Protein AF-A0A357JIM1-F1 (afdb_monomer)

Secondary structure (DSSP, 8-state):
--HHHHHHHHHHHHHHHHHHHHHHHHHHHHHHHHTTHHHHHHHHHT----TTS-----HHHHHHHHHTTS--TT--EEEE--SSSSEEEEEEPPP--TTS-TGGGS-EEEEEETTT--EEETTTT--HHHHHHHHHTTTTSTTHHHHHHHHHHHHHHHHHHHHHHHHGGGHHHHHT---TTS-HHHHHHHHHHHHHHHTHHHHHHHHHHHHHHHSHHHHHHHHHHHTSTT-HHHHHHHH-----------B--S---HHHHHHHHHTT-TTEEEEEEEEESTTBTT-EEEEEEEE-TTT-SS-EEEEEEETTTTEEEEEE-TTTS--HHHHHHHHHHHHHHTTTSHHHHHHHHHHHHHHHHHHHHHHHHHHHHHHSSTTS-HHHHHHHHHHHHHHHHHHHHHHHHHHHHHHHHHHS-GGGGGGHHHHHHHHHHHHHHHHHHHHHHHT-HHHHHHHHHHHHHHHHHHHHHHHHHHHS--HHHHHHTT-HHHHHHHHHHHHHHHHHHHHHHH----S----HHHHHHHHHHHHHHHHHHHHH------HHHHHHHHHHHHHHHHHHHHHHHHHHHHHHHHHTHHHHHT-S---TT---PPPHHHHHHHIIIIIHHHHHHHHHHH---HHHHHHHHHHHHHHHHHHHHHHHHHHHH-TT-HHHHHHHHHHHHHHHHHHHHHHHHHT---

Mean predicted aligned error: 12.01 Å

Radius of gyration: 29.25 Å; Cα contacts (8 Å, |Δi|>4): 885; chains: 1; bounding box: 68×72×84 Å

Sequence (686 aa):
MEKRAYNILFHTHTVSGIVISVALYIIFFAGSFSFFRNDIINWERNEYAPSSQGIQLDIDTMLDSLKNNYTLYGNDIRIKDFNPQQRVSILLSGSKDSLASDEARVPHFLYQNLKTYKTADYTGSYTLGEFLYRLHFLDQIPLIGRYLSGFTAFFFLFAILTGVLVHWKKIISNFYVFRPWAKLKSMWSDAHTALGMIGLPFQFMYAVTGAYFMIKIVLLVPTVVVIYNSDQKQLLQDIVPESTFLFENKTLNKAFSINHFLDKADTFWSDFDINTIQIYNYGDTNMHIAFKGEADSKRKFGSDGNVIYKVSTEKIISKKNPIKEVTYFDITKDIMDKLHFANYGGYTLKIISFILALVTCFVIISGVQIWLTAREKKNIPIKQKLYNRKVGHIYMAICLTMYPVTALSFIVTKLLPTSFNSIRKTILYSVFFSVWLLLIVFYRFKRDNYFTNKYNLLSGAVLGLLIPLVNGLSTGNWLWKSFQNQQYSIFFIDFFWTILSLISIVIVFKLKRPVPKITHKELLEEKRVYNKLINDTKAAKSNGITSSTLVKKINDMKVKISILWIIIVIGFIIHHIYGLFGVYYNESLMMEEATGAVPTVHHIYRIIFEGLAFFFGILTLEISKKWFKWTSFIWAILLGLFNIYHFVEAITHEGSNISEIFILALMVMTSVFLILNIKIWKNLKE

Foldseek 3Di:
DDPVLLVVLVVLLLVLLVVLLLVLLLLLQLLLCLLLLQLQLCQLVVHWADPPDQLLQQVVVLVVLVVVPADQFQWKWKWFDSPDGQKIWIWIAAHPDPPDDPVSRDIAIWIAGRPPSDIDGPLLSDGLSNVSVCSSQQCVQPPVSLVSQLVSLQSLLSSLVSVCVSCVVPLVVLLPDQDCPDDPLVNLVSLLSNLCSVLNVVSNLCSVLSNCVRVVVVVCVVVCVPVVVVPPVVVCCVLDVPPDWDFPVAFQPDDFGVSVVVVVVCPPDVFWDFRMWIWGSPRGQQIKIKGWTAGQVVVDALQIWIWMARGNVRDTPDTAGSPPRGDPSSRVVRVSVCSSSVPNPPPVSSVVSSVSSVSVSSSSLSSLVSVLVVQVDPPHDLVSNVVSLLVNQLSLQLNLLLLLLSLVLLLCSNPDDSVCSNCVVVVSCCSSVVSSVVSSVVSSVVSDSLCSNLVSLQSSLVSLQCNQVSSCVRPVDHLVNCVVVVVVSNNVSNVVSNVSSVVSVVVSVVDDDPDDDPDPVNSVVVVVVVVVVVVVVVVVDPDDDDVVVVVVVLLVLLLLLLVLLVLLLVLVVVLVVVVCCCVVVVPDDDDPPRPVDDDVVVVVVNCVLNVVSNVLSVCSNPDLDLVSLVVQLVSLVVQLVVLVVVLVVCCVPVVVPVVSNVSSVVSNVSSVVSNVSSVVSSPDDD

Solvent-accessible surface area (backbone atoms only — not comparable to full-atom values): 36030 Å² total; per-residue (Å²): 132,57,72,68,61,47,50,52,34,48,50,49,22,53,50,41,42,60,74,37,37,64,62,51,34,45,24,34,55,26,41,35,53,34,65,42,22,66,31,43,41,24,42,56,70,73,48,76,55,64,94,84,55,77,76,80,75,58,52,49,66,50,52,56,58,44,53,78,82,41,72,52,59,36,13,35,39,38,38,31,49,72,69,82,45,60,41,30,41,37,41,36,44,29,28,70,45,92,83,54,54,77,73,37,43,50,62,45,59,36,35,33,30,78,87,75,60,51,72,34,43,63,48,43,63,48,45,70,23,58,49,32,44,37,46,27,33,34,50,88,41,60,81,53,17,33,43,52,38,9,51,39,18,47,42,44,42,51,22,49,54,28,44,48,63,66,35,56,95,44,44,74,68,43,51,77,44,73,49,86,87,48,60,70,55,54,28,33,50,25,50,29,51,30,48,42,55,74,32,36,69,59,52,52,51,47,16,52,35,42,20,48,73,39,36,39,68,71,69,42,48,63,51,32,51,70,75,43,71,61,38,61,66,61,51,46,44,73,77,53,68,70,86,81,71,72,77,76,88,39,76,48,91,64,93,83,57,60,43,63,53,48,58,56,57,54,68,76,42,99,54,51,51,74,46,33,43,37,35,36,26,31,61,28,56,55,15,32,43,32,47,27,29,33,40,52,65,90,80,40,81,17,16,56,23,37,39,28,32,34,63,76,76,71,42,75,77,44,74,45,45,26,79,83,59,50,49,74,64,44,31,52,52,41,50,44,49,38,68,65,63,38,72,78,53,54,68,66,41,35,52,52,51,29,52,43,27,52,46,47,40,48,31,49,52,29,50,52,50,36,57,48,53,68,48,65,44,88,90,47,58,62,73,56,36,54,50,49,52,51,53,51,30,48,51,52,21,57,61,48,40,48,51,28,39,52,30,45,48,57,45,50,57,55,70,51,61,79,90,45,28,75,49,37,52,59,52,52,49,50,52,45,54,50,53,40,50,51,46,26,54,52,38,35,71,65,66,40,70,67,57,46,51,44,50,27,38,46,49,17,18,56,39,19,53,43,38,39,52,51,42,22,72,73,70,67,52,28,62,69,52,21,51,75,68,63,32,56,47,44,23,47,55,35,51,50,32,41,53,56,16,52,56,32,47,55,49,50,75,67,62,72,82,91,66,80,85,80,49,72,65,58,54,50,47,51,45,51,54,50,50,48,51,48,52,56,48,51,74,72,48,90,74,84,85,61,68,71,64,52,53,51,52,51,51,56,47,29,51,50,44,17,50,37,27,43,49,46,31,52,44,50,54,54,53,55,53,54,74,46,43,35,78,76,69,73,72,52,85,70,58,98,81,66,83,82,75,77,57,68,68,59,54,52,51,47,49,54,57,39,47,47,32,41,50,52,16,59,43,37,70,78,55,81,50,71,68,57,37,49,53,54,38,53,50,33,47,56,52,27,52,48,35,45,50,53,33,52,49,37,49,74,78,39,62,86,43,58,52,60,43,49,54,31,49,52,41,29,55,43,26,52,52,35,36,55,51,35,60,55,55,54,72,55,82,129

Structure (mmCIF, N/CA/C/O backbone):
data_AF-A0A357JIM1-F1
#
_entry.id   AF-A0A357JIM1-F1
#
loop_
_atom_site.group_PDB
_atom_site.id
_atom_site.type_symbol
_atom_site.label_atom_id
_atom_site.label_alt_id
_atom_site.label_comp_id
_atom_site.label_asym_id
_atom_site.label_entity_id
_atom_site.label_seq_id
_atom_site.pdbx_PDB_ins_code
_atom_site.Cartn_x
_atom_site.Cartn_y
_atom_site.Cartn_z
_atom_site.occupancy
_atom_site.B_iso_or_equiv
_atom_site.auth_seq_id
_atom_site.auth_comp_id
_atom_site.auth_asym_id
_atom_site.auth_atom_id
_atom_site.pdbx_PDB_model_num
ATOM 1 N N . MET A 1 1 ? 10.033 10.605 34.700 1.00 67.56 1 MET A N 1
ATOM 2 C CA . MET A 1 1 ? 9.244 11.531 33.877 1.00 67.56 1 MET A CA 1
ATOM 3 C C . MET A 1 1 ? 8.206 12.164 34.771 1.00 67.56 1 MET A C 1
ATOM 5 O O . MET A 1 1 ? 7.529 11.435 35.491 1.00 67.56 1 MET A O 1
ATOM 9 N N . GLU A 1 2 ? 8.132 13.489 34.765 1.00 76.19 2 GLU A N 1
ATOM 10 C CA . GLU A 1 2 ? 7.124 14.225 35.523 1.00 76.19 2 GLU A CA 1
ATOM 11 C C . GLU A 1 2 ? 5.707 13.857 35.071 1.00 76.19 2 GLU A C 1
ATOM 13 O O . GLU A 1 2 ? 5.463 13.539 33.903 1.00 76.19 2 GLU A O 1
ATOM 18 N N . LYS A 1 3 ? 4.744 13.936 35.994 1.00 70.12 3 LYS A N 1
ATOM 19 C CA . LYS A 1 3 ? 3.343 13.566 35.743 1.00 70.12 3 LYS A CA 1
ATOM 20 C C . LYS A 1 3 ? 2.720 14.368 34.593 1.00 70.12 3 LYS A C 1
ATOM 22 O O . LYS A 1 3 ? 1.932 13.820 33.826 1.00 70.12 3 LYS A O 1
ATOM 27 N N . ARG A 1 4 ? 3.088 15.647 34.454 1.00 61.69 4 ARG A N 1
ATOM 28 C CA . ARG A 1 4 ? 2.628 16.518 33.360 1.00 61.69 4 ARG A CA 1
ATOM 29 C C . ARG A 1 4 ? 3.128 16.017 32.004 1.00 61.69 4 ARG A C 1
ATOM 31 O O . ARG A 1 4 ? 2.308 15.797 31.118 1.00 61.69 4 ARG A O 1
ATOM 38 N N . ALA A 1 5 ? 4.431 15.771 31.874 1.00 64.50 5 ALA A N 1
ATOM 39 C CA . ALA A 1 5 ? 5.036 15.253 30.647 1.00 64.50 5 ALA A CA 1
ATOM 40 C C . ALA A 1 5 ? 4.461 13.881 30.254 1.00 64.50 5 ALA A C 1
ATOM 42 O O . ALA A 1 5 ? 4.096 13.679 29.098 1.00 64.50 5 ALA A O 1
ATOM 43 N N . TYR A 1 6 ? 4.272 12.977 31.226 1.00 74.94 6 TYR A N 1
ATOM 44 C CA . TYR A 1 6 ? 3.614 11.687 30.986 1.00 74.94 6 TYR A CA 1
ATOM 45 C C . TYR A 1 6 ? 2.209 11.857 30.400 1.00 74.94 6 TYR A C 1
ATOM 47 O O . TYR A 1 6 ? 1.874 11.215 29.408 1.00 74.94 6 TYR A O 1
ATOM 55 N N . ASN A 1 7 ? 1.393 12.734 30.990 1.00 69.81 7 ASN A N 1
ATOM 56 C CA . ASN A 1 7 ? 0.031 12.962 30.517 1.00 69.81 7 ASN A CA 1
ATOM 57 C C . ASN A 1 7 ? 0.011 13.560 29.109 1.00 69.81 7 ASN A C 1
ATOM 59 O O . ASN A 1 7 ? -0.798 13.123 28.298 1.00 69.81 7 ASN A O 1
ATOM 63 N N . ILE A 1 8 ? 0.894 14.518 28.808 1.00 70.12 8 ILE A N 1
ATOM 64 C CA . ILE A 1 8 ? 0.999 15.111 27.467 1.00 70.12 8 ILE A CA 1
ATOM 65 C C . ILE A 1 8 ? 1.311 14.017 26.446 1.00 70.12 8 ILE A C 1
ATOM 67 O O . ILE A 1 8 ? 0.533 13.829 25.519 1.00 70.12 8 ILE A O 1
ATOM 71 N N . LEU A 1 9 ? 2.372 13.234 26.657 1.00 70.94 9 LEU A N 1
ATOM 72 C CA . LEU A 1 9 ? 2.763 12.175 25.723 1.00 70.94 9 LEU A CA 1
ATOM 73 C C . LEU A 1 9 ? 1.686 11.096 25.577 1.00 70.94 9 LEU A C 1
ATOM 75 O O . LEU A 1 9 ? 1.391 10.671 24.464 1.00 70.94 9 LEU A O 1
ATOM 79 N N . PHE A 1 10 ? 1.051 10.690 26.678 1.00 77.94 10 PHE A N 1
ATOM 80 C CA . PHE A 1 10 ? -0.036 9.712 26.650 1.00 77.94 10 PHE A CA 1
ATOM 81 C C . PHE A 1 10 ? -1.261 10.230 25.884 1.00 77.94 10 PHE A C 1
ATOM 83 O O . PHE A 1 10 ? -1.886 9.488 25.119 1.00 77.94 10 PHE A O 1
ATOM 90 N N . HIS A 1 11 ? -1.615 11.505 26.068 1.00 74.31 11 HIS A N 1
ATOM 91 C CA . HIS A 1 11 ? -2.692 12.143 25.320 1.00 74.31 11 HIS A CA 1
ATOM 92 C C . HIS A 1 11 ? -2.343 12.271 23.841 1.00 74.31 11 HIS A C 1
ATOM 94 O O . HIS A 1 11 ? -3.177 11.904 23.016 1.00 74.31 11 HIS A O 1
ATOM 100 N N . THR A 1 12 ? -1.124 12.701 23.511 1.00 72.94 12 THR A N 1
ATOM 101 C CA . THR A 1 12 ? -0.642 12.787 22.130 1.00 72.94 12 THR A CA 1
ATOM 102 C C . THR A 1 12 ? -0.698 11.425 21.451 1.00 72.94 12 THR A C 1
ATOM 104 O O . THR A 1 12 ? -1.350 11.322 20.420 1.00 72.94 12 THR A O 1
ATOM 107 N N . HIS A 1 13 ? -0.146 10.373 22.066 1.00 86.00 13 HIS A N 1
ATOM 108 C CA . HIS A 1 13 ? -0.214 8.997 21.561 1.00 86.00 13 HIS A CA 1
ATOM 109 C C . HIS A 1 13 ? -1.660 8.537 21.320 1.00 86.00 13 HIS A C 1
ATOM 111 O O . HIS A 1 13 ? -1.996 7.990 20.271 1.00 86.00 13 HIS A O 1
ATOM 117 N N . THR A 1 14 ? -2.548 8.790 22.289 1.00 81.38 14 THR A N 1
ATOM 118 C CA . THR A 1 14 ? -3.960 8.400 22.180 1.00 81.38 14 THR A CA 1
ATOM 119 C C . THR A 1 14 ? -4.661 9.135 21.036 1.00 81.38 14 THR A C 1
ATOM 121 O O . THR A 1 14 ? -5.477 8.539 20.336 1.00 81.38 14 THR A O 1
ATOM 124 N N . VAL A 1 15 ? -4.408 10.435 20.872 1.00 77.38 15 VAL A N 1
ATOM 125 C CA . VAL A 1 15 ? -5.064 11.252 19.844 1.00 77.38 15 VAL A CA 1
ATOM 126 C C . VAL A 1 15 ? -4.509 10.919 18.465 1.00 77.38 15 VAL A C 1
ATOM 128 O O . VAL A 1 15 ? -5.307 10.624 17.578 1.00 77.38 15 VAL A O 1
ATOM 131 N N . SER A 1 16 ? -3.183 10.895 18.295 1.00 78.25 16 SER A N 1
ATOM 132 C CA . SER A 1 16 ? -2.553 10.572 17.012 1.00 78.25 16 SER A CA 1
ATOM 133 C C . SER A 1 16 ? -2.966 9.183 16.536 1.00 78.25 16 SER A C 1
ATOM 135 O O . SER A 1 16 ? -3.439 9.050 15.412 1.00 78.25 16 SER A O 1
ATOM 137 N N . GLY A 1 17 ? -2.920 8.177 17.417 1.00 87.06 17 GLY A N 1
ATOM 138 C CA . GLY A 1 17 ? -3.307 6.808 17.087 1.00 87.06 17 GLY A CA 1
ATOM 139 C C . GLY A 1 17 ? -4.778 6.668 16.688 1.00 87.06 17 GLY A C 1
ATOM 140 O O . GLY A 1 17 ? -5.084 6.016 15.694 1.00 87.06 17 GLY A O 1
ATOM 141 N N . ILE A 1 18 ? -5.709 7.295 17.417 1.00 84.94 18 ILE A N 1
ATOM 142 C CA . ILE A 1 18 ? -7.147 7.164 17.124 1.00 84.94 18 ILE A CA 1
ATOM 143 C C . ILE A 1 18 ? -7.543 7.910 15.853 1.00 84.94 18 ILE A C 1
ATOM 145 O O . ILE A 1 18 ? -8.348 7.379 15.089 1.00 84.94 18 ILE A O 1
ATOM 149 N N . VAL A 1 19 ? -6.985 9.098 15.606 1.00 84.62 19 VAL A N 1
ATOM 150 C CA . VAL A 1 19 ? -7.299 9.899 14.410 1.00 84.62 19 VAL A CA 1
ATOM 151 C C . VAL A 1 19 ? -6.933 9.143 13.135 1.00 84.62 19 VAL A C 1
ATOM 153 O O . VAL A 1 19 ? -7.745 9.080 12.216 1.00 84.62 19 VAL A O 1
ATOM 156 N N . ILE A 1 20 ? -5.759 8.509 13.102 1.00 92.38 20 ILE A N 1
ATOM 157 C CA . ILE A 1 20 ? -5.273 7.819 11.899 1.00 92.38 20 ILE A CA 1
ATOM 158 C C . ILE A 1 20 ? -5.703 6.354 11.809 1.00 92.38 20 ILE A C 1
ATOM 160 O O . ILE A 1 20 ? -5.502 5.722 10.781 1.00 92.38 20 ILE A O 1
ATOM 164 N N . SER A 1 21 ? -6.289 5.797 12.870 1.00 94.31 21 SER A N 1
ATOM 165 C CA . SER A 1 21 ? -6.504 4.353 13.026 1.00 94.31 21 SER A CA 1
ATOM 166 C C . SER A 1 21 ? -7.212 3.662 11.853 1.00 94.31 21 SER A C 1
ATOM 168 O O . SER A 1 21 ? -6.923 2.498 11.588 1.00 94.31 21 SER A O 1
ATOM 170 N N . VAL A 1 22 ? -8.158 4.321 11.170 1.00 95.56 22 VAL A N 1
ATOM 171 C CA . VAL A 1 22 ? -8.884 3.711 10.036 1.00 95.56 22 VAL A CA 1
ATOM 172 C C . VAL A 1 22 ? -7.982 3.644 8.811 1.00 95.56 22 VAL A C 1
ATOM 174 O O . VAL A 1 22 ? -7.785 2.565 8.260 1.00 95.56 22 VAL A O 1
ATOM 177 N N . ALA A 1 23 ? -7.410 4.784 8.419 1.00 95.94 23 ALA A N 1
ATOM 178 C CA . ALA A 1 23 ? -6.493 4.866 7.288 1.00 95.94 23 ALA A CA 1
ATOM 179 C C . ALA A 1 23 ? -5.288 3.948 7.511 1.00 95.94 23 ALA A C 1
ATOM 181 O O . ALA A 1 23 ? -4.972 3.129 6.658 1.00 95.94 23 ALA A O 1
ATOM 182 N N . LEU A 1 24 ? -4.693 3.994 8.704 1.00 97.44 24 LEU A N 1
ATOM 183 C CA . LEU A 1 24 ? -3.555 3.163 9.074 1.00 97.44 24 LEU A CA 1
ATOM 184 C C . LEU A 1 24 ? -3.878 1.664 8.987 1.00 97.44 24 LEU A C 1
ATOM 186 O O . LEU A 1 24 ? -3.045 0.892 8.523 1.00 97.44 24 LEU A O 1
ATOM 190 N N . TYR A 1 25 ? -5.086 1.245 9.385 1.00 98.38 25 TYR A N 1
ATOM 191 C CA . TYR A 1 25 ? -5.505 -0.148 9.231 1.00 98.38 25 TYR A CA 1
ATOM 192 C C . TYR A 1 25 ? -5.603 -0.549 7.757 1.00 98.38 25 TYR A C 1
ATOM 194 O O . TYR A 1 25 ? -5.080 -1.597 7.399 1.00 98.38 25 TYR A O 1
ATOM 202 N N . ILE A 1 26 ? -6.239 0.273 6.913 1.00 98.25 26 ILE A N 1
ATOM 203 C CA . ILE A 1 26 ? -6.373 0.010 5.468 1.00 98.25 26 ILE A CA 1
ATOM 204 C C . ILE A 1 26 ? -4.991 -0.102 4.821 1.00 98.25 26 ILE A C 1
ATOM 206 O O . ILE A 1 26 ? -4.740 -1.063 4.099 1.00 98.25 26 ILE A O 1
ATOM 210 N N . ILE A 1 27 ? -4.091 0.834 5.142 1.00 98.06 27 ILE A N 1
ATOM 211 C CA . ILE A 1 27 ? -2.705 0.865 4.666 1.00 98.06 27 ILE A CA 1
ATOM 212 C C . ILE A 1 27 ? -2.003 -0.443 5.051 1.00 98.06 27 ILE A C 1
ATOM 214 O O . ILE A 1 27 ? -1.566 -1.174 4.168 1.00 98.06 27 ILE A O 1
ATOM 218 N N . PHE A 1 28 ? -1.942 -0.816 6.333 1.00 98.19 28 PHE A N 1
ATOM 219 C CA . PHE A 1 28 ? -1.261 -2.055 6.740 1.00 98.19 28 PHE A CA 1
ATOM 220 C C . PHE A 1 28 ? -1.932 -3.323 6.204 1.00 98.19 28 PHE A C 1
ATOM 222 O O . PHE A 1 28 ? -1.237 -4.254 5.800 1.00 98.19 28 PHE A O 1
ATOM 229 N N . PHE A 1 29 ? -3.265 -3.361 6.160 1.00 98.44 29 PHE A N 1
ATOM 230 C CA . PHE A 1 29 ? -4.003 -4.515 5.662 1.00 98.44 29 PHE A CA 1
ATOM 231 C C . PHE A 1 29 ? -3.732 -4.728 4.171 1.00 98.44 29 PHE A C 1
ATOM 233 O O . PHE A 1 29 ? -3.273 -5.799 3.787 1.00 98.44 29 PHE A O 1
ATOM 240 N N . ALA A 1 30 ? -3.945 -3.712 3.334 1.00 98.00 30 ALA A N 1
ATOM 241 C CA . ALA A 1 30 ? -3.692 -3.806 1.899 1.00 98.00 30 ALA A CA 1
ATOM 242 C C . ALA A 1 30 ? -2.195 -4.008 1.601 1.00 98.00 30 ALA A C 1
ATOM 244 O O . ALA A 1 30 ? -1.839 -4.861 0.793 1.00 98.00 30 ALA A O 1
ATOM 245 N N . GLY A 1 31 ? -1.320 -3.315 2.339 1.00 96.56 31 GLY A N 1
ATOM 246 C CA . GLY A 1 31 ? 0.135 -3.453 2.243 1.00 96.56 31 GLY A CA 1
ATOM 247 C C . GLY A 1 31 ? 0.639 -4.861 2.541 1.00 96.56 31 GLY A C 1
ATOM 248 O O . GLY A 1 31 ? 1.558 -5.330 1.878 1.00 96.56 31 GLY A O 1
ATOM 249 N N . SER A 1 32 ? -0.002 -5.574 3.474 1.00 96.62 32 SER A N 1
ATOM 250 C CA . SER A 1 32 ? 0.355 -6.963 3.774 1.00 96.62 32 SER A CA 1
ATOM 251 C C . SER A 1 32 ? 0.213 -7.873 2.544 1.00 96.62 32 SER A C 1
ATOM 253 O O . SER A 1 32 ? 1.090 -8.693 2.282 1.00 96.62 32 SER A O 1
ATOM 255 N N . PHE A 1 33 ? -0.828 -7.680 1.727 1.00 96.38 33 PHE A N 1
ATOM 256 C CA . PHE A 1 33 ? -1.002 -8.423 0.474 1.00 96.38 33 PHE A CA 1
ATOM 257 C C . PHE A 1 33 ? -0.060 -7.935 -0.635 1.00 96.38 33 PHE A C 1
ATOM 259 O O . PHE A 1 33 ? 0.339 -8.729 -1.486 1.00 96.38 33 PHE A O 1
ATOM 266 N N . SER A 1 34 ? 0.345 -6.662 -0.615 1.00 94.56 34 SER A N 1
ATOM 267 C CA . SER A 1 34 ? 1.251 -6.076 -1.612 1.00 94.56 34 SER A CA 1
ATOM 268 C C . SER A 1 34 ? 2.643 -6.718 -1.640 1.00 94.56 34 SER A C 1
ATOM 270 O O . SER A 1 34 ? 3.262 -6.736 -2.703 1.00 94.56 34 SER A O 1
ATOM 272 N N . PHE A 1 35 ? 3.119 -7.328 -0.543 1.00 93.62 35 PHE A N 1
ATOM 273 C CA . PHE A 1 35 ? 4.360 -8.129 -0.558 1.00 93.62 35 PHE A CA 1
ATOM 274 C C . PHE A 1 35 ? 4.315 -9.282 -1.571 1.00 93.62 35 PHE A C 1
ATOM 276 O O . PHE A 1 35 ? 5.343 -9.680 -2.132 1.00 93.62 35 PHE A O 1
ATOM 283 N N . PHE A 1 36 ? 3.108 -9.783 -1.831 1.00 94.06 36 PHE A N 1
ATOM 284 C CA . PHE A 1 36 ? 2.810 -10.878 -2.747 1.00 94.06 36 PHE A CA 1
ATOM 285 C C . PHE A 1 36 ? 2.115 -10.379 -4.020 1.00 94.06 36 PHE A C 1
ATOM 287 O O . PHE A 1 36 ? 1.467 -11.160 -4.710 1.00 94.06 36 PHE A O 1
ATOM 294 N N . ARG A 1 37 ? 2.236 -9.084 -4.363 1.00 92.75 37 ARG A N 1
ATOM 295 C CA . ARG A 1 37 ? 1.587 -8.481 -5.546 1.00 92.75 37 ARG A CA 1
ATOM 296 C C . ARG A 1 37 ? 1.813 -9.310 -6.811 1.00 92.75 37 ARG A C 1
ATOM 298 O O . ARG A 1 37 ? 0.858 -9.606 -7.520 1.00 92.75 37 ARG A O 1
ATOM 305 N N . ASN A 1 38 ? 3.061 -9.686 -7.082 1.00 89.19 38 ASN A N 1
ATOM 306 C CA . ASN A 1 38 ? 3.409 -10.455 -8.277 1.00 89.19 38 ASN A CA 1
ATOM 307 C C . ASN A 1 38 ? 2.819 -11.872 -8.237 1.00 89.19 38 ASN A C 1
ATOM 309 O O . ASN A 1 38 ? 2.349 -12.359 -9.259 1.00 89.19 38 ASN A O 1
ATOM 313 N N . ASP A 1 39 ? 2.758 -12.497 -7.062 1.00 92.44 39 ASP A N 1
ATOM 314 C CA . ASP A 1 39 ? 2.164 -13.825 -6.887 1.00 92.44 39 ASP A CA 1
ATOM 315 C C . ASP A 1 39 ? 0.650 -13.800 -7.094 1.00 92.44 39 ASP A C 1
ATOM 317 O O . ASP A 1 39 ? 0.106 -14.681 -7.753 1.00 92.44 39 ASP A O 1
ATOM 321 N N . ILE A 1 40 ? -0.020 -12.743 -6.623 1.00 95.12 40 ILE A N 1
ATOM 322 C CA . ILE A 1 40 ? -1.447 -12.500 -6.872 1.00 95.12 40 ILE A CA 1
ATOM 323 C C . ILE A 1 40 ? -1.701 -12.281 -8.368 1.00 95.12 40 ILE A C 1
ATOM 325 O O . ILE A 1 40 ? -2.652 -12.843 -8.902 1.00 95.12 40 ILE A O 1
ATOM 329 N N . ILE A 1 41 ? -0.855 -11.503 -9.055 1.00 92.44 41 ILE A N 1
ATOM 330 C CA . ILE A 1 41 ? -0.959 -11.273 -10.508 1.00 92.44 41 ILE A CA 1
ATOM 331 C C . ILE A 1 41 ? -0.808 -12.587 -11.281 1.00 92.44 41 ILE A C 1
ATOM 333 O O . ILE A 1 41 ? -1.625 -12.889 -12.151 1.00 92.44 41 ILE A O 1
ATOM 337 N N . ASN A 1 42 ? 0.212 -13.374 -10.942 1.00 91.12 42 ASN A N 1
ATOM 338 C CA . ASN A 1 42 ? 0.491 -14.668 -11.559 1.00 91.12 42 ASN A CA 1
ATOM 339 C C . ASN A 1 42 ? -0.657 -15.663 -11.308 1.00 91.12 42 ASN A C 1
ATOM 341 O O . ASN A 1 42 ? -1.143 -16.306 -12.239 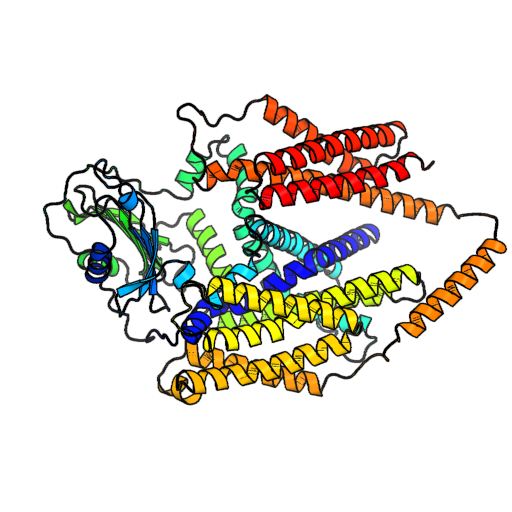1.00 91.12 42 ASN A O 1
ATOM 345 N N . TRP A 1 43 ? -1.163 -15.724 -10.072 1.00 94.38 43 TRP A N 1
ATOM 346 C CA . TRP A 1 43 ? -2.324 -16.534 -9.702 1.00 94.38 43 TRP A CA 1
ATOM 347 C C . TRP A 1 43 ? -3.599 -16.111 -10.441 1.00 94.38 43 TRP A C 1
ATOM 349 O O . TRP A 1 43 ? -4.321 -16.968 -10.953 1.00 94.38 43 TRP A O 1
ATOM 359 N N . GLU A 1 44 ? -3.871 -14.809 -10.551 1.00 93.69 44 GLU A N 1
ATOM 360 C CA . GLU A 1 44 ? -5.038 -14.277 -11.265 1.00 93.69 44 GLU A CA 1
ATOM 361 C C . GLU A 1 44 ? -4.984 -14.639 -12.751 1.00 93.69 44 GLU A C 1
ATOM 363 O O . GLU A 1 44 ? -5.944 -15.189 -13.291 1.00 93.69 44 GLU A O 1
ATOM 368 N N . ARG A 1 45 ? -3.844 -14.384 -13.402 1.00 90.00 45 ARG A N 1
ATOM 369 C CA . ARG A 1 45 ? -3.672 -14.592 -14.847 1.00 90.00 45 ARG A CA 1
ATOM 370 C C . ARG A 1 45 ? -3.417 -16.041 -15.238 1.00 90.00 45 ARG A C 1
ATOM 372 O O . ARG A 1 45 ? -3.421 -16.347 -16.426 1.00 90.00 45 ARG A O 1
ATOM 379 N N . ASN A 1 46 ? -3.195 -16.921 -14.262 1.00 89.69 46 ASN A N 1
ATOM 380 C CA . ASN A 1 46 ? -2.699 -18.273 -14.503 1.00 89.69 46 ASN A CA 1
ATOM 381 C C . ASN A 1 46 ? -1.358 -18.281 -15.272 1.00 89.69 46 ASN A C 1
ATOM 383 O O . ASN A 1 46 ? -1.074 -19.189 -16.052 1.00 89.69 46 ASN A O 1
ATOM 387 N N . GLU A 1 47 ? -0.551 -17.238 -15.073 1.00 86.06 47 GLU A N 1
ATOM 388 C CA . GLU A 1 47 ? 0.762 -17.044 -15.691 1.00 86.06 47 GLU A CA 1
ATOM 389 C C . GLU A 1 47 ? 1.841 -17.406 -14.654 1.00 86.06 47 GLU A C 1
ATOM 391 O O . GLU A 1 47 ? 1.707 -17.096 -13.474 1.00 86.06 47 GLU A O 1
ATOM 396 N N . TYR A 1 48 ? 2.922 -18.067 -15.071 1.00 75.00 48 TYR A N 1
ATOM 397 C CA . TYR A 1 48 ? 4.060 -18.377 -14.198 1.00 75.00 48 TYR A CA 1
ATOM 398 C C . TYR A 1 48 ? 5.375 -18.246 -14.966 1.00 75.00 48 TYR A C 1
ATOM 400 O O . TYR A 1 48 ? 5.479 -18.671 -16.119 1.00 75.00 48 TYR A O 1
ATOM 408 N N . ALA A 1 49 ? 6.382 -17.641 -14.342 1.00 61.97 49 ALA A N 1
ATOM 409 C CA . ALA A 1 49 ? 7.742 -17.641 -14.864 1.00 61.97 49 ALA A CA 1
ATOM 410 C C . ALA A 1 49 ? 8.467 -18.893 -14.332 1.00 61.97 49 ALA A C 1
ATOM 412 O O . ALA A 1 49 ? 8.450 -19.109 -13.117 1.00 61.97 49 ALA A O 1
ATOM 413 N N . PRO A 1 50 ? 9.070 -19.741 -15.187 1.00 56.94 50 PRO A N 1
ATOM 414 C CA . PRO A 1 50 ? 9.959 -20.796 -14.717 1.00 56.94 50 PRO A CA 1
ATOM 415 C C . PRO A 1 50 ? 11.118 -20.161 -13.947 1.00 56.94 50 PRO A C 1
ATOM 417 O O . PRO A 1 50 ? 11.823 -19.308 -14.474 1.00 56.94 50 PRO A O 1
ATOM 420 N N . SER A 1 51 ? 11.329 -20.577 -12.702 1.00 50.09 51 SER A N 1
ATOM 421 C CA . SER A 1 51 ? 12.377 -20.040 -11.826 1.00 50.09 51 SER A CA 1
ATOM 422 C C . SER A 1 51 ? 13.808 -20.457 -12.215 1.00 50.09 51 SER A C 1
ATOM 424 O O . SER A 1 51 ? 14.746 -20.087 -11.518 1.00 50.09 51 SER A O 1
ATOM 426 N N . SER A 1 52 ? 13.994 -21.229 -13.293 1.00 41.22 52 SER A N 1
ATOM 427 C CA . SER A 1 52 ? 15.277 -21.856 -13.660 1.00 41.22 52 SER A CA 1
ATOM 428 C C . SER A 1 52 ? 15.698 -21.702 -15.125 1.00 41.22 52 SER A C 1
ATOM 430 O O . SER A 1 52 ? 16.810 -22.081 -15.476 1.00 41.22 52 SER A O 1
ATOM 432 N N . GLN A 1 53 ? 14.855 -21.130 -15.983 1.00 41.53 53 GLN A N 1
ATOM 433 C CA . GLN A 1 53 ? 15.212 -20.792 -17.358 1.00 41.53 53 GLN A CA 1
ATOM 434 C C . GLN A 1 53 ? 14.775 -19.357 -17.568 1.00 41.53 53 GLN A C 1
ATOM 436 O O . GLN A 1 53 ? 13.580 -19.090 -17.709 1.00 41.53 53 GLN A O 1
ATOM 441 N N . GLY A 1 54 ? 15.748 -18.443 -17.503 1.00 48.41 54 GLY A N 1
ATOM 442 C CA . GLY A 1 54 ? 15.537 -17.053 -17.871 1.00 48.41 54 GLY A CA 1
ATOM 443 C C . GLY A 1 54 ? 14.765 -17.035 -19.178 1.00 48.41 54 GLY A C 1
ATOM 444 O O . GLY A 1 54 ? 15.137 -17.724 -20.130 1.00 48.41 54 GLY A O 1
ATOM 445 N N . ILE A 1 55 ? 13.638 -16.328 -19.201 1.00 50.81 55 ILE A N 1
ATOM 446 C CA . ILE A 1 55 ? 13.024 -15.976 -20.474 1.00 50.81 55 ILE A CA 1
ATOM 447 C C . ILE A 1 55 ? 14.160 -15.316 -21.247 1.00 50.81 55 ILE A C 1
ATOM 449 O O . ILE A 1 55 ? 14.671 -14.297 -20.788 1.00 50.81 55 ILE A O 1
ATOM 453 N N . GLN A 1 56 ? 14.627 -15.939 -22.330 1.00 61.47 56 GLN A N 1
ATOM 454 C CA . GLN A 1 56 ? 15.608 -15.303 -23.193 1.00 61.47 56 GLN A CA 1
ATOM 455 C C . GLN A 1 56 ? 14.915 -14.047 -23.711 1.00 61.47 56 GLN A C 1
ATOM 457 O O . GLN A 1 56 ? 13.936 -14.127 -24.454 1.00 61.47 56 GLN A O 1
ATOM 462 N N . LEU A 1 57 ? 15.315 -12.902 -23.162 1.00 74.50 57 LEU A N 1
ATOM 463 C CA . LEU A 1 57 ? 14.679 -11.625 -23.424 1.00 74.50 57 LEU A CA 1
ATOM 464 C C . LEU A 1 57 ? 15.079 -11.205 -24.829 1.00 74.50 57 LEU A C 1
ATOM 466 O O . LEU A 1 57 ? 16.113 -10.581 -25.019 1.00 74.50 57 LEU A O 1
ATOM 470 N N . ASP A 1 58 ? 14.261 -11.576 -25.807 1.00 86.94 58 ASP A N 1
ATOM 471 C CA . ASP A 1 58 ? 14.417 -11.103 -27.173 1.00 86.94 58 ASP A CA 1
ATOM 472 C C . ASP A 1 58 ? 13.764 -9.722 -27.312 1.00 86.94 58 ASP A C 1
ATOM 474 O O . ASP A 1 58 ? 12.571 -9.584 -27.609 1.00 86.94 58 ASP A O 1
ATOM 478 N N . ILE A 1 59 ? 14.559 -8.690 -27.029 1.00 89.38 59 ILE A N 1
ATOM 479 C CA . ILE A 1 59 ? 14.144 -7.288 -27.075 1.00 89.38 59 ILE A CA 1
ATOM 480 C C . ILE A 1 59 ? 13.892 -6.839 -28.514 1.00 89.38 59 ILE A C 1
ATOM 482 O O . ILE A 1 59 ? 12.983 -6.042 -28.743 1.00 89.38 59 ILE A O 1
ATOM 486 N N . ASP A 1 60 ? 14.648 -7.357 -29.481 1.00 92.38 60 ASP A N 1
ATOM 487 C CA . ASP A 1 60 ? 14.470 -7.004 -30.890 1.00 92.38 60 ASP A CA 1
ATOM 488 C C . ASP A 1 60 ? 13.105 -7.475 -31.400 1.00 92.38 60 ASP A C 1
ATOM 490 O O . ASP A 1 60 ? 12.310 -6.646 -31.845 1.00 92.38 60 ASP A O 1
ATOM 494 N N . THR A 1 61 ? 12.762 -8.755 -31.208 1.00 92.00 61 THR A N 1
ATOM 495 C CA . THR A 1 61 ? 11.434 -9.285 -31.573 1.00 92.00 61 THR A CA 1
ATOM 496 C C . THR A 1 61 ? 10.314 -8.553 -30.832 1.00 92.00 61 THR A C 1
ATOM 498 O O . THR A 1 61 ? 9.251 -8.260 -31.392 1.00 92.00 61 THR A O 1
ATOM 501 N N . MET A 1 62 ? 10.551 -8.209 -29.564 1.00 91.06 62 MET A N 1
ATOM 502 C CA . MET A 1 62 ? 9.601 -7.442 -28.771 1.00 91.06 62 MET A CA 1
ATOM 503 C C . MET A 1 62 ? 9.331 -6.063 -29.391 1.00 91.06 62 MET A C 1
ATOM 505 O O . MET A 1 62 ? 8.170 -5.704 -29.591 1.00 91.06 62 MET A O 1
ATOM 509 N N . LEU A 1 63 ? 10.369 -5.307 -29.748 1.00 93.38 63 LEU A N 1
ATOM 510 C CA . LEU A 1 63 ? 10.210 -4.001 -30.389 1.00 93.38 63 LEU A CA 1
ATOM 511 C C . LEU A 1 63 ? 9.648 -4.110 -31.806 1.00 93.38 63 LEU A C 1
ATOM 513 O O . LEU A 1 63 ? 8.819 -3.287 -32.187 1.00 93.38 63 LEU A O 1
ATOM 517 N N . ASP A 1 64 ? 10.026 -5.134 -32.566 1.00 93.25 64 ASP A N 1
ATOM 518 C CA . ASP A 1 64 ? 9.481 -5.376 -33.902 1.00 93.25 64 ASP A CA 1
ATOM 519 C C . ASP A 1 64 ? 7.972 -5.613 -33.860 1.00 93.25 64 ASP A C 1
ATOM 521 O O . ASP A 1 64 ? 7.228 -5.047 -34.661 1.00 93.25 64 ASP A O 1
ATOM 525 N N . SER A 1 65 ? 7.484 -6.351 -32.863 1.00 93.12 65 SER A N 1
ATOM 526 C CA . SER A 1 65 ? 6.042 -6.526 -32.679 1.00 93.12 65 SER A CA 1
ATOM 527 C C . SER A 1 65 ? 5.308 -5.220 -32.330 1.00 93.12 65 SER A C 1
ATOM 529 O O . SER A 1 65 ? 4.137 -5.072 -32.689 1.00 93.12 65 SER A O 1
ATOM 531 N N . LEU A 1 66 ? 5.979 -4.256 -31.680 1.00 93.00 66 LEU A N 1
ATOM 532 C CA . LEU A 1 66 ? 5.411 -2.936 -31.384 1.00 93.00 66 LEU A CA 1
ATOM 533 C C . LEU A 1 66 ? 5.304 -2.059 -32.631 1.00 93.00 66 LEU A C 1
ATOM 535 O O . LEU A 1 66 ? 4.330 -1.313 -32.739 1.00 93.00 66 LEU A O 1
ATOM 539 N N . LYS A 1 67 ? 6.235 -2.183 -33.589 1.00 91.75 67 LYS A N 1
ATOM 540 C CA . LYS A 1 67 ? 6.216 -1.418 -34.853 1.00 91.75 67 LYS A CA 1
ATOM 541 C C . LYS A 1 67 ? 4.927 -1.614 -35.652 1.00 91.75 67 LYS A C 1
ATOM 543 O O . LYS A 1 67 ? 4.540 -0.729 -36.403 1.00 91.75 67 LYS A O 1
ATOM 548 N N . ASN A 1 68 ? 4.243 -2.744 -35.467 1.00 89.00 68 ASN A N 1
ATOM 549 C CA . ASN A 1 68 ? 2.973 -3.028 -36.139 1.00 89.00 68 ASN A CA 1
ATOM 550 C C . ASN A 1 68 ? 1.842 -2.073 -35.732 1.00 89.00 68 ASN A C 1
ATOM 552 O O . ASN A 1 68 ? 0.919 -1.867 -36.512 1.00 89.00 68 ASN A O 1
ATOM 556 N N . ASN A 1 69 ? 1.890 -1.528 -34.512 1.00 89.69 69 ASN A N 1
ATOM 557 C CA . ASN A 1 69 ? 0.820 -0.695 -33.955 1.00 89.69 69 ASN A CA 1
ATOM 558 C C . ASN A 1 69 ? 1.293 0.707 -33.544 1.00 89.69 69 ASN A C 1
ATOM 560 O O . ASN A 1 69 ? 0.456 1.564 -33.274 1.00 89.69 69 ASN A O 1
ATOM 564 N N . TYR A 1 70 ? 2.607 0.937 -33.459 1.00 91.75 70 TYR A N 1
ATOM 565 C CA . TYR A 1 70 ? 3.190 2.182 -32.966 1.00 91.75 70 TYR A CA 1
ATOM 566 C C . TYR A 1 70 ? 4.380 2.618 -33.819 1.00 91.75 70 TYR A C 1
ATOM 568 O O . TYR A 1 70 ? 5.257 1.818 -34.149 1.00 91.75 70 TYR A O 1
ATOM 576 N N . THR A 1 71 ? 4.464 3.919 -34.090 1.00 91.25 71 THR A N 1
ATOM 577 C CA . THR A 1 71 ? 5.675 4.538 -34.633 1.00 91.25 71 THR A CA 1
ATOM 578 C C . THR A 1 71 ? 6.724 4.612 -33.533 1.00 91.25 71 THR A C 1
ATOM 580 O O . THR A 1 71 ? 6.477 5.200 -32.483 1.00 91.25 71 THR A O 1
ATOM 583 N N . LEU A 1 72 ? 7.888 4.001 -33.767 1.00 93.44 72 LEU A N 1
ATOM 584 C CA . LEU A 1 72 ? 8.992 4.011 -32.804 1.00 93.44 72 LEU A CA 1
ATOM 585 C C . LEU A 1 72 ? 10.077 5.042 -33.135 1.00 93.44 72 LEU A C 1
ATOM 587 O O . LEU A 1 72 ? 10.886 5.355 -32.267 1.00 93.44 72 LEU A O 1
ATOM 591 N N . TYR A 1 73 ? 10.151 5.535 -34.376 1.00 94.56 73 TYR A N 1
ATOM 592 C CA . TYR A 1 73 ? 11.213 6.457 -34.781 1.00 94.56 73 TYR A CA 1
ATOM 593 C C . TYR A 1 73 ? 11.144 7.768 -33.990 1.00 94.56 73 TYR A C 1
ATOM 595 O O . TYR A 1 73 ? 10.106 8.426 -33.943 1.00 94.56 73 TYR A O 1
ATOM 603 N N . GLY A 1 74 ? 12.262 8.144 -33.370 1.00 91.88 74 GLY A N 1
ATOM 604 C CA . GLY A 1 74 ? 12.363 9.355 -32.556 1.00 91.88 74 GLY A CA 1
ATOM 605 C C . GLY A 1 74 ? 11.739 9.245 -31.163 1.00 91.88 74 GLY A C 1
ATOM 606 O O . GLY A 1 74 ? 11.774 10.223 -30.416 1.00 91.88 74 GLY A O 1
ATOM 607 N N . ASN A 1 75 ? 11.202 8.084 -30.777 1.00 93.50 75 ASN A N 1
ATOM 608 C CA . ASN A 1 75 ? 10.679 7.859 -29.434 1.00 93.50 75 ASN A CA 1
ATOM 609 C C . ASN A 1 75 ? 11.809 7.466 -28.470 1.00 93.50 75 ASN A C 1
ATOM 611 O O . ASN A 1 75 ? 12.765 6.771 -28.831 1.00 93.50 75 ASN A O 1
ATOM 615 N N . ASP A 1 76 ? 11.650 7.847 -27.207 1.00 93.88 76 ASP A N 1
ATOM 616 C CA . ASP A 1 76 ? 12.351 7.234 -26.090 1.00 93.88 76 ASP A CA 1
ATOM 617 C C . ASP A 1 76 ? 11.500 6.070 -25.564 1.00 93.88 76 ASP A C 1
ATOM 619 O O . ASP A 1 76 ? 10.296 6.211 -25.338 1.00 93.88 76 ASP A O 1
ATOM 623 N N . ILE A 1 77 ? 12.123 4.911 -25.358 1.00 94.62 77 ILE A N 1
ATOM 624 C CA . ILE A 1 77 ? 11.451 3.672 -24.952 1.00 94.62 77 ILE A CA 1
ATOM 625 C C . ILE A 1 77 ? 12.049 3.200 -23.632 1.00 94.62 77 ILE A C 1
ATOM 627 O O . ILE A 1 77 ? 13.245 2.941 -23.542 1.00 94.62 77 ILE A O 1
ATOM 631 N N . ARG A 1 78 ? 11.228 3.053 -22.595 1.00 93.50 78 ARG A N 1
ATOM 632 C CA . ARG A 1 78 ? 11.641 2.516 -21.293 1.00 93.50 78 ARG A CA 1
ATOM 633 C C . ARG A 1 78 ? 10.930 1.198 -21.036 1.00 93.50 78 ARG A C 1
ATOM 635 O O . ARG A 1 78 ? 9.710 1.187 -20.918 1.00 93.50 78 ARG A O 1
ATOM 642 N N . ILE A 1 79 ? 11.691 0.123 -20.885 1.00 91.62 79 ILE A N 1
ATOM 643 C CA . ILE A 1 79 ? 11.199 -1.226 -20.596 1.00 91.62 79 ILE A CA 1
ATOM 644 C C . ILE A 1 79 ? 11.611 -1.600 -19.167 1.00 91.62 79 ILE A C 1
ATOM 646 O O . ILE A 1 79 ? 12.779 -1.435 -18.801 1.00 91.62 79 ILE A O 1
ATOM 650 N N . LYS A 1 80 ? 10.660 -2.073 -18.358 1.00 87.94 80 LYS A N 1
ATOM 651 C CA . LYS A 1 80 ? 10.841 -2.449 -16.944 1.00 87.94 80 LYS A CA 1
ATOM 652 C C . LYS A 1 80 ? 10.077 -3.729 -16.586 1.00 87.94 80 LYS A C 1
ATOM 654 O O . LYS A 1 80 ? 9.305 -4.252 -17.384 1.00 87.94 80 LYS A O 1
ATOM 659 N N . ASP A 1 81 ? 10.253 -4.182 -15.344 1.00 76.19 81 ASP A N 1
ATOM 660 C CA . ASP A 1 81 ? 9.517 -5.291 -14.714 1.00 76.19 81 ASP A CA 1
ATOM 661 C C . ASP A 1 81 ? 9.824 -6.685 -15.295 1.00 76.19 81 ASP A C 1
ATOM 663 O O . ASP A 1 81 ? 8.952 -7.547 -15.363 1.00 76.19 81 ASP A O 1
ATOM 667 N N . PHE A 1 82 ? 11.082 -6.939 -15.668 1.00 68.44 82 PHE A N 1
ATOM 668 C CA . PHE A 1 82 ? 11.520 -8.206 -16.275 1.00 68.44 82 PHE A CA 1
ATOM 669 C C . PHE A 1 82 ? 11.326 -9.461 -15.398 1.00 68.44 82 PHE A C 1
ATOM 671 O O . PHE A 1 82 ? 11.362 -10.566 -15.926 1.00 68.44 82 PHE A O 1
ATOM 678 N N . ASN A 1 83 ? 11.090 -9.327 -14.084 1.00 65.81 83 ASN A N 1
ATOM 679 C CA . ASN A 1 83 ? 10.923 -10.453 -13.156 1.00 65.81 83 ASN A CA 1
ATOM 680 C C . ASN A 1 83 ? 9.949 -10.131 -12.002 1.00 65.81 83 ASN A C 1
ATOM 682 O O . ASN A 1 83 ? 9.963 -9.007 -11.495 1.00 65.81 83 ASN A O 1
ATOM 686 N N . PRO A 1 84 ? 9.135 -11.090 -11.498 1.00 60.31 84 PRO A N 1
ATOM 687 C CA . PRO A 1 84 ? 8.892 -12.471 -11.932 1.00 60.31 84 PRO A CA 1
ATOM 688 C C . PRO A 1 84 ? 7.538 -12.608 -12.672 1.00 60.31 84 PRO A C 1
ATOM 690 O O . PRO A 1 84 ? 6.718 -13.471 -12.342 1.00 60.31 84 PRO A O 1
ATOM 693 N N . GLN A 1 85 ? 7.248 -11.710 -13.617 1.00 66.62 85 GLN A N 1
ATOM 694 C CA . GLN A 1 85 ? 6.020 -11.743 -14.422 1.00 66.62 85 GLN A CA 1
ATOM 695 C C . GLN A 1 85 ? 6.346 -12.139 -15.867 1.00 66.62 85 GLN A C 1
ATOM 697 O O . GLN A 1 85 ? 7.423 -11.846 -16.367 1.00 66.62 85 GLN A O 1
ATOM 702 N N . GLN A 1 86 ? 5.392 -12.745 -16.582 1.00 78.62 86 GLN A N 1
ATOM 703 C CA . GLN A 1 86 ? 5.515 -12.962 -18.035 1.00 78.62 86 GLN A CA 1
ATOM 704 C C . GLN A 1 86 ? 5.264 -11.680 -18.852 1.00 78.62 86 GLN A C 1
ATOM 706 O O . GLN A 1 86 ? 5.064 -11.753 -20.066 1.00 78.62 86 GLN A O 1
ATOM 711 N N . ARG A 1 87 ? 5.196 -10.512 -18.208 1.00 85.38 87 ARG A N 1
ATOM 712 C CA . ARG A 1 87 ? 4.922 -9.237 -18.866 1.00 85.38 87 ARG A CA 1
ATOM 713 C C . ARG A 1 87 ? 5.878 -8.166 -18.379 1.00 85.38 87 ARG A C 1
ATOM 715 O O . ARG A 1 87 ? 6.123 -8.085 -17.182 1.00 85.38 87 ARG A O 1
ATOM 722 N N . VAL A 1 88 ? 6.309 -7.321 -19.305 1.00 88.56 88 VAL A N 1
ATOM 723 C CA . VAL A 1 88 ? 7.086 -6.108 -19.030 1.00 88.56 88 VAL A CA 1
ATOM 724 C C . VAL A 1 88 ? 6.207 -4.877 -19.173 1.00 88.56 88 VAL A C 1
ATOM 726 O O . VAL A 1 88 ? 5.225 -4.895 -19.921 1.00 88.56 88 VAL A O 1
ATOM 729 N N . SER A 1 89 ? 6.551 -3.815 -18.453 1.00 91.19 89 SER A N 1
ATOM 730 C CA . SER A 1 89 ? 5.977 -2.489 -18.682 1.00 91.19 89 SER A CA 1
ATOM 731 C C . SER A 1 89 ? 6.833 -1.709 -19.674 1.00 91.19 89 SER A C 1
ATOM 733 O O . SER A 1 89 ? 8.061 -1.755 -19.625 1.00 91.19 89 SER A O 1
ATOM 735 N N . ILE A 1 90 ? 6.173 -1.014 -20.596 1.00 92.31 90 ILE A N 1
ATOM 736 C CA . ILE A 1 90 ? 6.784 -0.232 -21.669 1.00 92.31 90 ILE A CA 1
ATOM 737 C C . ILE A 1 90 ? 6.206 1.175 -21.601 1.00 92.31 90 ILE A C 1
ATOM 739 O O . ILE A 1 90 ? 5.000 1.370 -21.745 1.00 92.31 90 ILE A O 1
ATOM 743 N N . LEU A 1 91 ? 7.071 2.157 -21.374 1.00 92.94 91 LEU A N 1
ATOM 744 C CA . LEU A 1 91 ? 6.747 3.569 -21.516 1.00 92.94 91 LEU A CA 1
ATOM 745 C C . LEU A 1 91 ? 7.382 4.067 -22.813 1.00 92.94 91 LEU A C 1
ATOM 747 O O . LEU A 1 91 ? 8.607 4.111 -22.929 1.00 92.94 91 LEU A O 1
ATOM 751 N N . LEU A 1 92 ? 6.531 4.424 -23.765 1.00 92.19 92 LEU A N 1
ATOM 752 C CA . LEU A 1 92 ? 6.881 5.004 -25.051 1.00 92.19 92 LEU A CA 1
ATOM 753 C C . LEU A 1 92 ? 6.622 6.512 -24.969 1.00 92.19 92 LEU A C 1
ATOM 755 O O . LEU A 1 92 ? 5.495 6.921 -24.683 1.00 92.19 92 LEU A O 1
ATOM 759 N N . SER A 1 93 ? 7.642 7.346 -25.180 1.00 92.50 93 SER A N 1
ATOM 760 C CA . SER A 1 93 ? 7.420 8.790 -25.333 1.00 92.50 93 SER A CA 1
ATOM 761 C C . SER A 1 93 ? 6.668 9.075 -26.632 1.00 92.50 93 SER A C 1
ATOM 763 O O . SER A 1 93 ? 6.624 8.220 -27.512 1.00 92.50 93 SER A O 1
ATOM 765 N N . GLY A 1 94 ? 6.150 10.290 -26.800 1.00 91.06 94 GLY A N 1
ATOM 766 C CA . GLY A 1 94 ? 5.810 10.772 -28.138 1.00 91.06 94 GLY A CA 1
ATOM 767 C C . GLY A 1 94 ? 7.042 10.789 -29.045 1.00 91.06 94 GLY A C 1
ATOM 768 O O . GLY A 1 94 ? 8.164 10.984 -28.556 1.00 91.06 94 GLY A O 1
ATOM 769 N N . SER A 1 95 ? 6.844 10.576 -30.345 1.00 90.94 95 SER A N 1
ATOM 770 C CA . SER A 1 95 ? 7.898 10.763 -31.340 1.00 90.94 95 SER A CA 1
ATOM 771 C C . SER A 1 95 ? 8.354 12.222 -31.353 1.00 90.94 95 SER A C 1
ATOM 773 O O . SER A 1 95 ? 7.539 13.146 -31.354 1.00 90.94 95 SER A O 1
ATOM 775 N N . LYS A 1 96 ? 9.674 12.422 -31.365 1.00 92.81 96 LYS A N 1
ATOM 776 C CA . LYS A 1 96 ? 10.310 13.742 -31.482 1.00 92.81 96 LYS A CA 1
ATOM 777 C C . LYS A 1 96 ? 10.419 14.222 -32.933 1.00 92.81 96 LYS A C 1
ATOM 779 O O . LYS A 1 96 ? 10.921 15.319 -33.166 1.00 92.81 96 LYS A O 1
ATOM 784 N N . ASP A 1 97 ? 9.981 13.416 -33.898 1.00 91.38 97 ASP A N 1
ATOM 785 C CA . ASP A 1 97 ? 10.003 13.782 -35.309 1.00 91.38 97 ASP A CA 1
ATOM 786 C C . ASP A 1 97 ? 8.970 14.883 -35.614 1.00 91.38 97 ASP A C 1
ATOM 788 O O . ASP A 1 97 ? 7.773 14.789 -35.312 1.00 91.38 97 ASP A O 1
ATOM 792 N N . SER A 1 98 ? 9.444 15.963 -36.235 1.00 87.12 98 SER A N 1
ATOM 793 C CA . SER A 1 98 ? 8.610 17.085 -36.668 1.00 87.12 98 SER A CA 1
ATOM 794 C C . SER A 1 98 ? 7.638 16.699 -37.786 1.00 87.12 98 SER A C 1
ATOM 796 O O . SER A 1 98 ? 6.650 17.404 -37.993 1.00 87.12 98 SER A O 1
ATOM 798 N N . LEU A 1 99 ? 7.863 15.567 -38.456 1.00 90.31 99 LEU A N 1
ATOM 799 C CA . LEU A 1 99 ? 6.976 15.011 -39.478 1.00 90.31 99 LEU A CA 1
ATOM 800 C C . LEU A 1 99 ? 6.061 13.890 -38.955 1.00 90.31 99 LEU A C 1
ATOM 802 O O . LEU A 1 99 ? 5.227 13.392 -39.711 1.00 90.31 99 LEU A O 1
ATOM 806 N N . ALA A 1 100 ? 6.180 13.501 -37.680 1.00 89.19 100 ALA A N 1
ATOM 807 C CA . ALA A 1 100 ? 5.304 12.500 -37.077 1.00 89.19 100 ALA A CA 1
ATOM 808 C C . ALA A 1 100 ? 3.836 12.959 -37.074 1.00 89.19 100 ALA A C 1
ATOM 810 O O . ALA A 1 100 ? 3.549 14.141 -36.865 1.00 89.19 100 ALA A O 1
ATOM 811 N N . SER A 1 101 ? 2.909 12.012 -37.256 1.00 90.50 101 SER A N 1
ATOM 812 C CA . SER A 1 101 ? 1.480 12.283 -37.074 1.00 90.50 101 SER A CA 1
ATOM 813 C C . SER A 1 101 ? 1.177 12.661 -35.624 1.00 90.50 101 SER A C 1
ATOM 815 O O . SER A 1 101 ? 1.951 12.351 -34.711 1.00 90.50 101 SER A O 1
ATOM 817 N N . ASP A 1 102 ? 0.032 13.298 -35.393 1.00 89.56 102 ASP A N 1
ATOM 818 C CA . ASP A 1 102 ? -0.374 13.683 -34.042 1.00 89.56 102 ASP A CA 1
ATOM 819 C C . ASP A 1 102 ? -0.536 12.456 -33.134 1.00 89.56 102 ASP A C 1
ATOM 821 O O . ASP A 1 102 ? -0.119 12.495 -31.978 1.00 89.56 102 ASP A O 1
ATOM 825 N N . GLU A 1 103 ? -1.015 11.325 -33.664 1.00 87.56 103 GLU A N 1
ATOM 826 C CA . GLU A 1 103 ? -1.090 10.059 -32.926 1.00 87.56 103 GLU A CA 1
ATOM 827 C C . GLU A 1 103 ? 0.294 9.545 -32.512 1.00 87.56 103 GLU A C 1
ATOM 829 O O . GLU A 1 103 ? 0.466 9.081 -31.388 1.00 87.56 103 GLU A O 1
ATOM 834 N N . ALA A 1 104 ? 1.304 9.660 -33.380 1.00 88.25 104 ALA A N 1
ATOM 835 C CA . ALA A 1 104 ? 2.667 9.217 -33.083 1.00 88.25 104 ALA A CA 1
ATOM 836 C C . ALA A 1 104 ? 3.373 10.092 -32.029 1.00 88.25 104 ALA A C 1
ATOM 838 O O . ALA A 1 104 ? 4.366 9.665 -31.432 1.00 88.25 104 ALA A O 1
ATOM 839 N N . ARG A 1 105 ? 2.867 11.302 -31.768 1.00 88.81 105 ARG A N 1
ATOM 840 C CA . ARG A 1 105 ? 3.352 12.200 -30.706 1.00 88.81 105 ARG A CA 1
ATOM 841 C C . ARG A 1 105 ? 2.709 11.932 -29.349 1.00 88.81 105 ARG A C 1
ATOM 843 O O . ARG A 1 105 ? 3.159 12.492 -28.349 1.00 88.81 105 ARG A O 1
ATOM 850 N N . VAL A 1 106 ? 1.699 11.067 -29.280 1.00 89.19 106 VAL A N 1
ATOM 851 C CA . VAL A 1 106 ? 1.065 10.697 -28.014 1.00 89.19 106 VAL A CA 1
ATOM 852 C C . VAL A 1 106 ? 1.955 9.696 -27.264 1.00 89.19 106 VAL A C 1
ATOM 854 O O . VAL A 1 106 ? 2.328 8.661 -27.817 1.00 89.19 106 VAL A O 1
ATOM 857 N N . PRO A 1 107 ? 2.313 9.956 -25.993 1.00 90.19 107 PRO A N 1
ATOM 858 C CA . PRO A 1 107 ? 3.020 8.976 -25.182 1.00 90.19 107 PRO A CA 1
ATOM 859 C C . PRO A 1 107 ? 2.099 7.811 -24.794 1.00 90.19 107 PRO A C 1
ATOM 861 O O . PRO A 1 107 ? 0.922 7.998 -24.482 1.00 90.19 107 PRO A O 1
ATOM 864 N N . HIS A 1 108 ? 2.652 6.601 -24.729 1.00 89.69 108 HIS A N 1
ATOM 865 C CA . HIS A 1 108 ? 1.912 5.391 -24.375 1.00 89.69 108 HIS A CA 1
ATOM 866 C C . HIS A 1 108 ? 2.553 4.653 -23.198 1.00 89.69 108 HIS A C 1
ATOM 868 O O . HIS A 1 108 ? 3.761 4.427 -23.165 1.00 89.69 108 HIS A O 1
ATOM 874 N N . PHE A 1 109 ? 1.724 4.214 -22.247 1.00 91.62 109 PHE A N 1
ATOM 875 C CA . PHE A 1 109 ? 2.116 3.261 -21.209 1.00 91.62 109 PHE A CA 1
ATOM 876 C C . PHE A 1 109 ? 1.414 1.924 -21.443 1.00 91.62 109 PHE A C 1
ATOM 878 O O . PHE A 1 109 ? 0.184 1.832 -21.388 1.00 91.62 109 PHE A O 1
ATOM 885 N N . LEU A 1 110 ? 2.206 0.889 -21.702 1.00 91.88 110 LEU A N 1
ATOM 886 C CA . LEU A 1 110 ? 1.748 -0.415 -22.161 1.00 91.88 110 LEU A CA 1
ATOM 887 C C . LEU A 1 110 ? 2.343 -1.524 -21.295 1.00 91.88 110 LEU A C 1
ATOM 889 O O . LEU A 1 110 ? 3.426 -1.395 -20.730 1.00 91.88 110 LEU A O 1
ATOM 893 N N . TYR A 1 111 ? 1.651 -2.651 -21.248 1.00 91.12 111 TYR A N 1
ATOM 894 C CA . TYR A 1 111 ? 2.219 -3.924 -20.836 1.00 91.12 111 TYR A CA 1
ATOM 895 C C . TYR A 1 111 ? 2.303 -4.840 -22.041 1.00 91.12 111 TYR A C 1
ATOM 897 O O . TYR A 1 111 ? 1.349 -4.926 -22.815 1.00 91.12 111 TYR A O 1
ATOM 905 N N . GLN A 1 112 ? 3.398 -5.580 -22.155 1.00 90.56 112 GLN A N 1
ATOM 906 C CA . GLN A 1 112 ? 3.577 -6.555 -23.221 1.00 90.56 112 GLN A CA 1
ATOM 907 C C . GLN A 1 112 ? 3.916 -7.924 -22.653 1.00 90.56 112 GLN A C 1
ATOM 909 O O . GLN A 1 112 ? 4.752 -8.045 -21.761 1.00 90.56 112 GLN A O 1
ATOM 914 N N . ASN A 1 113 ? 3.244 -8.962 -23.153 1.00 88.81 113 ASN A N 1
ATOM 915 C CA . ASN A 1 113 ? 3.527 -10.339 -22.767 1.00 88.81 113 ASN A CA 1
ATOM 916 C C . ASN A 1 113 ? 4.755 -10.873 -23.520 1.00 88.81 113 ASN A C 1
ATOM 918 O O . ASN A 1 113 ? 4.789 -10.843 -24.744 1.00 88.81 113 ASN A O 1
ATOM 922 N N . LEU A 1 114 ? 5.724 -11.417 -22.786 1.00 84.06 114 LEU A N 1
ATOM 923 C CA . LEU A 1 114 ? 7.020 -11.859 -23.308 1.00 84.06 114 LEU A CA 1
ATOM 924 C C . LEU A 1 114 ? 6.957 -13.126 -24.178 1.00 84.06 114 LEU A C 1
ATOM 926 O O . LEU A 1 114 ? 7.927 -13.443 -24.850 1.00 84.06 114 LEU A O 1
ATOM 930 N N . LYS A 1 115 ? 5.842 -13.870 -24.164 1.00 83.94 115 LYS A N 1
ATOM 931 C CA . LYS A 1 115 ? 5.660 -15.084 -24.983 1.00 83.94 115 LYS A CA 1
ATOM 932 C C . LYS A 1 115 ? 4.805 -14.849 -26.221 1.00 83.94 115 LYS A C 1
ATOM 934 O O . LYS A 1 115 ? 5.032 -15.453 -27.258 1.00 83.94 115 LYS A O 1
ATOM 939 N N . THR A 1 116 ? 3.762 -14.037 -26.081 1.00 87.06 116 THR A N 1
ATOM 940 C CA . THR A 1 116 ? 2.762 -13.810 -27.139 1.00 87.06 116 THR A CA 1
ATOM 941 C C . THR A 1 116 ? 2.931 -12.471 -27.842 1.00 87.06 116 THR A C 1
ATOM 943 O O . THR A 1 116 ? 2.230 -12.222 -28.818 1.00 87.06 116 THR A O 1
ATOM 946 N N . TYR A 1 117 ? 3.781 -11.589 -27.308 1.00 88.81 117 TYR A N 1
ATOM 947 C CA . TYR A 1 117 ? 4.016 -10.214 -27.760 1.00 88.81 117 TYR A CA 1
ATOM 948 C C . TYR A 1 117 ? 2.773 -9.314 -27.802 1.00 88.81 117 TYR A C 1
ATOM 950 O O . TYR A 1 117 ? 2.843 -8.167 -28.240 1.00 88.81 117 TYR A O 1
ATOM 958 N N . LYS A 1 118 ? 1.636 -9.791 -27.280 1.00 90.00 118 LYS A N 1
ATOM 959 C CA . LYS A 1 118 ? 0.405 -9.008 -27.178 1.00 90.00 118 LYS A CA 1
ATOM 960 C C . LYS A 1 118 ? 0.594 -7.856 -26.202 1.00 90.00 118 LYS A C 1
ATOM 962 O O . LYS A 1 118 ? 1.041 -8.063 -25.069 1.00 90.00 118 LYS A O 1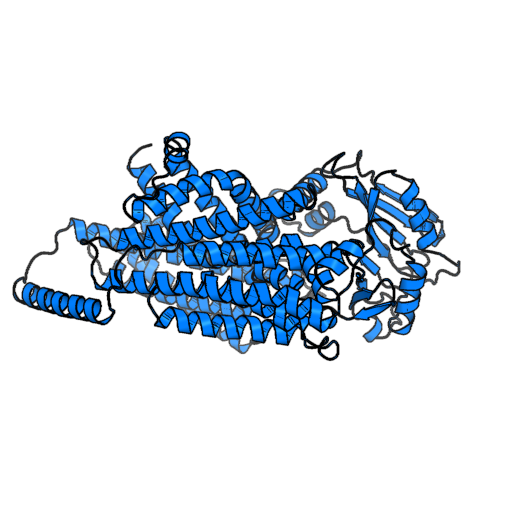
ATOM 967 N N . THR A 1 119 ? 0.195 -6.669 -26.642 1.00 91.62 119 THR A N 1
ATOM 968 C CA . THR A 1 119 ? 0.156 -5.461 -25.827 1.00 91.62 119 THR A CA 1
ATOM 969 C C . THR A 1 119 ? -1.216 -5.277 -25.191 1.00 91.62 119 THR A C 1
ATOM 971 O O . THR A 1 119 ? -2.243 -5.735 -25.694 1.00 91.62 119 THR A O 1
ATOM 974 N N . ALA A 1 120 ? -1.232 -4.605 -24.051 1.00 90.12 120 ALA A N 1
ATOM 975 C CA . ALA A 1 120 ? -2.434 -4.080 -23.434 1.00 90.12 120 ALA A CA 1
ATOM 976 C C . ALA A 1 120 ? -2.079 -2.780 -22.718 1.00 90.12 120 ALA A C 1
ATOM 978 O O . ALA A 1 120 ? -0.987 -2.645 -22.166 1.00 90.12 120 ALA A O 1
ATOM 979 N N . ASP A 1 121 ? -3.007 -1.835 -22.704 1.00 90.31 121 ASP A N 1
ATOM 980 C CA . ASP A 1 121 ? -2.866 -0.616 -21.925 1.00 90.31 121 ASP A CA 1
ATOM 981 C C . ASP A 1 121 ? -2.919 -0.914 -20.415 1.00 90.31 121 ASP A C 1
ATOM 983 O O . ASP A 1 121 ? -3.120 -2.049 -19.953 1.00 90.31 121 ASP A O 1
ATOM 987 N N . TYR A 1 122 ? -2.750 0.139 -19.622 1.00 88.25 122 TYR A N 1
ATOM 988 C CA . TYR A 1 122 ? -2.837 0.052 -18.172 1.00 88.25 122 TYR A CA 1
ATOM 989 C C . TYR A 1 122 ? -4.167 -0.552 -17.690 1.00 88.25 122 TYR A C 1
ATOM 991 O O . TYR A 1 122 ? -4.175 -1.382 -16.777 1.00 88.25 122 TYR A O 1
ATOM 999 N N . THR A 1 123 ? -5.293 -0.166 -18.299 1.00 88.12 123 THR A N 1
ATOM 1000 C CA . THR A 1 123 ? -6.619 -0.623 -17.865 1.00 88.12 123 THR A CA 1
ATOM 1001 C C . THR A 1 123 ? -6.841 -2.090 -18.219 1.00 88.12 123 THR A C 1
ATOM 1003 O O . THR A 1 123 ? -7.258 -2.865 -17.357 1.00 88.12 123 THR A O 1
ATOM 1006 N N . GLY A 1 124 ? -6.487 -2.496 -19.441 1.00 87.12 124 GLY A N 1
ATOM 1007 C CA . GLY A 1 124 ? -6.592 -3.872 -19.922 1.00 87.12 124 GLY A CA 1
ATOM 1008 C C . GLY A 1 124 ? -5.681 -4.857 -19.188 1.00 87.12 124 GLY A C 1
ATOM 1009 O O . GLY A 1 124 ? -5.982 -6.051 -19.128 1.00 87.12 124 GLY A O 1
ATOM 1010 N N . SER A 1 125 ? -4.592 -4.367 -18.590 1.00 89.38 125 SER A N 1
ATOM 1011 C CA . SER A 1 125 ? -3.672 -5.163 -17.767 1.00 89.38 125 SER A CA 1
ATOM 1012 C C . SER A 1 125 ? -3.897 -5.042 -16.260 1.00 89.38 125 SER A C 1
ATOM 1014 O O . SER A 1 125 ? -3.161 -5.679 -15.502 1.00 89.38 125 SER A O 1
ATOM 1016 N N . TYR A 1 126 ? -4.892 -4.274 -15.811 1.00 92.06 126 TYR A N 1
ATOM 1017 C CA . TYR A 1 126 ? -5.175 -4.071 -14.390 1.00 92.06 126 TYR A CA 1
ATOM 1018 C C . TYR A 1 126 ? -5.540 -5.391 -13.691 1.00 92.06 126 TYR A C 1
ATOM 1020 O O . TYR A 1 126 ? -6.192 -6.244 -14.285 1.00 92.06 126 TYR A O 1
ATOM 1028 N N . THR A 1 127 ? -5.128 -5.566 -12.433 1.00 93.81 127 THR A N 1
ATOM 1029 C CA . THR A 1 127 ? -5.307 -6.819 -11.667 1.00 93.81 127 THR A CA 1
ATOM 1030 C C . THR A 1 127 ? -5.679 -6.543 -10.212 1.00 93.81 127 THR A C 1
ATOM 1032 O O . THR A 1 127 ? -5.543 -5.417 -9.724 1.00 93.81 127 THR A O 1
ATOM 1035 N N . LEU A 1 128 ? -6.086 -7.579 -9.476 1.00 96.69 128 LEU A N 1
ATOM 1036 C CA . LEU A 1 128 ? -6.312 -7.508 -8.032 1.00 96.69 128 LEU A CA 1
ATOM 1037 C C . LEU A 1 128 ? -5.028 -7.184 -7.253 1.00 96.69 128 LEU A C 1
ATOM 1039 O O . LEU A 1 128 ? -5.076 -6.437 -6.276 1.00 96.69 128 LEU A O 1
ATOM 1043 N N . GLY A 1 129 ? -3.877 -7.704 -7.691 1.00 94.56 129 GLY A N 1
ATOM 1044 C CA . GLY A 1 129 ? -2.583 -7.377 -7.084 1.00 94.56 129 GLY A CA 1
ATOM 1045 C C . GLY A 1 129 ? -2.277 -5.879 -7.180 1.00 94.56 129 GLY A C 1
ATOM 1046 O O . GLY A 1 129 ? -1.886 -5.259 -6.192 1.00 94.56 129 GLY A O 1
ATOM 1047 N N . GLU A 1 130 ? -2.536 -5.277 -8.344 1.00 93.75 130 GLU A N 1
ATOM 1048 C CA . GLU A 1 130 ? -2.409 -3.829 -8.541 1.00 93.75 130 GLU A CA 1
ATOM 1049 C C . GLU A 1 130 ? -3.448 -3.035 -7.735 1.00 93.75 130 GLU A C 1
ATOM 1051 O O . GLU A 1 130 ? -3.140 -1.976 -7.189 1.00 93.75 130 GLU A O 1
ATOM 1056 N N . PHE A 1 131 ? -4.671 -3.552 -7.610 1.00 96.88 131 PHE A N 1
ATOM 1057 C CA . PHE A 1 131 ? -5.712 -2.946 -6.782 1.00 96.88 131 PHE A CA 1
ATOM 1058 C C . PHE A 1 131 ? -5.312 -2.848 -5.308 1.00 96.88 131 PHE A C 1
ATOM 1060 O O . PHE A 1 131 ? -5.406 -1.768 -4.721 1.00 96.88 131 PHE A O 1
ATOM 1067 N N . LEU A 1 132 ? -4.846 -3.950 -4.713 1.00 97.38 132 LEU A N 1
ATOM 1068 C CA . LEU A 1 132 ? -4.419 -3.986 -3.311 1.00 97.38 132 LEU A CA 1
ATOM 1069 C C . LEU A 1 132 ? -3.176 -3.120 -3.085 1.00 97.38 132 LEU A C 1
ATOM 1071 O O . LEU A 1 132 ? -3.126 -2.371 -2.109 1.00 97.38 132 LEU A O 1
ATOM 1075 N N . TYR A 1 133 ? -2.236 -3.134 -4.033 1.00 95.44 133 TYR A N 1
ATOM 1076 C CA . TYR A 1 133 ? -1.090 -2.230 -4.024 1.00 95.44 133 TYR A CA 1
ATOM 1077 C C . TYR A 1 133 ? -1.512 -0.761 -3.997 1.00 95.44 133 TYR A C 1
ATOM 1079 O O . TYR A 1 133 ? -1.033 -0.008 -3.161 1.00 95.44 133 TYR A O 1
ATOM 1087 N N . ARG A 1 134 ? -2.475 -0.356 -4.826 1.00 94.38 134 ARG A N 1
ATOM 1088 C CA . ARG A 1 134 ? -2.976 1.027 -4.830 1.00 94.38 134 ARG A CA 1
ATOM 1089 C C . ARG A 1 134 ? -3.800 1.392 -3.608 1.00 94.38 134 ARG A C 1
ATOM 1091 O O . ARG A 1 134 ? -3.715 2.518 -3.124 1.00 94.38 134 ARG A O 1
ATOM 1098 N N . LEU A 1 135 ? -4.556 0.434 -3.072 1.00 96.69 135 LEU A N 1
ATOM 1099 C CA . LEU A 1 135 ? -5.320 0.620 -1.840 1.00 96.69 135 LEU A CA 1
ATOM 1100 C C . LEU A 1 135 ? -4.408 0.884 -0.637 1.00 96.69 135 LEU A C 1
ATOM 1102 O O . LEU A 1 135 ? -4.780 1.651 0.249 1.00 96.69 135 LEU A O 1
ATOM 1106 N N . HIS A 1 136 ? -3.200 0.312 -0.631 1.00 96.75 136 HIS A N 1
ATOM 1107 C CA . HIS A 1 136 ? -2.197 0.538 0.411 1.00 96.75 136 HIS A CA 1
ATOM 1108 C C . HIS A 1 136 ? -1.801 2.012 0.566 1.00 96.75 136 HIS A C 1
ATOM 1110 O O . HIS A 1 136 ? -1.506 2.424 1.679 1.00 96.75 136 HIS A O 1
ATOM 1116 N N . PHE A 1 137 ? -1.847 2.818 -0.495 1.00 93.56 137 PHE A N 1
ATOM 1117 C CA . PHE A 1 137 ? -1.575 4.260 -0.436 1.00 93.56 137 PHE A CA 1
ATOM 1118 C C . PHE A 1 137 ? -2.784 5.111 -0.849 1.00 93.56 137 PHE A C 1
ATOM 1120 O O . PHE A 1 137 ? -2.644 6.273 -1.225 1.00 93.56 137 PHE A O 1
ATOM 1127 N N . LEU A 1 138 ? -3.986 4.533 -0.727 1.00 93.31 138 LEU A N 1
ATOM 1128 C CA . LEU A 1 138 ? -5.283 5.192 -0.905 1.00 93.31 138 LEU A CA 1
ATOM 1129 C C . LEU A 1 138 ? -5.476 5.859 -2.280 1.00 93.31 138 LEU A C 1
ATOM 1131 O O . LEU A 1 138 ? -6.263 6.795 -2.394 1.00 93.31 138 LEU A O 1
ATOM 1135 N N . ASP A 1 139 ? -4.807 5.371 -3.328 1.00 88.62 139 ASP A N 1
ATOM 1136 C CA . ASP A 1 139 ? -4.789 5.980 -4.674 1.00 88.62 139 ASP A CA 1
ATOM 1137 C C . ASP A 1 139 ? -6.172 6.081 -5.333 1.00 88.62 139 ASP A C 1
ATOM 1139 O O . ASP A 1 139 ? -6.370 6.826 -6.287 1.00 88.62 139 ASP A O 1
ATOM 1143 N N . GLN A 1 140 ? -7.147 5.323 -4.826 1.00 87.81 140 GLN A N 1
ATOM 1144 C CA . GLN A 1 140 ? -8.542 5.392 -5.253 1.00 87.81 140 GLN A CA 1
ATOM 1145 C C . GLN A 1 140 ? -9.201 6.733 -4.910 1.00 87.81 140 GLN A C 1
ATOM 1147 O O . GLN A 1 140 ? -10.270 7.025 -5.439 1.00 87.81 140 GLN A O 1
ATOM 1152 N N . ILE A 1 141 ? -8.581 7.535 -4.040 1.00 83.19 141 ILE A N 1
ATOM 1153 C CA . ILE A 1 141 ? -8.908 8.943 -3.819 1.00 83.19 141 ILE A CA 1
ATOM 1154 C C . ILE A 1 141 ? -7.886 9.760 -4.627 1.00 83.19 141 ILE A C 1
ATOM 1156 O O . ILE A 1 141 ? -6.754 9.922 -4.156 1.00 83.19 141 ILE A O 1
ATOM 1160 N N . PRO A 1 142 ? -8.243 10.251 -5.832 1.00 74.00 142 PRO A N 1
ATOM 1161 C CA . PRO A 1 142 ? -7.287 10.861 -6.754 1.00 74.00 142 PRO A CA 1
ATOM 1162 C C . PRO A 1 142 ? -6.460 11.967 -6.092 1.00 74.00 142 PRO A C 1
ATOM 1164 O O . PRO A 1 142 ? -7.002 12.808 -5.373 1.00 74.00 142 PRO A O 1
ATOM 1167 N N . LEU A 1 143 ? -5.146 11.947 -6.334 1.00 66.94 143 LEU A N 1
ATOM 1168 C CA . LEU A 1 143 ? -4.109 12.856 -5.816 1.00 66.94 143 LEU A CA 1
ATOM 1169 C C . LEU A 1 143 ? -3.944 12.885 -4.282 1.00 66.94 143 LEU A C 1
ATOM 1171 O O . LEU A 1 143 ? -2.842 12.678 -3.780 1.00 66.94 143 LEU A O 1
ATOM 1175 N N . ILE A 1 144 ? -5.018 13.074 -3.516 1.00 73.50 144 ILE A N 1
ATOM 1176 C CA . ILE A 1 144 ? -5.005 13.257 -2.055 1.00 73.50 144 ILE A CA 1
ATOM 1177 C C . ILE A 1 144 ? -4.701 11.959 -1.321 1.00 73.50 144 ILE A C 1
ATOM 1179 O O . ILE A 1 144 ? -4.081 11.995 -0.260 1.00 73.50 144 ILE A O 1
ATOM 1183 N N . GLY A 1 145 ? -5.116 10.815 -1.867 1.00 83.69 145 GLY A N 1
ATOM 1184 C CA . GLY A 1 145 ? -4.906 9.510 -1.250 1.00 83.69 145 GLY A CA 1
ATOM 1185 C C . GLY A 1 145 ? -3.450 9.262 -0.865 1.00 83.69 145 GLY A C 1
ATOM 1186 O O . GLY A 1 145 ? -3.159 8.922 0.286 1.00 83.69 145 GLY A O 1
ATOM 1187 N N . ARG A 1 146 ? -2.531 9.560 -1.791 1.00 84.62 146 ARG A N 1
ATOM 1188 C CA . ARG A 1 146 ? -1.083 9.432 -1.584 1.00 84.62 146 ARG A CA 1
ATOM 1189 C C . ARG A 1 146 ? -0.617 10.280 -0.407 1.00 84.62 146 ARG A C 1
ATOM 1191 O O . ARG A 1 146 ? -0.065 9.737 0.546 1.00 84.62 146 ARG A O 1
ATOM 1198 N N . TYR A 1 147 ? -0.932 11.574 -0.387 1.00 80.69 147 TYR A N 1
ATOM 1199 C CA . TYR A 1 147 ? -0.564 12.450 0.731 1.00 80.69 147 TYR A CA 1
ATOM 1200 C C . TYR A 1 147 ? -1.224 12.029 2.041 1.00 80.69 147 TYR A C 1
ATOM 1202 O O . TYR A 1 147 ? -0.567 12.027 3.078 1.00 80.69 147 TYR A O 1
ATOM 1210 N N . LEU A 1 148 ? -2.494 11.621 2.014 1.00 85.44 148 LEU A N 1
ATOM 1211 C CA . LEU A 1 148 ? -3.193 11.120 3.193 1.00 85.44 148 LEU A CA 1
ATOM 1212 C C . LEU A 1 148 ? -2.482 9.892 3.768 1.00 85.44 148 LEU A C 1
ATOM 1214 O O . LEU A 1 148 ? -2.337 9.790 4.988 1.00 85.44 148 LEU A O 1
ATOM 1218 N N . SER A 1 149 ? -1.993 8.991 2.915 1.00 92.56 149 SER A N 1
ATOM 1219 C CA . SER A 1 149 ? -1.196 7.843 3.346 1.00 92.56 149 SER A CA 1
ATOM 1220 C C . SER A 1 149 ? 0.164 8.265 3.922 1.00 92.56 149 SER A C 1
ATOM 1222 O O . SER A 1 149 ? 0.544 7.780 4.988 1.00 92.56 149 SER A O 1
ATOM 1224 N N . GLY A 1 150 ? 0.839 9.253 3.325 1.00 89.50 150 GLY A N 1
ATOM 1225 C CA . GLY A 1 150 ? 2.107 9.786 3.832 1.00 89.50 150 GLY A CA 1
ATOM 1226 C C . GLY A 1 150 ? 1.984 10.542 5.155 1.00 89.50 150 GLY A C 1
ATOM 1227 O O . GLY A 1 150 ? 2.752 10.290 6.081 1.00 89.50 150 GLY A O 1
ATOM 1228 N N . PHE A 1 151 ? 0.970 11.394 5.313 1.00 85.38 151 PHE A N 1
ATOM 1229 C CA . PHE A 1 151 ? 0.652 12.026 6.596 1.00 85.38 151 PHE A CA 1
ATOM 1230 C C . PHE A 1 151 ? 0.204 10.997 7.635 1.00 85.38 151 PHE A C 1
ATOM 1232 O O . PHE A 1 151 ? 0.551 11.124 8.808 1.00 85.38 151 PHE A O 1
ATOM 1239 N N . THR A 1 152 ? -0.518 9.950 7.226 1.00 94.19 152 THR A N 1
ATOM 1240 C CA . THR A 1 152 ? -0.846 8.829 8.117 1.00 94.19 152 THR A CA 1
ATOM 1241 C C . THR A 1 152 ? 0.424 8.139 8.613 1.00 94.19 152 THR A C 1
ATOM 1243 O O . THR A 1 152 ? 0.545 7.919 9.817 1.00 94.19 152 THR A O 1
ATOM 1246 N N . ALA A 1 153 ? 1.397 7.869 7.737 1.00 94.62 153 ALA A N 1
ATOM 1247 C CA . ALA A 1 153 ? 2.697 7.312 8.116 1.00 94.62 153 ALA A CA 1
ATOM 1248 C C . ALA A 1 153 ? 3.496 8.260 9.034 1.00 94.62 153 ALA A C 1
ATOM 1250 O O . ALA A 1 153 ? 4.060 7.828 10.039 1.00 94.62 153 ALA A O 1
ATOM 1251 N N . PHE A 1 154 ? 3.461 9.568 8.771 1.00 88.19 154 PHE A N 1
ATOM 1252 C CA . PHE A 1 154 ? 4.102 10.584 9.609 1.00 88.19 154 PHE A CA 1
ATOM 1253 C C . PHE A 1 154 ? 3.481 10.678 11.015 1.00 88.19 154 PHE A C 1
ATOM 1255 O O . PHE A 1 154 ? 4.185 10.647 12.024 1.00 88.19 154 PHE A O 1
ATOM 1262 N N . PHE A 1 155 ? 2.151 10.715 11.130 1.00 88.38 155 PHE A N 1
ATOM 1263 C CA . PHE A 1 155 ? 1.469 10.663 12.429 1.00 88.38 155 PHE A CA 1
ATOM 1264 C C . PHE A 1 155 ? 1.637 9.317 13.130 1.00 88.38 155 PHE A C 1
ATOM 1266 O O . PHE A 1 155 ? 1.679 9.270 14.363 1.00 88.38 155 PHE A O 1
ATOM 1273 N N . PHE A 1 156 ? 1.775 8.234 12.367 1.00 95.25 156 PHE A N 1
ATOM 1274 C CA . PHE A 1 156 ? 2.115 6.928 12.906 1.00 95.25 156 PHE A CA 1
ATOM 1275 C C . PHE A 1 156 ? 3.516 6.927 13.526 1.00 95.25 156 PHE A C 1
ATOM 1277 O O . PHE A 1 156 ? 3.667 6.431 14.642 1.00 95.25 156 PHE A O 1
ATOM 1284 N N . LEU A 1 157 ? 4.499 7.590 12.907 1.00 90.69 157 LEU A N 1
ATOM 1285 C CA . LEU A 1 157 ? 5.821 7.802 13.502 1.00 90.69 157 LEU A CA 1
ATOM 1286 C C . LEU A 1 157 ? 5.718 8.520 14.859 1.00 90.69 157 LEU A C 1
ATOM 1288 O O . LEU A 1 157 ? 6.281 8.048 15.847 1.00 90.69 157 LEU A O 1
ATOM 1292 N N . PHE A 1 158 ? 4.925 9.594 14.967 1.00 87.12 158 PHE A N 1
ATOM 1293 C CA . PHE A 1 158 ? 4.679 10.242 16.264 1.00 87.12 158 PHE A CA 1
ATOM 1294 C C . PHE A 1 158 ? 3.986 9.324 17.270 1.00 87.12 158 PHE A C 1
ATOM 1296 O O . PHE A 1 158 ? 4.340 9.336 18.451 1.00 87.12 158 PHE A O 1
ATOM 1303 N N . ALA A 1 159 ? 2.996 8.538 16.840 1.00 91.69 159 ALA A N 1
ATOM 1304 C CA . ALA A 1 159 ? 2.318 7.579 17.706 1.00 91.69 159 ALA A CA 1
ATOM 1305 C C . ALA A 1 159 ? 3.308 6.544 18.264 1.00 91.69 159 ALA A C 1
ATOM 1307 O O . ALA A 1 159 ? 3.280 6.275 19.466 1.00 91.69 159 ALA A O 1
ATOM 1308 N N . ILE A 1 160 ? 4.227 6.036 17.439 1.00 93.38 160 ILE A N 1
ATOM 1309 C CA . ILE A 1 160 ? 5.291 5.118 17.863 1.00 93.38 160 ILE A CA 1
ATOM 1310 C C . ILE A 1 160 ? 6.216 5.797 18.874 1.00 93.38 160 ILE A C 1
ATOM 1312 O O . ILE A 1 160 ? 6.369 5.298 19.987 1.00 93.38 160 ILE A O 1
ATOM 1316 N N . LEU A 1 161 ? 6.788 6.955 18.528 1.00 89.81 161 LEU A N 1
ATOM 1317 C CA . LEU A 1 161 ? 7.746 7.660 19.386 1.00 89.81 161 LEU A CA 1
ATOM 1318 C C . LEU A 1 161 ? 7.135 8.008 20.748 1.00 89.81 161 LEU A C 1
ATOM 1320 O O . LEU A 1 161 ? 7.707 7.710 21.796 1.00 89.81 161 LEU A O 1
ATOM 1324 N N . THR A 1 162 ? 5.932 8.582 20.751 1.00 87.38 162 THR A N 1
ATOM 1325 C CA . THR A 1 162 ? 5.223 8.914 21.995 1.00 87.38 162 THR A CA 1
ATOM 1326 C C . THR A 1 162 ? 4.842 7.665 22.793 1.00 87.38 162 THR A C 1
ATOM 1328 O O . THR A 1 162 ? 4.961 7.681 24.017 1.00 87.38 162 THR A O 1
ATOM 1331 N N . GLY A 1 163 ? 4.459 6.567 22.134 1.00 89.12 163 GLY A N 1
ATOM 1332 C CA . GLY A 1 163 ? 4.170 5.286 22.782 1.00 89.12 163 GLY A CA 1
ATOM 1333 C C . GLY A 1 163 ? 5.397 4.691 23.477 1.00 89.12 163 GLY A C 1
ATOM 1334 O O . GLY A 1 163 ? 5.335 4.344 24.659 1.00 89.12 163 GLY A O 1
ATOM 1335 N N . VAL A 1 164 ? 6.538 4.655 22.784 1.00 89.50 164 VAL A N 1
ATOM 1336 C CA . VAL A 1 164 ? 7.821 4.194 23.337 1.00 89.50 164 VAL A CA 1
ATOM 1337 C C . VAL A 1 164 ? 8.226 5.042 24.542 1.00 89.50 164 VAL A C 1
ATOM 1339 O O . VAL A 1 164 ? 8.542 4.491 25.594 1.00 89.50 164 VAL A O 1
ATOM 1342 N N . LEU A 1 165 ? 8.142 6.372 24.447 1.00 86.88 165 LEU A N 1
ATOM 1343 C CA . LEU A 1 165 ? 8.495 7.272 25.551 1.00 86.88 165 LEU A CA 1
ATOM 1344 C C . LEU A 1 165 ? 7.581 7.102 26.776 1.00 86.88 165 LEU A C 1
ATOM 1346 O O . LEU A 1 165 ? 8.058 7.093 27.913 1.00 86.88 165 LEU A O 1
ATOM 1350 N N . VAL A 1 166 ? 6.272 6.924 26.567 1.00 83.88 166 VAL A N 1
ATOM 1351 C CA . VAL A 1 166 ? 5.299 6.657 27.644 1.00 83.88 166 VAL A CA 1
ATOM 1352 C C . VAL A 1 166 ? 5.629 5.359 28.380 1.00 83.88 166 VAL A C 1
ATOM 1354 O O . VAL A 1 166 ? 5.484 5.287 29.605 1.00 83.88 166 VAL A O 1
ATOM 1357 N N . HIS A 1 167 ? 6.080 4.342 27.648 1.00 83.06 167 HIS A N 1
ATOM 1358 C CA . HIS A 1 167 ? 6.370 3.020 28.190 1.00 83.06 167 HIS A CA 1
ATOM 1359 C C . HIS A 1 167 ? 7.844 2.790 28.534 1.00 83.06 167 HIS A C 1
ATOM 1361 O O . HIS A 1 167 ? 8.133 1.768 29.142 1.00 83.06 167 HIS A O 1
ATOM 1367 N N . TRP A 1 168 ? 8.747 3.739 28.269 1.00 84.19 168 TRP A N 1
ATOM 1368 C CA . TRP A 1 168 ? 10.207 3.581 28.341 1.00 84.19 168 TRP A CA 1
ATOM 1369 C C . TRP A 1 168 ? 10.706 2.824 29.578 1.00 84.19 168 TRP A C 1
ATOM 1371 O O . TRP A 1 168 ? 11.391 1.814 29.472 1.00 84.19 168 TRP A O 1
ATOM 1381 N N . LYS A 1 169 ? 10.287 3.253 30.777 1.00 81.44 169 LYS A N 1
ATOM 1382 C CA . LYS A 1 169 ? 10.722 2.639 32.049 1.00 81.44 169 LYS A CA 1
ATOM 1383 C C . LYS A 1 169 ? 10.131 1.255 32.325 1.00 81.44 169 LYS A C 1
ATOM 1385 O O . LYS A 1 169 ? 10.616 0.552 33.202 1.00 81.44 169 LYS A O 1
ATOM 1390 N N . LYS A 1 170 ? 9.033 0.905 31.660 1.00 76.81 170 LYS A N 1
ATOM 1391 C CA . LYS A 1 170 ? 8.271 -0.332 31.876 1.00 76.81 170 LYS A CA 1
ATOM 1392 C C . LYS A 1 170 ? 8.187 -1.181 30.614 1.00 76.81 170 LYS A C 1
ATOM 1394 O O . LYS A 1 170 ? 7.358 -2.076 30.556 1.00 76.81 170 LYS A O 1
ATOM 1399 N N . ILE A 1 171 ? 8.992 -0.880 29.597 1.00 76.25 171 ILE A N 1
ATOM 1400 C CA . ILE A 1 171 ? 8.897 -1.528 28.294 1.00 76.25 171 ILE A CA 1
ATOM 1401 C C . ILE A 1 171 ? 9.240 -3.017 28.480 1.00 76.25 171 ILE A C 1
ATOM 1403 O O . ILE A 1 171 ? 8.379 -3.877 28.321 1.00 76.25 171 ILE A O 1
ATOM 1407 N N . ILE A 1 172 ? 10.406 -3.315 29.052 1.00 75.19 172 ILE A N 1
ATOM 1408 C CA . ILE A 1 172 ? 10.847 -4.689 29.318 1.00 75.19 172 ILE A CA 1
ATOM 1409 C C . ILE A 1 172 ? 9.899 -5.407 30.288 1.00 75.19 172 ILE A C 1
ATOM 1411 O O . ILE A 1 172 ? 9.473 -6.524 30.024 1.00 75.19 172 ILE A O 1
ATOM 1415 N N . SER A 1 173 ? 9.518 -4.773 31.401 1.00 74.25 173 SER A N 1
ATOM 1416 C CA . SER A 1 173 ? 8.671 -5.442 32.396 1.00 74.25 173 SER A CA 1
ATOM 1417 C C . SER A 1 173 ? 7.249 -5.700 31.899 1.00 74.25 173 SER A C 1
ATOM 1419 O O . SER A 1 173 ? 6.696 -6.753 32.193 1.00 74.25 173 SER A O 1
ATOM 1421 N N . ASN A 1 174 ? 6.658 -4.796 31.114 1.00 72.19 174 ASN A N 1
ATOM 1422 C CA . ASN A 1 174 ? 5.328 -5.007 30.543 1.00 72.19 174 ASN A CA 1
ATOM 1423 C C . ASN A 1 174 ? 5.334 -6.013 29.384 1.00 72.19 174 ASN A C 1
ATOM 1425 O O . ASN A 1 174 ? 4.290 -6.596 29.112 1.00 72.19 174 ASN A O 1
ATOM 1429 N N . PHE A 1 175 ? 6.471 -6.226 28.713 1.00 72.12 175 PHE A N 1
ATOM 1430 C CA . PHE A 1 175 ? 6.599 -7.223 27.648 1.00 72.12 175 PHE A CA 1
ATOM 1431 C C . PHE A 1 175 ? 6.300 -8.642 28.143 1.00 72.12 175 PHE A C 1
ATOM 1433 O O . PHE A 1 175 ? 5.544 -9.374 27.513 1.00 72.12 175 PHE A O 1
ATOM 1440 N N . TYR A 1 176 ? 6.835 -9.003 29.313 1.00 74.94 176 TYR A N 1
ATOM 1441 C CA . TYR A 1 176 ? 6.647 -10.327 29.914 1.00 74.94 176 TYR A CA 1
ATOM 1442 C C . TYR A 1 176 ? 5.291 -10.504 30.613 1.00 74.94 176 TYR A C 1
ATOM 1444 O O . TYR A 1 176 ? 4.975 -11.586 31.104 1.00 74.94 176 TYR A O 1
ATOM 1452 N N . VAL A 1 177 ? 4.468 -9.455 30.672 1.00 70.25 177 VAL A N 1
ATOM 1453 C CA . VAL A 1 177 ? 3.178 -9.482 31.363 1.00 70.25 177 VAL A CA 1
ATOM 1454 C C . VAL A 1 177 ? 2.068 -9.635 30.332 1.00 70.25 177 VAL A C 1
ATOM 1456 O O . VAL A 1 177 ? 1.478 -8.659 29.878 1.00 70.25 177 VAL A O 1
ATOM 1459 N N . PHE A 1 178 ? 1.738 -10.884 29.998 1.00 72.94 178 PHE A N 1
ATOM 1460 C CA . PHE A 1 178 ? 0.508 -11.209 29.281 1.00 72.94 178 PHE A CA 1
ATOM 1461 C C . PHE A 1 178 ? -0.461 -11.962 30.194 1.00 72.94 178 PHE A C 1
ATOM 1463 O O . PHE A 1 178 ? -0.222 -13.107 30.571 1.00 72.94 178 PHE A O 1
ATOM 1470 N N . ARG A 1 179 ? -1.575 -11.314 30.563 1.00 77.19 179 ARG A N 1
ATOM 1471 C CA . ARG A 1 179 ? -2.611 -11.903 31.429 1.00 77.19 179 ARG A CA 1
ATOM 1472 C C . ARG A 1 179 ? -3.916 -12.101 30.649 1.00 77.19 179 ARG A C 1
ATOM 1474 O O . ARG A 1 179 ? -4.799 -11.239 30.715 1.00 77.19 179 ARG A O 1
ATOM 1481 N N . PRO A 1 180 ? -4.087 -13.233 29.941 1.00 66.62 180 PRO A N 1
ATOM 1482 C CA . PRO A 1 180 ? -5.252 -13.467 29.080 1.00 66.62 180 PRO A CA 1
ATOM 1483 C C . PRO A 1 180 ? -6.583 -13.526 29.847 1.00 66.62 180 PRO A C 1
ATOM 1485 O O . PRO A 1 180 ? -7.635 -13.261 29.276 1.00 66.62 180 PRO A O 1
ATOM 1488 N N . TRP A 1 181 ? -6.540 -13.823 31.149 1.00 73.69 181 TRP A N 1
ATOM 1489 C CA . TRP A 1 181 ? -7.720 -13.959 32.014 1.00 73.69 181 TRP A CA 1
ATOM 1490 C C . TRP A 1 181 ? -8.032 -12.705 32.848 1.00 73.69 181 TRP A C 1
ATOM 1492 O O . TRP A 1 181 ? -8.920 -12.724 33.699 1.00 73.69 181 TRP A O 1
ATOM 1502 N N . ALA A 1 182 ? -7.299 -11.605 32.646 1.00 74.12 182 ALA A N 1
ATOM 1503 C CA . ALA A 1 182 ? -7.544 -10.352 33.355 1.00 74.12 182 ALA A CA 1
ATOM 1504 C C . ALA A 1 182 ? -8.811 -9.629 32.849 1.00 74.12 182 ALA A C 1
ATOM 1506 O O . ALA A 1 182 ? -9.420 -9.992 31.843 1.00 74.12 182 ALA A O 1
ATOM 1507 N N . LYS A 1 183 ? -9.201 -8.535 33.524 1.00 74.38 183 LYS A N 1
ATOM 1508 C CA . LYS A 1 183 ? -10.277 -7.645 33.043 1.00 74.38 183 LYS A CA 1
ATOM 1509 C C . LYS A 1 183 ? -9.998 -7.216 31.598 1.00 74.38 183 LYS A C 1
ATOM 1511 O O . LYS A 1 183 ? -8.862 -6.892 31.267 1.00 74.38 183 LYS A O 1
ATOM 1516 N N . LEU A 1 184 ? -11.046 -7.100 30.776 1.00 68.94 184 LEU A N 1
ATOM 1517 C CA . LEU A 1 184 ? -10.944 -6.872 29.325 1.00 68.94 184 LEU A CA 1
ATOM 1518 C C . LEU A 1 184 ? -9.993 -5.723 28.937 1.00 68.94 184 LEU A C 1
ATOM 1520 O O . LEU A 1 184 ? -9.189 -5.863 28.023 1.00 68.94 184 LEU A O 1
ATOM 1524 N N . LYS A 1 185 ? -10.026 -4.601 29.673 1.00 74.19 185 LYS A N 1
ATOM 1525 C CA . LYS A 1 185 ? -9.092 -3.482 29.459 1.00 74.19 185 LYS A CA 1
ATOM 1526 C C . LYS A 1 185 ? -7.627 -3.900 29.642 1.00 74.19 185 LYS A C 1
ATOM 1528 O O . LYS A 1 185 ? -6.787 -3.489 28.853 1.00 74.19 185 LYS A O 1
ATOM 1533 N N . SER A 1 186 ? -7.330 -4.649 30.702 1.00 77.88 186 SER A N 1
ATOM 1534 C CA . SER A 1 186 ? -5.980 -5.123 31.013 1.00 77.88 186 SER A CA 1
ATOM 1535 C C . SER A 1 186 ? -5.509 -6.128 29.972 1.00 77.88 186 SER A C 1
ATOM 1537 O O . SER A 1 186 ? -4.405 -5.976 29.482 1.00 77.88 186 SER A O 1
ATOM 1539 N N . MET A 1 187 ? -6.369 -7.056 29.542 1.00 80.50 187 MET A N 1
ATOM 1540 C CA . MET A 1 187 ? -6.049 -7.989 28.456 1.00 80.50 187 MET A CA 1
ATOM 1541 C C . MET A 1 187 ? -5.686 -7.251 27.156 1.00 80.50 187 MET A C 1
ATOM 1543 O O . MET A 1 187 ? -4.650 -7.535 26.561 1.00 80.50 187 MET A O 1
ATOM 1547 N N . TRP A 1 188 ? -6.493 -6.266 26.734 1.00 83.25 188 TRP A N 1
ATOM 1548 C CA . TRP A 1 188 ? -6.178 -5.463 25.546 1.00 83.25 188 TRP A CA 1
ATOM 1549 C C . TRP A 1 188 ? -4.907 -4.635 25.718 1.00 83.25 188 TRP A C 1
ATOM 1551 O O . TRP A 1 188 ? -4.130 -4.532 24.779 1.00 83.25 188 TRP A O 1
ATOM 1561 N N . SER A 1 189 ? -4.692 -4.052 26.899 1.00 84.25 189 SER A N 1
ATOM 1562 C CA . SER A 1 189 ? -3.494 -3.262 27.198 1.00 84.25 189 SER A CA 1
ATOM 1563 C C . SER A 1 189 ? -2.225 -4.112 27.177 1.00 84.25 189 SER A C 1
ATOM 1565 O O . SER A 1 189 ? -1.227 -3.681 26.604 1.00 84.25 189 SER A O 1
ATOM 1567 N N . ASP A 1 190 ? -2.270 -5.295 27.787 1.00 84.94 190 ASP A N 1
ATOM 1568 C CA . ASP A 1 190 ? -1.164 -6.250 27.826 1.00 84.94 190 ASP A CA 1
ATOM 1569 C C . ASP A 1 190 ? -0.847 -6.709 26.387 1.00 84.94 190 ASP A C 1
ATOM 1571 O O . ASP A 1 190 ? 0.291 -6.597 25.940 1.00 84.94 190 ASP A O 1
ATOM 1575 N N . ALA A 1 191 ? -1.870 -7.091 25.607 1.00 85.94 191 ALA A N 1
ATOM 1576 C CA . ALA A 1 191 ? -1.704 -7.488 24.206 1.00 85.94 191 ALA A CA 1
ATOM 1577 C C . ALA A 1 191 ? -1.165 -6.353 23.316 1.00 85.94 191 ALA A C 1
ATOM 1579 O O . ALA A 1 191 ? -0.241 -6.575 22.540 1.00 85.94 191 ALA A O 1
ATOM 1580 N N . HIS A 1 192 ? -1.707 -5.137 23.438 1.00 91.31 192 HIS A N 1
ATOM 1581 C CA . HIS A 1 192 ? -1.267 -3.964 22.676 1.00 91.31 192 HIS A CA 1
ATOM 1582 C C . HIS A 1 192 ? 0.196 -3.617 22.968 1.00 91.31 192 HIS A C 1
ATOM 1584 O O . HIS A 1 192 ? 0.951 -3.320 22.048 1.00 91.31 192 HIS A O 1
ATOM 1590 N N . THR A 1 193 ? 0.608 -3.697 24.238 1.00 88.31 193 THR A N 1
ATOM 1591 C CA . THR A 1 193 ? 1.988 -3.388 24.641 1.00 88.31 193 THR A CA 1
ATOM 1592 C C . THR A 1 193 ? 2.956 -4.473 24.174 1.00 88.31 193 THR A C 1
ATOM 1594 O O . THR A 1 193 ? 3.991 -4.145 23.602 1.00 88.31 193 THR A O 1
ATOM 1597 N N . ALA A 1 194 ? 2.622 -5.753 24.371 1.00 87.62 194 ALA A N 1
ATOM 1598 C CA . ALA A 1 194 ? 3.482 -6.865 23.969 1.00 87.62 194 ALA A CA 1
ATOM 1599 C C . ALA A 1 194 ? 3.648 -6.925 22.443 1.00 87.62 194 ALA A C 1
ATOM 1601 O O . ALA A 1 194 ? 4.765 -6.885 21.936 1.00 87.62 194 ALA A O 1
ATOM 1602 N N . LEU A 1 195 ? 2.541 -6.937 21.695 1.00 90.88 195 LEU A N 1
ATOM 1603 C CA . LEU A 1 195 ? 2.572 -7.014 20.233 1.00 90.88 195 LEU A CA 1
ATOM 1604 C C . LEU A 1 195 ? 3.093 -5.731 19.581 1.00 90.88 195 LEU A C 1
ATOM 1606 O O . LEU A 1 195 ? 3.777 -5.805 18.563 1.00 90.88 195 LEU A O 1
ATOM 1610 N N . GLY A 1 196 ? 2.824 -4.568 20.181 1.00 91.31 196 GLY A N 1
ATOM 1611 C CA . GLY A 1 196 ? 3.426 -3.304 19.760 1.00 91.31 196 GLY A CA 1
ATOM 1612 C C . GLY A 1 196 ? 4.946 -3.318 19.902 1.00 91.31 196 GLY A C 1
ATOM 1613 O O . GLY A 1 196 ? 5.638 -2.779 19.053 1.00 91.31 196 GLY A O 1
ATOM 1614 N N . MET A 1 197 ? 5.479 -3.992 20.923 1.00 88.31 197 MET A N 1
ATOM 1615 C CA . MET A 1 197 ? 6.922 -4.126 21.121 1.00 88.31 197 MET A CA 1
ATOM 1616 C C . MET A 1 197 ? 7.574 -5.116 20.165 1.00 88.31 197 MET A C 1
ATOM 1618 O O . MET A 1 197 ? 8.601 -4.789 19.581 1.00 88.31 197 MET A O 1
ATOM 1622 N N . ILE A 1 198 ? 6.967 -6.296 19.977 1.00 90.00 198 ILE A N 1
ATOM 1623 C CA . ILE A 1 198 ? 7.435 -7.287 18.991 1.00 90.00 198 ILE A CA 1
ATOM 1624 C C . ILE A 1 198 ? 7.468 -6.650 17.598 1.00 90.00 198 ILE A C 1
ATOM 1626 O O . ILE A 1 198 ? 8.436 -6.806 16.860 1.00 90.00 198 ILE A O 1
ATOM 1630 N N . GLY A 1 199 ? 6.418 -5.900 17.253 1.00 92.62 199 GLY A N 1
ATOM 1631 C CA . GLY A 1 199 ? 6.308 -5.208 15.976 1.00 92.62 199 GLY A CA 1
ATOM 1632 C C . GLY A 1 199 ? 7.100 -3.905 15.876 1.00 92.62 199 GLY A C 1
ATOM 1633 O O . GLY A 1 199 ? 7.157 -3.354 14.783 1.00 92.62 199 GLY A O 1
ATOM 1634 N N . LEU A 1 200 ? 7.705 -3.393 16.954 1.00 93.44 200 LEU A N 1
ATOM 1635 C CA . LEU A 1 200 ? 8.231 -2.024 17.001 1.00 93.44 200 LEU A CA 1
ATOM 1636 C C . LEU A 1 200 ? 9.270 -1.716 15.905 1.00 93.44 200 LEU A C 1
ATOM 1638 O O . LEU A 1 200 ? 9.101 -0.694 15.236 1.00 93.44 200 LEU A O 1
ATOM 1642 N N . PRO A 1 201 ? 10.304 -2.554 15.660 1.00 94.69 201 PRO A N 1
ATOM 1643 C CA . PRO A 1 201 ? 11.289 -2.265 14.614 1.00 94.69 201 PRO A CA 1
ATOM 1644 C C . PRO A 1 201 ? 10.646 -2.183 13.225 1.00 94.69 201 PRO A C 1
ATOM 1646 O O . PRO A 1 201 ? 10.915 -1.262 12.459 1.00 94.69 201 PRO A O 1
ATOM 1649 N N . PHE A 1 202 ? 9.728 -3.109 12.940 1.00 95.62 202 PHE A N 1
ATOM 1650 C CA . PHE A 1 202 ? 8.962 -3.145 11.699 1.00 95.62 202 PHE A CA 1
ATOM 1651 C C . PHE A 1 202 ? 8.063 -1.911 11.563 1.00 95.62 202 PHE A C 1
ATOM 1653 O O . PHE A 1 202 ? 8.105 -1.213 10.555 1.00 95.62 202 PHE A O 1
ATOM 1660 N N . GLN A 1 203 ? 7.294 -1.585 12.599 1.00 96.88 203 GLN A N 1
ATOM 1661 C CA . GLN A 1 203 ? 6.395 -0.433 12.614 1.00 96.88 203 GLN A CA 1
ATOM 1662 C C . GLN A 1 203 ? 7.150 0.878 12.396 1.00 96.88 203 GLN A C 1
ATOM 1664 O O . GLN A 1 203 ? 6.710 1.707 11.603 1.00 96.88 203 GLN A O 1
ATOM 1669 N N . PHE A 1 204 ? 8.297 1.051 13.058 1.00 96.50 204 PHE A N 1
ATOM 1670 C CA . PHE A 1 204 ? 9.144 2.228 12.895 1.00 96.50 204 PHE A CA 1
ATOM 1671 C C . PHE A 1 204 ? 9.684 2.338 11.466 1.00 96.50 204 PHE A C 1
ATOM 1673 O O . PHE A 1 204 ? 9.543 3.385 10.837 1.00 96.50 204 PHE A O 1
ATOM 1680 N N . MET A 1 205 ? 10.226 1.243 10.927 1.00 96.38 205 MET A N 1
ATOM 1681 C CA . MET A 1 205 ? 10.736 1.184 9.558 1.00 96.38 205 MET A CA 1
ATOM 1682 C C . MET A 1 205 ? 9.661 1.558 8.527 1.00 96.38 205 MET A C 1
ATOM 1684 O O . MET A 1 205 ? 9.913 2.394 7.661 1.00 96.38 205 MET A O 1
ATOM 1688 N N . TYR A 1 206 ? 8.447 1.005 8.634 1.00 96.12 206 TYR A N 1
ATOM 1689 C CA . TYR A 1 206 ? 7.345 1.317 7.712 1.00 96.12 206 TYR A CA 1
ATOM 1690 C C . TYR A 1 206 ? 6.757 2.717 7.914 1.00 96.12 206 TYR A C 1
ATOM 1692 O O . TYR A 1 206 ? 6.313 3.329 6.946 1.00 96.12 206 TYR A O 1
ATOM 1700 N N . ALA A 1 207 ? 6.787 3.264 9.133 1.00 95.12 207 ALA A N 1
ATOM 1701 C CA . ALA A 1 207 ? 6.403 4.654 9.373 1.00 95.12 207 ALA A CA 1
ATOM 1702 C C . ALA A 1 207 ? 7.363 5.631 8.674 1.00 95.12 207 ALA A C 1
ATOM 1704 O O . ALA A 1 207 ? 6.914 6.566 8.013 1.00 95.12 207 ALA A O 1
ATOM 1705 N N . VAL A 1 208 ? 8.676 5.389 8.782 1.00 93.44 208 VAL A N 1
ATOM 1706 C CA . VAL A 1 208 ? 9.715 6.218 8.149 1.00 93.44 208 VAL A CA 1
ATOM 1707 C C . VAL A 1 208 ? 9.681 6.075 6.630 1.00 93.44 208 VAL A C 1
ATOM 1709 O O . VAL A 1 208 ? 9.562 7.074 5.927 1.00 93.44 208 VAL A O 1
ATOM 1712 N N . THR A 1 209 ? 9.740 4.845 6.117 1.00 93.94 209 THR A N 1
ATOM 1713 C CA . THR A 1 209 ? 9.753 4.593 4.666 1.00 93.94 209 THR A CA 1
ATOM 1714 C C . THR A 1 209 ? 8.437 5.004 3.999 1.00 93.94 209 THR A C 1
ATOM 1716 O O . THR A 1 209 ? 8.455 5.630 2.945 1.00 93.94 209 THR A O 1
ATOM 1719 N N . GLY A 1 210 ? 7.285 4.749 4.629 1.00 92.94 210 GLY A N 1
ATOM 1720 C CA . GLY A 1 210 ? 5.984 5.178 4.108 1.00 92.94 210 GLY A CA 1
ATOM 1721 C C . GLY A 1 210 ? 5.855 6.702 4.022 1.00 92.94 210 GLY A C 1
ATOM 1722 O O . GLY A 1 210 ? 5.373 7.225 3.017 1.00 92.94 210 GLY A O 1
ATOM 1723 N N . ALA A 1 211 ? 6.347 7.429 5.033 1.00 89.94 211 ALA A N 1
ATOM 1724 C CA . ALA A 1 211 ? 6.431 8.886 4.970 1.00 89.94 211 ALA A CA 1
ATOM 1725 C C . ALA A 1 211 ? 7.406 9.332 3.867 1.00 89.94 211 ALA A C 1
ATOM 1727 O O . ALA A 1 211 ? 7.062 10.201 3.068 1.00 89.94 211 ALA A O 1
ATOM 1728 N N . TYR A 1 212 ? 8.578 8.695 3.761 1.00 87.06 212 TYR A N 1
ATOM 1729 C CA . TYR A 1 212 ? 9.551 8.980 2.706 1.00 87.06 212 TYR A CA 1
ATOM 1730 C C . TYR A 1 212 ? 8.930 8.888 1.309 1.00 87.06 212 TYR A C 1
ATOM 1732 O O . TYR A 1 212 ? 9.057 9.840 0.552 1.00 87.06 212 TYR A O 1
ATOM 1740 N N . PHE A 1 213 ? 8.215 7.810 0.970 1.00 85.00 213 PHE A N 1
ATOM 1741 C CA . PHE A 1 213 ? 7.658 7.643 -0.379 1.00 85.00 213 PHE A CA 1
ATOM 1742 C C . PHE A 1 213 ? 6.511 8.599 -0.699 1.00 85.00 213 PHE A C 1
ATOM 1744 O O . PHE A 1 213 ? 6.411 9.083 -1.824 1.00 85.00 213 PHE A O 1
ATOM 1751 N N . MET A 1 214 ? 5.640 8.870 0.272 1.00 85.38 214 MET A N 1
ATOM 1752 C CA . MET A 1 214 ? 4.364 9.540 0.005 1.00 85.38 214 MET A CA 1
ATOM 1753 C C . MET A 1 214 ? 4.384 11.049 0.257 1.00 85.38 214 MET A C 1
ATOM 1755 O O . MET A 1 214 ? 3.549 11.765 -0.289 1.00 85.38 214 MET A O 1
ATOM 1759 N N . ILE A 1 215 ? 5.334 11.553 1.052 1.00 76.62 215 ILE A N 1
ATOM 1760 C CA . ILE A 1 215 ? 5.546 12.994 1.271 1.00 76.62 215 ILE A CA 1
ATOM 1761 C C . ILE A 1 215 ? 6.990 13.425 0.961 1.00 76.62 215 ILE A C 1
ATOM 1763 O O . ILE A 1 215 ? 7.438 14.455 1.464 1.00 76.62 215 ILE A O 1
ATOM 1767 N N . LYS A 1 216 ? 7.709 12.693 0.088 1.00 70.56 216 LYS A N 1
ATOM 1768 C CA . LYS A 1 216 ? 9.084 13.022 -0.350 1.00 70.56 216 LYS A CA 1
ATOM 1769 C C . LYS A 1 216 ? 9.225 14.476 -0.786 1.00 70.56 216 LYS A C 1
ATOM 1771 O O . LYS A 1 216 ? 10.166 15.144 -0.383 1.00 70.56 216 LYS A O 1
ATOM 1776 N N . ILE A 1 217 ? 8.266 14.963 -1.577 1.00 60.88 217 ILE A N 1
ATOM 1777 C CA . ILE A 1 217 ? 8.252 16.341 -2.083 1.00 60.88 217 ILE A CA 1
ATOM 1778 C C . ILE A 1 217 ? 8.261 17.324 -0.910 1.00 60.88 217 ILE A C 1
ATOM 1780 O O . ILE A 1 217 ? 9.126 18.187 -0.851 1.00 60.88 217 ILE A O 1
ATOM 1784 N N . VAL A 1 218 ? 7.376 17.134 0.074 1.00 63.38 218 VAL A N 1
ATOM 1785 C CA . VAL A 1 218 ? 7.292 17.986 1.273 1.00 63.38 218 VAL A CA 1
ATOM 1786 C C . VAL A 1 218 ? 8.596 17.956 2.072 1.00 63.38 218 VAL A C 1
ATOM 1788 O O . VAL A 1 218 ? 9.042 18.993 2.555 1.00 63.38 218 VAL A O 1
ATOM 1791 N N . LEU A 1 219 ? 9.226 16.784 2.185 1.00 61.88 219 LEU A N 1
ATOM 1792 C CA . LEU A 1 219 ? 10.507 16.625 2.877 1.00 61.88 219 LEU A CA 1
ATOM 1793 C C . LEU A 1 219 ? 11.673 17.294 2.130 1.00 61.88 219 LEU A C 1
ATOM 1795 O O . LEU A 1 219 ? 12.625 17.721 2.776 1.00 61.88 219 LEU A O 1
ATOM 1799 N N . LEU A 1 220 ? 11.596 17.408 0.800 1.00 62.97 220 LEU A N 1
ATOM 1800 C CA . LEU A 1 220 ? 12.624 18.031 -0.038 1.00 62.97 220 LEU A CA 1
ATOM 1801 C C . LEU A 1 220 ? 12.488 19.558 -0.139 1.00 62.97 220 LEU A C 1
ATOM 1803 O O . LEU A 1 220 ? 13.487 20.221 -0.402 1.00 62.97 220 LEU A O 1
ATOM 1807 N N . VAL A 1 221 ? 11.304 20.139 0.101 1.00 60.78 221 VAL A N 1
ATOM 1808 C CA . VAL A 1 221 ? 11.085 21.600 -0.001 1.00 60.78 221 VAL A CA 1
ATOM 1809 C C . VAL A 1 221 ? 12.105 22.420 0.809 1.00 60.78 221 VAL A C 1
ATOM 1811 O O . VAL A 1 221 ? 12.699 23.332 0.232 1.00 60.78 221 VAL A O 1
ATOM 1814 N N . PRO A 1 222 ? 12.383 22.131 2.098 1.00 57.78 222 PRO A N 1
ATOM 1815 C CA . PRO A 1 222 ? 13.371 22.899 2.858 1.00 57.78 222 PRO A CA 1
ATOM 1816 C C . PRO A 1 222 ? 14.778 22.798 2.259 1.00 57.78 222 PRO A C 1
ATOM 1818 O O . PRO A 1 222 ? 15.510 23.783 2.232 1.00 57.78 222 PRO A O 1
ATOM 1821 N N . THR A 1 223 ? 15.142 21.625 1.736 1.00 59.84 223 THR A N 1
ATOM 1822 C CA . THR A 1 223 ? 16.427 21.384 1.071 1.00 59.84 223 THR A CA 1
ATOM 1823 C C . THR A 1 223 ? 16.557 22.220 -0.200 1.00 59.84 223 THR A C 1
ATOM 1825 O O . THR A 1 223 ? 17.591 22.845 -0.406 1.00 59.84 223 THR A O 1
ATOM 1828 N N . VAL A 1 224 ? 15.504 22.301 -1.017 1.00 60.44 224 VAL A N 1
ATOM 1829 C CA . VAL A 1 224 ? 15.492 23.131 -2.233 1.00 60.44 224 VAL A CA 1
ATOM 1830 C C . VAL A 1 224 ? 15.669 24.609 -1.903 1.00 60.44 224 VAL A C 1
ATOM 1832 O O . VAL A 1 224 ? 16.458 25.303 -2.537 1.00 60.44 224 VAL A O 1
ATOM 1835 N N . VAL A 1 225 ? 14.949 25.095 -0.893 1.00 59.75 225 VAL A N 1
ATOM 1836 C CA . VAL A 1 225 ? 14.984 26.514 -0.521 1.00 59.75 225 VAL A CA 1
ATOM 1837 C C . VAL A 1 225 ? 16.342 26.904 0.069 1.00 59.75 225 VAL A C 1
ATOM 1839 O O . VAL A 1 225 ? 16.854 27.968 -0.260 1.00 59.75 225 VAL A O 1
ATOM 1842 N N . VAL A 1 226 ? 16.928 26.057 0.922 1.00 68.12 226 VAL A N 1
ATOM 1843 C CA . VAL A 1 226 ? 18.143 26.393 1.688 1.00 68.12 226 VAL A CA 1
ATOM 1844 C C . VAL A 1 226 ? 19.435 26.026 0.957 1.00 68.12 226 VAL A C 1
ATOM 1846 O O . VAL A 1 226 ? 20.391 26.789 1.014 1.00 68.12 226 VAL A O 1
ATOM 1849 N N . ILE A 1 227 ? 19.490 24.858 0.311 1.00 70.19 227 ILE A N 1
ATOM 1850 C CA . ILE A 1 227 ? 20.720 24.346 -0.320 1.00 70.19 227 ILE A CA 1
ATOM 1851 C C . ILE A 1 227 ? 20.791 24.761 -1.787 1.00 70.19 227 ILE A C 1
ATOM 1853 O O . ILE A 1 227 ? 21.846 25.172 -2.257 1.00 70.19 227 ILE A O 1
ATOM 1857 N N . TYR A 1 228 ? 19.664 24.686 -2.494 1.00 65.12 228 TYR A N 1
ATOM 1858 C CA . TYR A 1 228 ? 19.595 24.965 -3.928 1.00 65.12 228 TYR A CA 1
ATOM 1859 C C . TYR A 1 228 ? 19.132 26.391 -4.245 1.00 65.12 228 TYR A C 1
ATOM 1861 O O . TYR A 1 228 ? 18.857 26.694 -5.396 1.00 65.12 228 TYR A O 1
ATOM 1869 N N . ASN A 1 229 ? 19.022 27.288 -3.255 1.00 68.81 229 ASN A N 1
ATOM 1870 C CA . ASN A 1 229 ? 18.569 28.675 -3.445 1.00 68.81 229 ASN A CA 1
ATOM 1871 C C . ASN A 1 229 ? 17.254 28.797 -4.239 1.00 68.81 229 ASN A C 1
ATOM 1873 O O . ASN A 1 229 ? 17.063 29.730 -5.014 1.00 68.81 229 ASN A O 1
ATOM 1877 N N . SER A 1 230 ? 16.322 27.864 -4.029 1.00 67.12 230 SER A N 1
ATOM 1878 C CA . SER A 1 230 ? 15.067 27.745 -4.789 1.00 67.12 230 SER A CA 1
ATOM 1879 C C . SER A 1 230 ? 15.210 27.296 -6.256 1.00 67.12 230 SER A C 1
ATOM 1881 O O . SER A 1 230 ? 14.204 27.261 -6.965 1.00 67.12 230 SER A O 1
ATOM 1883 N N . ASP A 1 231 ? 16.399 26.875 -6.704 1.00 65.88 231 ASP A N 1
ATOM 1884 C CA . ASP A 1 231 ? 16.620 26.252 -8.013 1.00 65.88 231 ASP A CA 1
ATOM 1885 C C . ASP A 1 231 ? 16.193 24.775 -8.002 1.00 65.88 231 ASP A C 1
ATOM 1887 O O . ASP A 1 231 ? 16.932 23.844 -7.670 1.00 65.88 231 ASP A O 1
ATOM 1891 N N . GLN A 1 232 ? 14.935 24.559 -8.376 1.00 58.34 232 GLN A N 1
ATOM 1892 C CA . GLN A 1 232 ? 14.345 23.228 -8.480 1.00 58.34 232 GLN A CA 1
ATOM 1893 C C . GLN A 1 232 ? 14.939 22.400 -9.627 1.00 58.34 232 GLN A C 1
ATOM 1895 O O . GLN A 1 232 ? 14.978 21.172 -9.518 1.00 58.34 232 GLN A O 1
ATOM 1900 N N . LYS A 1 233 ? 15.395 23.039 -10.715 1.00 62.53 233 LYS A N 1
ATOM 1901 C CA . LYS A 1 233 ? 15.947 22.335 -11.882 1.00 62.53 233 LYS A CA 1
ATOM 1902 C C . LYS A 1 233 ? 17.292 21.715 -11.542 1.00 62.53 233 LYS A C 1
ATOM 1904 O O . LYS A 1 233 ? 17.523 20.565 -11.904 1.00 62.53 233 LYS A O 1
ATOM 1909 N N . GLN A 1 234 ? 18.128 22.434 -10.800 1.00 63.91 234 GLN A N 1
ATOM 1910 C CA . GLN A 1 234 ? 19.413 21.919 -10.340 1.00 63.91 234 GLN A CA 1
ATOM 1911 C C . GLN A 1 234 ? 19.242 20.726 -9.384 1.00 63.91 234 GLN A C 1
ATOM 1913 O O . GLN A 1 234 ? 19.895 19.702 -9.565 1.00 63.91 234 GLN A O 1
ATOM 1918 N N . LEU A 1 235 ? 18.288 20.788 -8.442 1.00 62.06 235 LEU A N 1
ATOM 1919 C CA . LEU A 1 235 ? 17.940 19.631 -7.603 1.00 62.06 235 LEU A CA 1
ATOM 1920 C C . LEU A 1 235 ? 17.508 18.427 -8.458 1.00 62.06 235 LEU A C 1
ATOM 1922 O O . LEU A 1 235 ? 17.945 17.304 -8.219 1.00 62.06 235 LEU A O 1
ATOM 1926 N N . LEU A 1 236 ? 16.612 18.639 -9.426 1.00 57.12 236 LEU A N 1
ATOM 1927 C CA . LEU A 1 236 ? 16.119 17.571 -10.298 1.00 57.12 236 LEU A CA 1
ATOM 1928 C C . LEU A 1 236 ? 17.256 16.934 -11.110 1.00 57.12 236 LEU A C 1
ATOM 1930 O O . LEU A 1 236 ? 17.298 15.709 -11.195 1.00 57.12 236 LEU A O 1
ATOM 1934 N N . GLN A 1 237 ? 18.191 17.735 -11.629 1.00 62.75 237 GLN A N 1
ATOM 1935 C CA . GLN A 1 237 ? 19.381 17.260 -12.345 1.00 62.75 237 GLN A CA 1
ATOM 1936 C C . GLN A 1 237 ? 20.334 16.454 -11.449 1.00 62.75 237 GLN A C 1
ATOM 1938 O O . GLN A 1 237 ? 20.874 15.445 -11.898 1.00 62.75 237 GLN A O 1
ATOM 1943 N N . ASP A 1 238 ? 20.496 16.843 -10.183 1.00 61.00 238 ASP A N 1
ATOM 1944 C CA . ASP A 1 238 ? 21.348 16.127 -9.224 1.00 61.00 238 ASP A CA 1
ATOM 1945 C C . ASP A 1 238 ? 20.712 14.817 -8.718 1.00 61.00 238 ASP A C 1
ATOM 1947 O O . ASP A 1 238 ? 21.410 13.837 -8.454 1.00 61.00 238 ASP A O 1
ATOM 1951 N N . ILE A 1 239 ? 19.381 14.784 -8.568 1.00 54.69 239 ILE A N 1
ATOM 1952 C CA . ILE A 1 239 ? 18.616 13.617 -8.086 1.00 54.69 239 ILE A CA 1
ATOM 1953 C C . ILE A 1 239 ? 18.392 12.597 -9.208 1.00 54.69 239 ILE A C 1
ATOM 1955 O O . ILE A 1 239 ? 18.473 11.387 -8.987 1.00 54.69 239 ILE A O 1
ATOM 1959 N N . VAL A 1 240 ? 18.055 13.071 -10.405 1.00 56.28 240 VAL A N 1
ATOM 1960 C CA . VAL A 1 240 ? 17.860 12.251 -11.599 1.00 56.28 240 VAL A CA 1
ATOM 1961 C C . VAL A 1 240 ? 18.595 12.941 -12.744 1.00 56.28 240 VAL A C 1
ATOM 1963 O O . VAL A 1 240 ? 17.975 13.697 -13.490 1.00 56.28 240 VAL A O 1
ATOM 1966 N N . PRO A 1 241 ? 19.899 12.678 -12.930 1.00 54.59 241 PRO A N 1
ATOM 1967 C CA . PRO A 1 241 ? 20.582 13.091 -14.144 1.00 54.59 241 PRO A CA 1
ATOM 1968 C C . PRO A 1 241 ? 19.988 12.284 -15.303 1.00 54.59 241 PRO A C 1
ATOM 1970 O O . PRO A 1 241 ? 20.459 11.198 -15.651 1.00 54.59 241 PRO A O 1
ATOM 1973 N N . GLU A 1 242 ? 18.873 12.753 -15.864 1.00 55.75 242 GLU A N 1
ATOM 1974 C CA . GLU A 1 242 ? 18.354 12.216 -17.109 1.00 55.75 242 GLU A CA 1
ATOM 1975 C C . GLU A 1 242 ? 19.370 12.566 -18.184 1.00 55.75 242 GLU A C 1
ATOM 1977 O O . GLU A 1 242 ? 19.607 13.729 -18.499 1.00 55.75 242 GLU A O 1
ATOM 1982 N N . SER A 1 243 ? 20.020 11.541 -18.729 1.00 64.50 243 SER A N 1
ATOM 1983 C CA . SER A 1 243 ? 20.829 11.706 -19.925 1.00 64.50 243 SER A CA 1
ATOM 1984 C C . SER A 1 243 ? 19.889 12.090 -21.067 1.00 64.50 243 SER A C 1
ATOM 1986 O O . SER A 1 243 ? 19.253 11.230 -21.671 1.00 64.50 243 SER A O 1
ATOM 1988 N N . THR A 1 244 ? 19.735 13.389 -21.313 1.00 69.62 244 THR A N 1
ATOM 1989 C CA . THR A 1 244 ? 18.985 13.904 -22.456 1.00 69.62 244 THR A CA 1
ATOM 1990 C C . THR A 1 244 ? 19.909 13.915 -23.662 1.00 69.62 244 THR A C 1
ATOM 1992 O O . THR A 1 244 ? 20.901 14.644 -23.686 1.00 69.62 244 THR A O 1
ATOM 1995 N N . PHE A 1 245 ? 19.594 13.102 -24.664 1.00 85.38 245 PHE A N 1
ATOM 1996 C CA . PHE A 1 245 ? 20.327 13.076 -25.924 1.00 85.38 245 PHE A CA 1
ATOM 1997 C C . PHE A 1 245 ? 19.549 13.855 -26.981 1.00 85.38 245 PHE A C 1
ATOM 1999 O O . PHE A 1 245 ? 18.354 13.619 -27.174 1.00 85.38 245 PHE A O 1
ATOM 2006 N N . LEU A 1 246 ? 20.226 14.776 -27.671 1.00 88.69 246 LEU A N 1
ATOM 2007 C CA . LEU A 1 246 ? 19.637 15.535 -28.775 1.00 88.69 246 LEU A CA 1
ATOM 2008 C C . LEU A 1 246 ? 19.165 14.580 -29.877 1.00 88.69 246 LEU A C 1
ATOM 2010 O O . LEU A 1 246 ? 19.898 13.664 -30.251 1.00 88.69 246 LEU A O 1
ATOM 2014 N N . PHE A 1 247 ? 17.950 14.797 -30.371 1.00 91.56 247 PHE A N 1
ATOM 2015 C CA . PHE A 1 247 ? 17.403 14.087 -31.522 1.00 91.56 247 PHE A CA 1
ATOM 2016 C C . PHE A 1 247 ? 17.878 14.793 -32.798 1.00 91.56 247 PHE A C 1
ATOM 2018 O O . PHE A 1 247 ? 17.548 15.959 -33.004 1.00 91.56 247 PHE A O 1
ATOM 2025 N N . GLU A 1 248 ? 18.700 14.127 -33.615 1.00 91.56 248 GLU A N 1
ATOM 2026 C CA . GLU A 1 248 ? 19.303 14.742 -34.811 1.00 91.56 248 GLU A CA 1
ATOM 2027 C C . GLU A 1 248 ? 18.385 14.701 -36.041 1.00 91.56 248 GLU A C 1
ATOM 2029 O O . GLU A 1 248 ? 18.689 15.343 -37.049 1.00 91.56 248 GLU A O 1
ATOM 2034 N N . ASN A 1 249 ? 17.276 13.960 -35.952 1.00 91.44 249 ASN A N 1
ATOM 2035 C CA . ASN A 1 249 ? 16.341 13.672 -37.037 1.00 91.44 249 ASN A CA 1
ATOM 2036 C C . ASN A 1 249 ? 17.036 13.113 -38.291 1.00 91.44 249 ASN A C 1
ATOM 2038 O O . ASN A 1 249 ? 16.781 13.529 -39.423 1.00 91.44 249 ASN A O 1
ATOM 2042 N N . LYS A 1 250 ? 17.983 12.195 -38.078 1.00 93.12 250 LYS A N 1
ATOM 2043 C CA . LYS A 1 250 ? 18.712 11.493 -39.137 1.00 93.12 250 LYS A CA 1
ATOM 2044 C C . LYS A 1 250 ? 18.599 10.000 -38.902 1.00 93.12 250 LYS A C 1
ATOM 2046 O O . LYS A 1 250 ? 19.027 9.491 -37.870 1.00 93.12 250 LYS A O 1
ATOM 2051 N N . THR A 1 251 ? 18.037 9.277 -39.861 1.00 91.56 251 THR A N 1
ATOM 2052 C CA . THR A 1 251 ? 17.851 7.830 -39.734 1.00 91.56 251 THR A CA 1
ATOM 2053 C C . THR A 1 251 ? 19.191 7.100 -39.670 1.00 91.56 251 THR A C 1
ATOM 2055 O O . THR A 1 251 ? 20.111 7.346 -40.455 1.00 91.56 251 THR A O 1
ATOM 2058 N N . LEU A 1 252 ? 19.306 6.165 -38.730 1.00 93.00 252 LEU A N 1
ATOM 2059 C CA . LEU A 1 252 ? 20.462 5.290 -38.627 1.00 93.00 252 LEU A CA 1
ATOM 2060 C C . LEU A 1 252 ? 20.409 4.229 -39.734 1.00 93.00 252 LEU A C 1
ATOM 2062 O O . LEU A 1 252 ? 19.697 3.238 -39.629 1.00 93.00 252 LEU A O 1
ATOM 2066 N N . ASN A 1 253 ? 21.224 4.405 -40.774 1.00 87.50 253 ASN A N 1
ATOM 2067 C CA . ASN A 1 253 ? 21.279 3.490 -41.926 1.00 87.50 253 ASN A CA 1
ATOM 2068 C C . ASN A 1 253 ? 22.101 2.205 -41.674 1.00 87.50 253 ASN A C 1
ATOM 2070 O O . ASN A 1 253 ? 22.379 1.451 -42.605 1.00 87.50 253 ASN A O 1
ATOM 2074 N N . LYS A 1 254 ? 22.524 1.952 -40.429 1.00 88.50 254 LYS A N 1
ATOM 2075 C CA . LYS A 1 254 ? 23.265 0.750 -40.022 1.00 88.50 254 LYS A CA 1
ATOM 2076 C C . LYS A 1 254 ? 22.310 -0.185 -39.285 1.00 88.50 254 LYS A C 1
ATOM 2078 O O . LYS A 1 254 ? 21.674 0.244 -38.328 1.00 88.50 254 LYS A O 1
ATOM 2083 N N . ALA A 1 255 ? 22.251 -1.456 -39.685 1.00 88.81 255 ALA A N 1
ATOM 2084 C CA . ALA A 1 255 ? 21.512 -2.466 -38.932 1.00 88.81 255 ALA A CA 1
ATOM 2085 C C . ALA A 1 255 ? 22.069 -2.587 -37.502 1.00 88.81 255 ALA A C 1
ATOM 2087 O O . ALA A 1 255 ? 23.286 -2.576 -37.298 1.00 88.81 255 ALA A O 1
ATOM 2088 N N . PHE A 1 256 ? 21.182 -2.693 -36.518 1.00 93.12 256 PHE A N 1
ATOM 2089 C CA . PHE A 1 256 ? 21.534 -2.838 -35.109 1.00 93.12 256 PHE A CA 1
ATOM 2090 C C . PHE A 1 256 ? 20.631 -3.880 -34.447 1.00 93.12 256 PHE A C 1
ATOM 2092 O O . PHE A 1 256 ? 19.507 -4.102 -34.886 1.00 93.12 256 PHE A O 1
ATOM 2099 N N . SER A 1 257 ? 21.136 -4.494 -33.382 1.00 94.06 257 SER A N 1
ATOM 2100 C CA . SER A 1 257 ? 20.399 -5.420 -32.522 1.00 94.06 257 SER A CA 1
ATOM 2101 C C . SER A 1 257 ? 20.565 -4.951 -31.085 1.00 94.06 257 SER A C 1
ATOM 2103 O O . SER A 1 257 ? 21.690 -4.724 -30.639 1.00 94.06 257 SER A O 1
ATOM 2105 N N . ILE A 1 258 ? 19.461 -4.772 -30.366 1.00 93.06 258 ILE A N 1
ATOM 2106 C CA . ILE A 1 258 ? 19.471 -4.425 -28.944 1.00 93.06 258 ILE A CA 1
ATOM 2107 C C . ILE A 1 258 ? 19.925 -5.621 -28.118 1.00 93.06 258 ILE A C 1
ATOM 2109 O O . ILE A 1 258 ? 20.665 -5.423 -27.154 1.00 93.06 258 ILE A O 1
ATOM 2113 N N . ASN A 1 259 ? 19.568 -6.839 -28.533 1.00 92.38 259 ASN A N 1
ATOM 2114 C CA . ASN A 1 259 ? 20.029 -8.069 -27.890 1.00 92.38 259 ASN A CA 1
ATOM 2115 C C . ASN A 1 259 ? 21.564 -8.152 -27.874 1.00 92.38 259 ASN A C 1
ATOM 2117 O O . ASN A 1 259 ? 22.149 -8.421 -26.833 1.00 92.38 259 ASN A O 1
ATOM 2121 N N . HIS A 1 260 ? 22.237 -7.777 -28.967 1.00 92.94 260 HIS A N 1
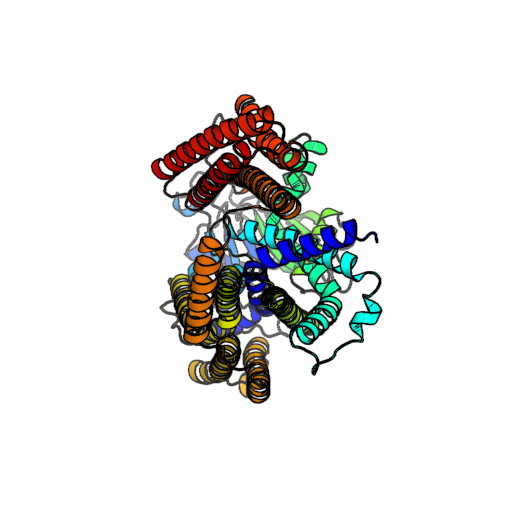ATOM 2122 C CA . HIS A 1 260 ? 23.707 -7.710 -29.009 1.00 92.94 260 HIS A CA 1
ATOM 2123 C C . HIS A 1 260 ? 24.308 -6.764 -27.958 1.00 92.94 260 HIS A C 1
ATOM 2125 O O . HIS A 1 260 ? 25.347 -7.056 -27.364 1.00 92.94 260 HIS A O 1
ATOM 2131 N N . PHE A 1 261 ? 23.676 -5.613 -27.707 1.00 92.62 261 PHE A N 1
ATOM 2132 C CA . PHE A 1 261 ? 24.136 -4.711 -26.648 1.00 92.62 261 PHE A CA 1
ATOM 2133 C C . PHE A 1 261 ? 23.778 -5.222 -25.252 1.00 92.62 261 PHE A C 1
ATOM 2135 O O . PHE A 1 261 ? 24.549 -4.979 -24.324 1.00 92.62 261 PHE A O 1
ATOM 2142 N N . LEU A 1 262 ? 22.648 -5.920 -25.107 1.00 90.06 262 LEU A N 1
ATOM 2143 C CA . LEU A 1 262 ? 22.239 -6.562 -23.860 1.00 90.06 262 LEU A CA 1
ATOM 2144 C C . LEU A 1 262 ? 23.254 -7.635 -23.456 1.00 90.06 262 LEU A C 1
ATOM 2146 O O . LEU A 1 262 ? 23.776 -7.569 -22.348 1.00 90.06 262 LEU A O 1
ATOM 2150 N N . ASP A 1 263 ? 23.620 -8.526 -24.380 1.00 89.12 263 ASP A N 1
ATOM 2151 C CA . ASP A 1 263 ? 24.622 -9.572 -24.159 1.00 89.12 263 ASP A CA 1
ATOM 2152 C C . ASP A 1 263 ? 25.970 -8.964 -23.747 1.00 89.12 263 ASP A C 1
ATOM 2154 O O . ASP A 1 263 ? 26.592 -9.395 -22.778 1.00 89.12 263 ASP A O 1
ATOM 2158 N N . LYS A 1 264 ? 26.412 -7.893 -24.427 1.00 89.62 264 LYS A N 1
ATOM 2159 C CA . LYS A 1 264 ? 27.629 -7.157 -24.041 1.00 89.62 264 LYS A CA 1
ATOM 2160 C C . LYS A 1 264 ? 27.510 -6.540 -22.646 1.00 89.62 264 LYS A C 1
ATOM 2162 O O . LYS A 1 264 ? 28.475 -6.600 -21.883 1.00 89.62 264 LYS A O 1
ATOM 2167 N N . ALA A 1 265 ? 26.371 -5.932 -22.318 1.00 86.62 265 ALA A N 1
ATOM 2168 C CA . ALA A 1 265 ? 26.149 -5.300 -21.023 1.00 86.62 265 ALA A CA 1
ATOM 2169 C C . ALA A 1 265 ? 26.192 -6.320 -19.875 1.00 86.62 265 ALA A C 1
ATOM 2171 O O . ALA A 1 265 ? 26.797 -6.031 -18.839 1.00 86.62 265 ALA A O 1
ATOM 2172 N N . ASP A 1 266 ? 25.632 -7.511 -20.095 1.00 82.88 266 ASP A N 1
ATOM 2173 C CA . ASP A 1 266 ? 25.583 -8.613 -19.128 1.00 82.88 266 ASP A CA 1
ATOM 2174 C C . ASP A 1 266 ? 26.990 -9.130 -18.762 1.00 82.88 266 ASP A C 1
ATOM 2176 O O . ASP A 1 266 ? 27.253 -9.536 -17.632 1.00 82.88 266 ASP A O 1
ATOM 2180 N N . THR A 1 267 ? 27.970 -9.002 -19.668 1.00 85.69 267 THR A N 1
ATOM 2181 C CA . THR A 1 267 ? 29.359 -9.422 -19.390 1.00 85.69 267 THR A CA 1
ATOM 2182 C C . THR A 1 267 ? 30.146 -8.506 -18.447 1.00 85.69 267 THR A C 1
ATOM 2184 O O . THR A 1 267 ? 31.197 -8.911 -17.943 1.00 85.69 267 THR A O 1
ATOM 2187 N N . PHE A 1 268 ? 29.714 -7.262 -18.198 1.00 81.88 268 PHE A N 1
ATOM 2188 C CA . PHE A 1 268 ? 30.554 -6.318 -17.445 1.00 81.88 268 PHE A CA 1
ATOM 2189 C C . PHE A 1 268 ? 30.682 -6.643 -15.966 1.00 81.88 268 PHE A C 1
ATOM 2191 O O . PHE A 1 268 ? 31.703 -6.303 -15.357 1.00 81.88 268 PHE A O 1
ATOM 2198 N N . TRP A 1 269 ? 29.640 -7.226 -15.383 1.00 82.25 269 TRP A N 1
ATOM 2199 C CA . TRP A 1 269 ? 29.539 -7.452 -13.953 1.00 82.25 269 TRP A CA 1
ATOM 2200 C C . TRP A 1 269 ? 28.821 -8.781 -13.725 1.00 82.25 269 TRP A C 1
ATOM 2202 O O . TRP A 1 269 ? 27.640 -8.898 -14.010 1.00 82.25 269 TRP A O 1
ATOM 2212 N N . SER A 1 270 ? 29.529 -9.758 -13.156 1.00 70.69 270 SER A N 1
ATOM 2213 C CA . SER A 1 270 ? 29.077 -11.150 -12.980 1.00 70.69 270 SER A CA 1
ATOM 2214 C C . SER A 1 270 ? 27.805 -11.351 -12.143 1.00 70.69 270 SER A C 1
ATOM 2216 O O . SER A 1 270 ? 27.334 -12.474 -12.031 1.00 70.69 270 SER A O 1
ATOM 2218 N N . ASP A 1 271 ? 27.293 -10.294 -11.507 1.00 75.12 271 ASP A N 1
ATOM 2219 C CA . ASP A 1 271 ? 26.165 -10.329 -10.568 1.00 75.12 271 ASP A CA 1
ATOM 2220 C C . ASP A 1 271 ? 25.305 -9.057 -10.702 1.00 75.12 271 ASP A C 1
ATOM 2222 O O . ASP A 1 271 ? 24.886 -8.485 -9.693 1.00 75.12 271 ASP A O 1
ATOM 2226 N N . PHE A 1 272 ? 25.152 -8.540 -11.926 1.00 80.50 272 PHE A N 1
ATOM 2227 C CA . PHE A 1 272 ? 24.375 -7.336 -12.227 1.00 80.50 272 PHE A CA 1
ATOM 2228 C C . PHE A 1 272 ? 23.063 -7.691 -12.915 1.00 80.50 272 PHE A C 1
ATOM 2230 O O . PHE A 1 272 ? 23.037 -8.011 -14.098 1.00 80.50 272 PHE A O 1
ATOM 2237 N N . ASP A 1 273 ? 21.967 -7.566 -12.175 1.00 82.69 273 ASP A N 1
ATOM 2238 C CA . ASP A 1 273 ? 20.637 -7.841 -12.702 1.00 82.69 273 ASP A CA 1
ATOM 2239 C C . ASP A 1 273 ? 20.107 -6.604 -13.429 1.00 82.69 273 ASP A C 1
ATOM 2241 O O . ASP A 1 273 ? 19.692 -5.611 -12.815 1.00 82.69 273 ASP A O 1
ATOM 2245 N N . ILE A 1 274 ? 20.098 -6.666 -14.762 1.00 85.06 274 ILE A N 1
ATOM 2246 C CA . ILE A 1 274 ? 19.476 -5.643 -15.604 1.00 85.06 274 ILE A CA 1
ATOM 2247 C C . ILE A 1 274 ? 17.962 -5.686 -15.382 1.00 85.06 274 ILE A C 1
ATOM 2249 O O . ILE A 1 274 ? 17.283 -6.658 -15.705 1.00 85.06 274 ILE A O 1
ATOM 2253 N N . ASN A 1 275 ? 17.418 -4.595 -14.843 1.00 84.50 275 ASN A N 1
ATOM 2254 C CA . ASN A 1 275 ? 15.997 -4.482 -14.506 1.00 84.50 275 ASN A CA 1
ATOM 2255 C C . ASN A 1 275 ? 15.272 -3.386 -15.301 1.00 84.50 275 ASN A C 1
ATOM 2257 O O . ASN A 1 275 ? 14.041 -3.300 -15.267 1.00 84.50 275 ASN A O 1
ATOM 2261 N N . THR A 1 276 ? 16.023 -2.545 -16.015 1.00 89.25 276 THR A N 1
ATOM 2262 C CA . THR A 1 276 ? 15.490 -1.461 -16.837 1.00 89.25 276 THR A CA 1
ATOM 2263 C C . THR A 1 276 ? 16.331 -1.307 -18.100 1.00 89.25 276 THR A C 1
ATOM 2265 O O . THR A 1 276 ? 17.543 -1.106 -18.025 1.00 89.25 276 THR A O 1
ATOM 2268 N N . ILE A 1 277 ? 15.672 -1.298 -19.257 1.00 92.38 277 ILE A N 1
ATOM 2269 C CA . ILE A 1 277 ? 16.279 -0.921 -20.537 1.00 92.38 277 ILE A CA 1
ATOM 2270 C C . ILE A 1 277 ? 15.668 0.412 -20.951 1.00 92.38 277 ILE A C 1
ATOM 2272 O O . ILE A 1 277 ? 14.449 0.546 -21.030 1.00 92.38 277 ILE A O 1
ATOM 2276 N N . GLN A 1 278 ? 16.507 1.413 -21.184 1.00 93.44 278 GLN A N 1
ATOM 2277 C CA . GLN A 1 278 ? 16.087 2.726 -21.652 1.00 93.44 278 GLN A CA 1
ATOM 2278 C C . GLN A 1 278 ? 16.747 3.004 -22.995 1.00 93.44 278 GLN A C 1
ATOM 2280 O O . GLN A 1 278 ? 17.966 3.086 -23.091 1.00 93.44 278 GLN A O 1
ATOM 2285 N N . ILE A 1 279 ? 15.936 3.186 -24.019 1.00 95.38 279 ILE A N 1
ATOM 2286 C CA . ILE A 1 279 ? 16.357 3.537 -25.363 1.00 95.38 279 ILE A CA 1
ATOM 2287 C C . ILE A 1 279 ? 16.000 5.001 -25.579 1.00 95.38 279 ILE A C 1
ATOM 2289 O O . ILE A 1 279 ? 14.892 5.423 -25.251 1.00 95.38 279 ILE A O 1
ATOM 2293 N N . TYR A 1 280 ? 16.943 5.769 -26.101 1.00 95.06 280 TYR A N 1
ATOM 2294 C CA . TYR A 1 280 ? 16.766 7.174 -26.432 1.00 95.06 280 TYR A CA 1
ATOM 2295 C C . TYR A 1 280 ? 16.848 7.351 -27.939 1.00 95.06 280 TYR A C 1
ATOM 2297 O O . TYR A 1 280 ? 17.751 6.783 -28.559 1.00 95.06 280 TYR A O 1
ATOM 2305 N N . ASN A 1 281 ? 15.955 8.170 -28.498 1.00 94.69 281 ASN A N 1
ATOM 2306 C CA . ASN A 1 281 ? 15.927 8.526 -29.918 1.00 94.69 281 ASN A CA 1
ATOM 2307 C C . ASN A 1 281 ? 15.969 7.282 -30.825 1.00 94.69 281 ASN A C 1
ATOM 2309 O O . ASN A 1 281 ? 16.878 7.129 -31.642 1.00 94.69 281 ASN A O 1
ATOM 2313 N N . TYR A 1 282 ? 15.032 6.347 -30.639 1.00 95.56 282 TYR A N 1
ATOM 2314 C CA . TYR A 1 282 ? 15.038 5.072 -31.358 1.00 95.56 282 TYR A CA 1
ATOM 2315 C C . TYR A 1 282 ? 15.114 5.285 -32.882 1.00 95.56 282 TYR A C 1
ATOM 2317 O O . TYR A 1 282 ? 14.322 6.027 -33.461 1.00 95.56 282 TYR A O 1
ATOM 2325 N N . GLY A 1 283 ? 16.086 4.632 -33.527 1.00 94.38 283 GLY A N 1
ATOM 2326 C CA . GLY A 1 283 ? 16.312 4.699 -34.975 1.00 94.38 283 GLY A CA 1
ATOM 2327 C C . GLY A 1 283 ? 17.091 5.921 -35.488 1.00 94.38 283 GLY A C 1
ATOM 2328 O O . GLY A 1 283 ? 17.328 6.001 -36.691 1.00 94.38 283 GLY A O 1
ATOM 2329 N N . ASP A 1 284 ? 17.511 6.851 -34.625 1.00 96.12 284 ASP A N 1
ATOM 2330 C CA . ASP A 1 284 ? 18.300 8.041 -34.992 1.00 96.12 284 ASP A CA 1
ATOM 2331 C C . ASP A 1 284 ? 19.824 7.780 -35.003 1.00 96.12 284 ASP A C 1
ATOM 2333 O O . ASP A 1 284 ? 20.329 6.886 -34.316 1.00 96.12 284 ASP A O 1
ATOM 2337 N N . THR A 1 285 ? 20.611 8.588 -35.722 1.00 95.12 285 THR A N 1
ATOM 2338 C CA . THR A 1 285 ? 22.090 8.542 -35.680 1.00 95.12 285 THR A CA 1
ATOM 2339 C C . THR A 1 285 ? 22.651 8.785 -34.278 1.00 95.12 285 THR A C 1
ATOM 2341 O O . THR A 1 285 ? 23.733 8.275 -33.942 1.00 95.12 285 THR A O 1
ATOM 2344 N N . 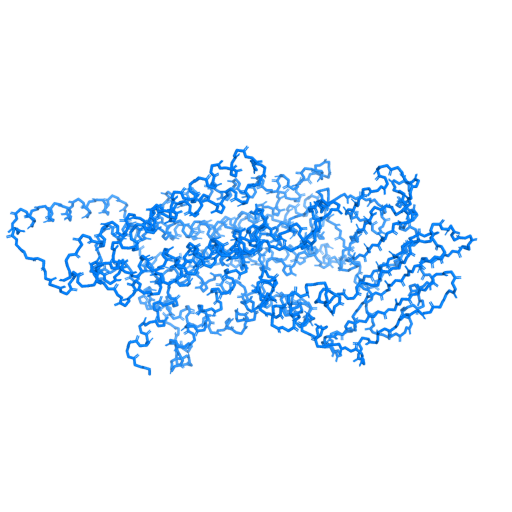ASN A 1 286 ? 21.912 9.520 -33.444 1.00 94.62 286 ASN A N 1
ATOM 2345 C CA . ASN A 1 286 ? 22.207 9.775 -32.042 1.00 94.62 286 ASN A CA 1
ATOM 2346 C C . ASN A 1 286 ? 21.374 8.902 -31.082 1.00 94.62 286 ASN A C 1
ATOM 2348 O O . ASN A 1 286 ? 21.128 9.287 -29.934 1.00 94.62 286 ASN A O 1
ATOM 2352 N N . MET A 1 287 ? 20.967 7.709 -31.527 1.00 96.06 287 MET A N 1
ATOM 2353 C CA . MET A 1 287 ? 20.329 6.696 -30.688 1.00 96.06 287 MET A CA 1
ATOM 2354 C C . MET A 1 287 ? 21.282 6.194 -29.595 1.00 96.06 287 MET A C 1
ATOM 2356 O O . MET A 1 287 ? 22.434 5.823 -29.863 1.00 96.06 287 MET A O 1
ATOM 2360 N N . HIS A 1 288 ? 20.771 6.131 -28.364 1.00 96.06 288 HIS A N 1
ATOM 2361 C CA . HIS A 1 288 ? 21.488 5.581 -27.215 1.00 96.06 288 HIS A CA 1
ATOM 2362 C C . HIS A 1 288 ? 20.680 4.490 -26.523 1.00 96.06 288 HIS A C 1
ATOM 2364 O O . HIS A 1 288 ? 19.455 4.558 -26.465 1.00 96.06 288 HIS A O 1
ATOM 2370 N N . ILE A 1 289 ? 21.368 3.500 -25.959 1.00 95.12 289 ILE A N 1
ATOM 2371 C CA . ILE A 1 289 ? 20.746 2.440 -25.160 1.00 95.12 289 ILE A CA 1
ATOM 2372 C C . ILE A 1 289 ? 21.433 2.402 -23.803 1.00 95.12 289 ILE A C 1
ATOM 2374 O O . ILE A 1 289 ? 22.646 2.217 -23.719 1.00 95.12 289 ILE A O 1
ATOM 2378 N N . ALA A 1 290 ? 20.650 2.590 -22.748 1.00 93.44 290 ALA A N 1
ATOM 2379 C CA . ALA A 1 290 ? 21.072 2.512 -21.365 1.00 93.44 290 ALA A CA 1
ATOM 2380 C C . ALA A 1 290 ? 20.494 1.255 -20.706 1.00 93.44 290 ALA A C 1
ATOM 2382 O O . ALA A 1 290 ? 19.278 1.131 -20.538 1.00 93.44 290 ALA A O 1
ATOM 2383 N N . PHE A 1 291 ? 21.376 0.358 -20.278 1.00 91.94 291 PHE A N 1
ATOM 2384 C CA . PHE A 1 291 ? 21.034 -0.789 -19.442 1.00 91.94 291 PHE A CA 1
ATOM 2385 C C . PHE A 1 291 ? 21.269 -0.398 -17.989 1.00 91.94 291 PHE A C 1
ATOM 2387 O O . PHE A 1 291 ? 22.388 -0.036 -17.618 1.00 91.94 291 PHE A O 1
ATOM 2394 N N . LYS A 1 292 ? 20.208 -0.408 -17.182 1.00 89.56 292 LYS A N 1
ATOM 2395 C CA . LYS A 1 292 ? 20.253 -0.073 -15.756 1.00 89.56 292 LYS A CA 1
ATOM 2396 C C . LYS A 1 292 ? 19.850 -1.293 -14.941 1.00 89.56 292 LYS A C 1
ATOM 2398 O O . LYS A 1 292 ? 18.967 -2.059 -15.332 1.00 89.56 292 LYS A O 1
ATOM 2403 N N . GLY A 1 293 ? 20.491 -1.441 -13.799 1.00 86.50 293 GLY A N 1
ATOM 2404 C CA . GLY A 1 293 ? 20.327 -2.603 -12.948 1.00 86.50 293 GLY A CA 1
ATOM 2405 C C . GLY A 1 293 ? 20.969 -2.383 -11.595 1.00 86.50 293 GLY A C 1
ATOM 2406 O O . GLY A 1 293 ? 21.469 -1.295 -11.289 1.00 86.50 293 GLY A O 1
ATOM 2407 N N . GLU A 1 294 ? 20.976 -3.442 -10.806 1.00 84.12 294 GLU A N 1
ATOM 2408 C CA . GLU A 1 294 ? 21.563 -3.454 -9.475 1.00 84.12 294 GLU A CA 1
ATOM 2409 C C . GLU A 1 294 ? 22.468 -4.673 -9.319 1.00 84.12 294 GLU A C 1
ATOM 2411 O O . GLU A 1 294 ? 22.217 -5.722 -9.910 1.00 84.12 294 GLU A O 1
ATOM 2416 N N . ALA A 1 295 ? 23.523 -4.551 -8.512 1.00 83.12 295 ALA A N 1
ATOM 2417 C CA . ALA A 1 295 ? 24.241 -5.739 -8.059 1.00 83.12 295 ALA A CA 1
ATOM 2418 C C . ALA A 1 295 ? 23.402 -6.561 -7.056 1.00 83.12 295 ALA A C 1
ATOM 2420 O O . ALA A 1 295 ? 22.523 -6.010 -6.386 1.00 83.12 295 ALA A O 1
ATOM 2421 N N . ASP A 1 296 ? 23.716 -7.854 -6.890 1.00 77.00 296 ASP A N 1
ATOM 2422 C CA . ASP A 1 296 ? 23.081 -8.698 -5.863 1.00 77.00 296 ASP A CA 1
ATOM 2423 C C . ASP A 1 296 ? 23.136 -8.012 -4.480 1.00 77.00 296 ASP A C 1
ATOM 2425 O O . ASP A 1 296 ? 24.200 -7.645 -3.962 1.00 77.00 296 ASP A O 1
ATOM 2429 N N . SER A 1 297 ? 21.963 -7.892 -3.853 1.00 72.94 297 SER A N 1
ATOM 2430 C CA . SER A 1 297 ? 21.777 -7.295 -2.527 1.00 72.94 297 SER A CA 1
ATOM 2431 C C . SER A 1 297 ? 22.579 -7.992 -1.421 1.00 72.94 297 SER A C 1
ATOM 2433 O O . SER A 1 297 ? 22.834 -7.385 -0.383 1.00 72.94 297 SER A O 1
ATOM 2435 N N . LYS A 1 298 ? 23.017 -9.244 -1.623 1.00 74.75 298 LYS A N 1
ATOM 2436 C CA . LYS A 1 298 ? 23.935 -9.951 -0.713 1.00 74.75 298 LYS A CA 1
ATOM 2437 C C . LYS A 1 298 ? 25.329 -9.333 -0.673 1.00 74.75 298 LYS A C 1
ATOM 2439 O O . LYS A 1 298 ? 26.034 -9.514 0.317 1.00 74.75 298 LYS A O 1
ATOM 2444 N N . ARG A 1 299 ? 25.749 -8.636 -1.734 1.00 74.50 299 ARG A N 1
ATOM 2445 C CA . ARG A 1 299 ? 27.052 -7.964 -1.784 1.00 74.50 299 ARG A CA 1
ATOM 2446 C C . ARG A 1 299 ? 26.997 -6.564 -1.200 1.00 74.50 299 ARG A C 1
ATOM 2448 O O . ARG A 1 299 ? 27.878 -6.212 -0.418 1.00 74.50 299 ARG A O 1
ATOM 2455 N N . LYS A 1 300 ? 26.024 -5.747 -1.612 1.00 75.69 300 LYS A N 1
ATOM 2456 C CA . LYS A 1 300 ? 25.976 -4.329 -1.236 1.00 75.69 300 LYS A CA 1
ATOM 2457 C C . LYS A 1 300 ? 24.570 -3.740 -1.392 1.00 75.69 300 LYS A C 1
ATOM 2459 O O . LYS A 1 300 ? 23.880 -4.033 -2.359 1.00 75.69 300 LYS A O 1
ATOM 2464 N N . PHE A 1 301 ? 24.186 -2.866 -0.460 1.00 75.44 301 PHE A N 1
ATOM 2465 C CA . PHE A 1 301 ? 23.072 -1.928 -0.644 1.00 75.44 301 PHE A CA 1
ATOM 2466 C C . PHE A 1 301 ? 23.559 -0.632 -1.303 1.00 75.44 301 PHE A C 1
ATOM 2468 O O . PHE A 1 301 ? 24.695 -0.203 -1.095 1.00 75.44 301 PHE A O 1
ATOM 2475 N N . GLY A 1 302 ? 22.685 0.010 -2.065 1.00 73.62 302 GLY A N 1
ATOM 2476 C CA . GLY A 1 302 ? 22.972 1.185 -2.875 1.00 73.62 302 GLY A CA 1
ATOM 2477 C C . GLY A 1 302 ? 23.711 0.849 -4.154 1.00 73.62 302 GLY A C 1
ATOM 2478 O O . GLY A 1 302 ? 24.627 1.582 -4.503 1.00 73.62 302 GLY A O 1
ATOM 2479 N N . SER A 1 303 ? 23.392 -0.274 -4.799 1.00 79.94 303 SER A N 1
ATOM 2480 C CA . SER A 1 303 ? 24.196 -0.834 -5.886 1.00 79.94 303 SER A CA 1
ATOM 2481 C C . SER A 1 303 ? 23.703 -0.501 -7.296 1.00 79.94 303 SER A C 1
ATOM 2483 O O . SER A 1 303 ? 23.818 -1.335 -8.193 1.00 79.94 303 SER A O 1
ATOM 2485 N N . ASP A 1 304 ? 23.151 0.698 -7.495 1.00 81.94 304 ASP A N 1
ATOM 2486 C CA . ASP A 1 304 ? 22.633 1.151 -8.791 1.00 81.94 304 ASP A CA 1
ATOM 2487 C C . ASP A 1 304 ? 23.785 1.320 -9.797 1.00 81.94 304 ASP A C 1
ATOM 2489 O O . ASP A 1 304 ? 24.680 2.154 -9.623 1.00 81.94 304 ASP A O 1
ATOM 2493 N N . GLY A 1 305 ? 23.737 0.555 -10.887 1.00 86.25 305 GLY A N 1
ATOM 2494 C CA . GLY A 1 305 ? 24.695 0.619 -11.988 1.00 86.25 305 GLY A CA 1
ATOM 2495 C C . GLY A 1 305 ? 24.017 0.922 -13.315 1.00 86.25 305 GLY A C 1
ATOM 2496 O O . GLY A 1 305 ? 22.816 0.699 -13.499 1.00 86.25 305 GLY A O 1
ATOM 2497 N N . ASN A 1 306 ? 24.792 1.445 -14.262 1.00 89.31 306 ASN A N 1
ATOM 2498 C CA . ASN A 1 306 ? 24.327 1.574 -15.636 1.00 89.31 306 ASN A CA 1
ATOM 2499 C C . ASN A 1 306 ? 25.466 1.517 -16.651 1.00 89.31 306 ASN A C 1
ATOM 2501 O O . ASN A 1 306 ? 26.612 1.856 -16.352 1.00 89.31 306 ASN A O 1
ATOM 2505 N N . VAL A 1 307 ? 25.123 1.126 -17.872 1.00 91.44 307 VAL A N 1
ATOM 2506 C CA . VAL A 1 307 ? 25.979 1.300 -19.042 1.00 91.44 307 VAL A CA 1
ATOM 2507 C C . VAL A 1 307 ? 25.164 1.896 -20.179 1.00 91.44 307 VAL A C 1
ATOM 2509 O O . VAL A 1 307 ? 24.054 1.443 -20.453 1.00 91.44 307 VAL A O 1
ATOM 2512 N N . ILE A 1 308 ? 25.708 2.934 -20.815 1.00 93.94 308 ILE A N 1
ATOM 2513 C CA . ILE A 1 308 ? 25.077 3.656 -21.918 1.00 93.94 308 ILE A CA 1
ATOM 2514 C C . ILE A 1 308 ? 25.937 3.520 -23.169 1.00 93.94 308 ILE A C 1
ATOM 2516 O O . ILE A 1 308 ? 27.095 3.941 -23.186 1.00 93.94 308 ILE A O 1
ATOM 2520 N N . TYR A 1 309 ? 25.346 2.983 -24.230 1.00 94.81 309 TYR A N 1
ATOM 2521 C CA . TYR A 1 309 ? 25.950 2.857 -25.552 1.00 94.81 309 TYR A CA 1
ATOM 2522 C C . TYR A 1 309 ? 25.394 3.900 -26.513 1.00 94.81 309 TYR A C 1
ATOM 2524 O O . TYR A 1 309 ? 24.186 4.128 -26.530 1.00 94.81 309 TYR A O 1
ATOM 2532 N N . LYS A 1 310 ? 26.253 4.461 -27.372 1.00 95.50 310 LYS A N 1
ATOM 2533 C CA . LYS A 1 310 ? 25.829 5.109 -28.620 1.00 95.50 310 LYS A CA 1
ATOM 2534 C C . LYS A 1 310 ? 25.781 4.055 -29.721 1.00 95.50 310 LYS A C 1
ATOM 2536 O O . LYS A 1 310 ? 26.817 3.502 -30.090 1.00 95.50 310 LYS A O 1
ATOM 2541 N N . VAL A 1 311 ? 24.592 3.792 -30.259 1.00 95.50 311 VAL A N 1
ATOM 2542 C CA . VAL A 1 311 ? 24.342 2.646 -31.154 1.00 95.50 311 VAL A CA 1
ATOM 2543 C C . VAL A 1 311 ? 25.128 2.762 -32.460 1.00 95.50 311 VAL A C 1
ATOM 2545 O O . VAL A 1 311 ? 25.750 1.796 -32.897 1.00 95.50 311 VAL A O 1
ATOM 2548 N N . SER A 1 312 ? 25.185 3.960 -33.046 1.00 94.38 312 SER A N 1
ATOM 2549 C CA . SER A 1 312 ? 25.855 4.201 -34.332 1.00 94.38 312 SER A CA 1
ATOM 2550 C C . SER A 1 312 ? 27.352 3.874 -34.326 1.00 94.38 312 SER A C 1
ATOM 2552 O O . SER A 1 312 ? 27.880 3.394 -35.328 1.00 94.38 312 SER A O 1
ATOM 2554 N N . THR A 1 313 ? 28.034 4.091 -33.198 1.00 93.88 313 THR A N 1
ATOM 2555 C CA . THR A 1 313 ? 29.485 3.870 -33.062 1.00 93.88 313 THR A CA 1
ATOM 2556 C C . THR A 1 313 ? 29.847 2.648 -32.220 1.00 93.88 313 THR A C 1
ATOM 2558 O O . THR A 1 313 ? 31.025 2.323 -32.112 1.00 93.88 313 THR A O 1
ATOM 2561 N N . GLU A 1 314 ? 28.860 2.001 -31.594 1.00 93.44 314 GLU A N 1
ATOM 2562 C CA . GLU A 1 314 ? 29.030 0.954 -30.574 1.00 93.44 314 GLU A CA 1
ATOM 2563 C C . GLU A 1 314 ? 29.916 1.360 -29.377 1.00 93.44 314 GLU A C 1
ATOM 2565 O O . GLU A 1 314 ? 30.358 0.508 -28.603 1.00 93.44 314 GLU A O 1
ATOM 2570 N N . LYS A 1 315 ? 30.170 2.662 -29.188 1.00 94.25 315 LYS A N 1
ATOM 2571 C CA . LYS A 1 315 ? 30.988 3.175 -28.084 1.00 94.25 315 LYS A CA 1
ATOM 2572 C C . LYS A 1 315 ? 30.163 3.336 -26.814 1.00 94.25 315 LYS A C 1
ATOM 2574 O O . LYS A 1 315 ? 29.012 3.770 -26.848 1.00 94.25 315 LYS A O 1
ATOM 2579 N N . ILE A 1 316 ? 30.794 3.038 -25.684 1.00 93.44 316 ILE A N 1
ATOM 2580 C CA . ILE A 1 316 ? 30.255 3.318 -24.354 1.00 93.44 316 ILE A CA 1
ATOM 2581 C C . ILE A 1 316 ? 30.452 4.809 -24.071 1.00 93.44 316 ILE A C 1
ATOM 2583 O O . ILE A 1 316 ? 31.579 5.299 -24.108 1.00 93.44 316 ILE A O 1
ATOM 2587 N N . ILE A 1 317 ? 29.359 5.517 -23.805 1.00 91.94 317 ILE A N 1
ATOM 2588 C CA . ILE A 1 317 ? 29.357 6.953 -23.486 1.00 91.94 317 ILE A CA 1
ATOM 2589 C C . ILE A 1 317 ? 29.399 7.175 -21.975 1.00 91.94 317 ILE A C 1
ATOM 2591 O O . ILE A 1 317 ? 29.989 8.139 -21.499 1.00 91.94 317 ILE A O 1
ATOM 2595 N N . SER A 1 318 ? 28.785 6.270 -21.215 1.00 88.81 318 SER A N 1
ATOM 2596 C CA . SER A 1 318 ? 28.800 6.302 -19.758 1.00 88.81 318 SER A CA 1
ATOM 2597 C C . SER A 1 318 ? 28.767 4.885 -19.207 1.00 88.81 318 SER A C 1
ATOM 2599 O O . SER A 1 318 ? 28.092 4.010 -19.753 1.00 88.81 318 SER A O 1
ATOM 2601 N N . LYS A 1 319 ? 29.516 4.655 -18.132 1.00 89.81 319 LYS A N 1
ATOM 2602 C CA . LYS A 1 319 ? 29.554 3.386 -17.410 1.00 89.81 319 LYS A CA 1
ATOM 2603 C C . LYS A 1 319 ? 29.692 3.691 -15.930 1.00 89.81 319 LYS A C 1
ATOM 2605 O O . LYS A 1 319 ? 30.765 4.088 -15.497 1.00 89.81 319 LYS A O 1
ATOM 2610 N N . LYS A 1 320 ? 28.611 3.483 -15.183 1.00 88.19 320 LYS A N 1
ATOM 2611 C CA . LYS A 1 320 ? 28.566 3.640 -13.731 1.00 88.19 320 LYS A CA 1
ATOM 2612 C C . LYS A 1 320 ? 28.673 2.276 -13.070 1.00 88.19 320 LYS A C 1
ATOM 2614 O O . LYS A 1 320 ? 27.773 1.446 -13.213 1.00 88.19 320 LYS A O 1
ATOM 2619 N N . ASN A 1 321 ? 29.759 2.043 -12.343 1.00 87.31 321 ASN A N 1
ATOM 2620 C CA . ASN A 1 321 ? 29.972 0.791 -11.630 1.00 87.31 321 ASN A CA 1
ATOM 2621 C C . ASN A 1 321 ? 29.026 0.675 -10.413 1.00 87.31 321 ASN A C 1
ATOM 2623 O O . ASN A 1 321 ? 29.146 1.490 -9.495 1.00 87.31 321 ASN A O 1
ATOM 2627 N N . PRO A 1 322 ? 28.182 -0.376 -10.330 1.00 83.25 322 PRO A N 1
ATOM 2628 C CA . PRO A 1 322 ? 27.201 -0.545 -9.252 1.00 83.25 322 PRO A CA 1
ATOM 2629 C C . PRO A 1 322 ? 27.828 -0.718 -7.861 1.00 83.25 322 PRO A C 1
ATOM 2631 O O . PRO A 1 322 ? 27.148 -0.610 -6.852 1.00 83.25 322 PRO A O 1
ATOM 2634 N N . ILE A 1 323 ? 29.125 -1.015 -7.761 1.00 81.50 323 ILE A N 1
ATOM 2635 C CA . ILE A 1 323 ? 29.802 -1.260 -6.481 1.00 81.50 323 ILE A CA 1
ATOM 2636 C C . ILE A 1 323 ? 30.715 -0.091 -6.111 1.00 81.50 323 ILE A C 1
ATOM 2638 O O . ILE A 1 323 ? 30.731 0.329 -4.950 1.00 81.50 323 ILE A O 1
ATOM 2642 N N . LYS A 1 324 ? 31.492 0.416 -7.074 1.00 83.94 324 LYS A N 1
ATOM 2643 C CA . LYS A 1 324 ? 32.548 1.411 -6.828 1.00 83.94 324 LYS A CA 1
ATOM 2644 C C . LYS A 1 324 ? 32.057 2.858 -6.892 1.00 83.94 324 LYS A C 1
ATOM 2646 O O . LYS A 1 324 ? 32.591 3.689 -6.170 1.00 83.94 324 LYS A O 1
ATOM 2651 N N . GLU A 1 325 ? 31.051 3.150 -7.709 1.00 81.19 325 GLU A N 1
ATOM 2652 C CA . GLU A 1 325 ? 30.647 4.521 -8.061 1.00 81.19 325 GLU A CA 1
ATOM 2653 C C . GLU A 1 325 ? 29.222 4.813 -7.577 1.00 81.19 325 GLU A C 1
ATOM 2655 O O . GLU A 1 325 ? 28.347 5.240 -8.330 1.00 81.19 325 GLU A O 1
ATOM 2660 N N . VAL A 1 326 ? 28.985 4.539 -6.294 1.00 78.44 326 VAL A N 1
ATOM 2661 C CA . VAL A 1 326 ? 27.681 4.725 -5.648 1.00 78.44 326 VAL A CA 1
ATOM 2662 C C . VAL A 1 326 ? 27.620 6.093 -4.976 1.00 78.44 326 VAL A C 1
ATOM 2664 O O . VAL A 1 326 ? 28.525 6.474 -4.231 1.00 78.44 326 VAL A O 1
ATOM 2667 N N . THR A 1 327 ? 26.555 6.846 -5.228 1.00 79.19 327 THR A N 1
ATOM 2668 C CA . THR A 1 327 ? 26.323 8.142 -4.583 1.00 79.19 327 THR A CA 1
ATOM 2669 C C . THR A 1 327 ? 25.540 7.968 -3.279 1.00 79.19 327 THR A C 1
ATOM 2671 O O . THR A 1 327 ? 24.880 6.951 -3.051 1.00 79.19 327 THR A O 1
ATOM 2674 N N . TYR A 1 328 ? 25.561 8.984 -2.410 1.00 76.88 328 TYR A N 1
ATOM 2675 C CA . TYR A 1 328 ? 24.720 9.004 -1.205 1.00 76.88 328 TYR A CA 1
ATOM 2676 C C . TYR A 1 328 ? 23.222 8.889 -1.536 1.00 76.88 328 TYR A C 1
ATOM 2678 O O . TYR A 1 328 ? 22.459 8.254 -0.800 1.00 76.88 328 TYR A O 1
ATOM 2686 N N . PHE A 1 329 ? 22.808 9.486 -2.657 1.00 75.38 329 PHE A N 1
ATOM 2687 C CA . PHE A 1 329 ? 21.439 9.402 -3.138 1.00 75.38 329 PHE A CA 1
ATOM 2688 C C . PHE A 1 329 ? 21.063 7.967 -3.518 1.00 75.38 329 PHE A C 1
ATOM 2690 O O . PHE A 1 329 ? 20.025 7.490 -3.059 1.00 75.38 329 PHE A O 1
ATOM 2697 N N . ASP A 1 330 ? 21.922 7.265 -4.268 1.00 76.00 330 ASP A N 1
ATOM 2698 C CA . ASP A 1 330 ? 21.694 5.863 -4.651 1.00 76.00 330 ASP A CA 1
ATOM 2699 C C . ASP A 1 330 ? 21.534 4.976 -3.413 1.00 76.00 330 ASP A C 1
ATOM 2701 O O . ASP A 1 330 ? 20.577 4.216 -3.311 1.00 76.00 330 ASP A O 1
ATOM 2705 N N . ILE A 1 331 ? 22.427 5.130 -2.428 1.00 82.19 331 ILE A N 1
ATOM 2706 C CA . ILE A 1 331 ? 22.379 4.367 -1.174 1.00 82.19 331 ILE A CA 1
ATOM 2707 C C . ILE A 1 331 ? 21.079 4.639 -0.418 1.00 82.19 331 ILE A C 1
ATOM 2709 O O . ILE A 1 331 ? 20.410 3.709 0.024 1.00 82.19 331 ILE A O 1
ATOM 2713 N N . THR A 1 332 ? 20.710 5.911 -0.261 1.00 82.44 332 THR A N 1
ATOM 2714 C CA . THR A 1 332 ? 19.509 6.284 0.494 1.00 82.44 332 THR A CA 1
ATOM 2715 C C . THR A 1 332 ? 18.250 5.773 -0.193 1.00 82.44 332 THR A C 1
ATOM 2717 O O . THR A 1 332 ? 17.391 5.193 0.466 1.00 82.44 332 THR A O 1
ATOM 2720 N N . LYS A 1 333 ? 18.137 5.976 -1.509 1.00 80.19 333 LYS A N 1
ATOM 2721 C CA . LYS A 1 333 ? 17.002 5.509 -2.305 1.00 80.19 333 LYS A CA 1
ATOM 2722 C C . LYS A 1 333 ? 16.879 3.987 -2.219 1.00 80.19 333 LYS A C 1
ATOM 2724 O O . LYS A 1 333 ? 15.817 3.507 -1.837 1.00 80.19 333 LYS A O 1
ATOM 2729 N N . ASP A 1 334 ? 17.961 3.259 -2.482 1.00 83.25 334 ASP A N 1
ATOM 2730 C CA . ASP A 1 334 ? 17.952 1.797 -2.481 1.00 83.25 334 ASP A CA 1
ATOM 2731 C C . ASP A 1 334 ? 17.623 1.220 -1.098 1.00 83.25 334 ASP A C 1
ATOM 2733 O O . ASP A 1 334 ? 16.813 0.308 -0.982 1.00 83.25 334 ASP A O 1
ATOM 2737 N N . ILE A 1 335 ? 18.166 1.786 -0.012 1.00 87.44 335 ILE A N 1
ATOM 2738 C CA . ILE A 1 335 ? 17.799 1.364 1.350 1.00 87.44 335 ILE A CA 1
ATOM 2739 C C . ILE A 1 335 ? 16.303 1.588 1.601 1.00 87.44 335 ILE A C 1
ATOM 2741 O O . ILE A 1 335 ? 15.637 0.706 2.143 1.00 87.44 335 ILE A O 1
ATOM 2745 N N . MET A 1 336 ? 15.754 2.746 1.219 1.00 88.38 336 MET A N 1
ATOM 2746 C CA . MET A 1 336 ? 14.326 3.024 1.410 1.00 88.38 336 MET A CA 1
ATOM 2747 C C . MET A 1 336 ? 13.454 2.067 0.590 1.00 88.38 336 MET A C 1
ATOM 2749 O O . MET A 1 336 ? 12.485 1.531 1.134 1.00 88.38 336 MET A O 1
ATOM 2753 N N . ASP A 1 337 ? 13.821 1.809 -0.668 1.00 86.12 337 ASP A N 1
ATOM 2754 C CA . ASP A 1 337 ? 13.145 0.855 -1.553 1.00 86.12 337 ASP A CA 1
ATOM 2755 C C . ASP A 1 337 ? 13.210 -0.561 -0.956 1.00 86.12 337 ASP A C 1
ATOM 2757 O O . ASP A 1 337 ? 12.175 -1.187 -0.703 1.00 86.12 337 ASP A O 1
ATOM 2761 N N . LYS A 1 338 ? 14.407 -1.051 -0.620 1.00 87.94 338 LYS A N 1
ATOM 2762 C CA . LYS A 1 338 ? 14.604 -2.415 -0.114 1.00 87.94 338 LYS A CA 1
ATOM 2763 C C . LYS A 1 338 ? 13.887 -2.675 1.201 1.00 87.94 338 LYS A C 1
ATOM 2765 O O . LYS A 1 338 ? 13.233 -3.712 1.354 1.00 87.94 338 LYS A O 1
ATOM 2770 N N . LEU A 1 339 ? 13.955 -1.733 2.140 1.00 91.31 339 LEU A N 1
ATOM 2771 C CA . LEU A 1 339 ? 13.282 -1.856 3.433 1.00 91.31 339 LEU A CA 1
ATOM 2772 C C . LEU A 1 339 ? 11.754 -1.854 3.297 1.00 91.31 339 LEU A C 1
ATOM 2774 O O . LEU A 1 339 ? 11.086 -2.633 3.978 1.00 91.31 339 LEU A O 1
ATOM 2778 N N . HIS A 1 340 ? 11.195 -1.014 2.423 1.00 93.44 340 HIS A N 1
ATOM 2779 C CA . HIS A 1 340 ? 9.745 -0.894 2.269 1.00 93.44 340 HIS A CA 1
ATOM 2780 C C . HIS A 1 340 ? 9.131 -2.025 1.439 1.00 93.44 340 HIS A C 1
ATOM 2782 O O . HIS A 1 340 ? 8.067 -2.534 1.780 1.00 93.44 340 HIS A O 1
ATOM 2788 N N . PHE A 1 341 ? 9.790 -2.449 0.359 1.00 89.44 341 PHE A N 1
ATOM 2789 C CA . PHE A 1 341 ? 9.287 -3.526 -0.501 1.00 89.44 341 PHE A CA 1
ATOM 2790 C C . PHE A 1 341 ? 9.685 -4.926 -0.015 1.00 89.44 341 PHE A C 1
ATOM 2792 O O . PHE A 1 341 ? 9.180 -5.920 -0.543 1.00 89.44 341 PHE A O 1
ATOM 2799 N N . ALA A 1 342 ? 10.562 -5.020 0.994 1.00 90.56 342 ALA A N 1
ATOM 2800 C CA . ALA A 1 342 ? 11.055 -6.274 1.568 1.00 90.56 342 ALA A CA 1
ATOM 2801 C C . ALA A 1 342 ? 11.634 -7.239 0.508 1.00 90.56 342 ALA A C 1
ATOM 2803 O O . ALA A 1 342 ? 11.488 -8.461 0.601 1.00 90.56 342 ALA A O 1
ATOM 2804 N N . ASN A 1 343 ? 12.286 -6.696 -0.522 1.00 83.19 343 ASN A N 1
ATOM 2805 C CA . ASN A 1 343 ? 12.774 -7.437 -1.692 1.00 83.19 343 ASN A CA 1
ATOM 2806 C C . ASN A 1 343 ? 14.208 -7.996 -1.535 1.00 83.19 343 ASN A C 1
ATOM 2808 O O . ASN A 1 343 ? 14.720 -8.591 -2.474 1.00 83.19 343 ASN A O 1
ATOM 2812 N N . TYR A 1 344 ? 14.831 -7.886 -0.356 1.00 86.06 344 TYR A N 1
ATOM 2813 C CA . TYR A 1 344 ? 16.209 -8.348 -0.100 1.00 86.06 344 TYR A CA 1
ATOM 2814 C C . TYR A 1 344 ? 16.312 -9.705 0.625 1.00 86.06 344 TYR A C 1
ATOM 2816 O O . TYR A 1 344 ? 17.399 -10.264 0.739 1.00 86.06 344 TYR A O 1
ATOM 2824 N N . GLY A 1 345 ? 15.202 -10.243 1.147 1.00 84.25 345 GLY A N 1
ATOM 2825 C CA . GLY A 1 345 ? 15.187 -11.469 1.966 1.00 84.25 345 GLY A CA 1
ATOM 2826 C C . GLY A 1 345 ? 14.301 -12.598 1.428 1.00 84.25 345 GLY A C 1
ATOM 2827 O O . GLY A 1 345 ? 13.967 -13.527 2.167 1.00 84.25 345 GLY A O 1
ATOM 2828 N N . GLY A 1 346 ? 13.880 -12.506 0.163 1.00 87.38 346 GLY A N 1
ATOM 2829 C CA . GLY A 1 346 ? 13.035 -13.506 -0.496 1.00 87.38 346 GLY A CA 1
ATOM 2830 C C . GLY A 1 346 ? 11.676 -13.730 0.185 1.00 87.38 346 GLY A C 1
ATOM 2831 O O . GLY A 1 346 ? 11.145 -12.862 0.881 1.00 87.38 346 GLY A O 1
ATOM 2832 N N . TYR A 1 347 ? 11.095 -14.917 -0.014 1.00 88.94 347 TYR A N 1
ATOM 2833 C CA . TYR A 1 347 ? 9.778 -15.272 0.534 1.00 88.94 347 TYR A CA 1
ATOM 2834 C C . TYR A 1 347 ? 9.733 -15.283 2.063 1.00 88.94 347 TYR A C 1
ATOM 2836 O O . TYR A 1 347 ? 8.735 -14.858 2.640 1.00 88.94 347 TYR A O 1
ATOM 2844 N N . THR A 1 348 ? 10.804 -15.728 2.726 1.00 92.31 348 THR A N 1
ATOM 2845 C CA . THR A 1 348 ? 10.867 -15.776 4.193 1.00 92.31 348 THR A CA 1
ATOM 2846 C C . THR A 1 348 ? 10.641 -14.395 4.794 1.00 92.31 348 THR A C 1
ATOM 2848 O O . THR A 1 348 ? 9.788 -14.236 5.668 1.00 92.31 348 THR A O 1
ATOM 2851 N N . LEU A 1 349 ? 11.346 -13.378 4.286 1.00 92.88 349 LEU A N 1
ATOM 2852 C CA . LEU A 1 349 ? 11.176 -12.008 4.757 1.00 92.88 349 LEU A CA 1
ATOM 2853 C C . LEU A 1 349 ? 9.768 -11.487 4.460 1.00 92.88 349 LEU A C 1
ATOM 2855 O O . LEU A 1 349 ? 9.136 -10.951 5.362 1.00 92.88 349 LEU A O 1
ATOM 2859 N N . LYS A 1 350 ? 9.238 -11.716 3.252 1.00 93.44 350 LYS A N 1
ATOM 2860 C CA . LYS A 1 350 ? 7.868 -11.313 2.893 1.00 93.44 350 LYS A CA 1
ATOM 2861 C C . LYS A 1 350 ? 6.811 -11.920 3.820 1.00 93.44 350 LYS A C 1
ATOM 2863 O O . LYS A 1 350 ? 5.892 -11.219 4.235 1.00 93.44 350 LYS A O 1
ATOM 2868 N N . ILE A 1 351 ? 6.948 -13.196 4.192 1.00 94.50 351 ILE A N 1
ATOM 2869 C CA . ILE A 1 351 ? 6.038 -13.875 5.131 1.00 94.50 351 ILE A CA 1
ATOM 2870 C C . ILE A 1 351 ? 6.154 -13.270 6.535 1.00 94.50 351 ILE A C 1
ATOM 2872 O O . ILE A 1 351 ? 5.133 -12.992 7.166 1.00 94.50 351 ILE A O 1
ATOM 2876 N N . ILE A 1 352 ? 7.373 -13.010 7.019 1.00 95.44 352 ILE A N 1
ATOM 2877 C CA . ILE A 1 352 ? 7.585 -12.336 8.310 1.00 95.44 352 ILE A CA 1
AT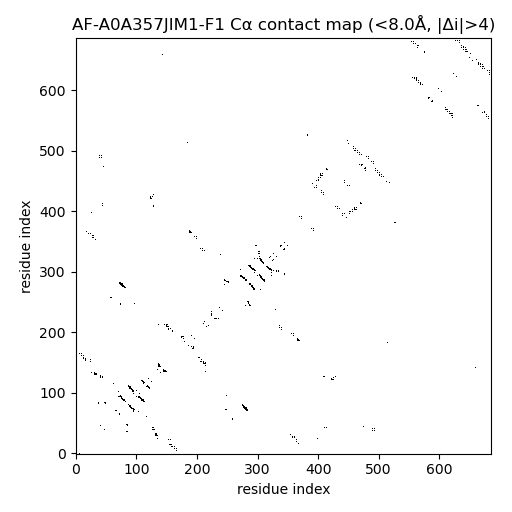OM 2878 C C . ILE A 1 352 ? 6.965 -10.932 8.284 1.00 95.44 352 ILE A C 1
ATOM 2880 O O . ILE A 1 352 ? 6.230 -10.571 9.204 1.00 95.44 352 ILE A O 1
ATOM 2884 N N . SER A 1 353 ? 7.198 -10.159 7.222 1.00 95.88 353 SER A N 1
ATOM 2885 C CA . SER A 1 353 ? 6.626 -8.824 7.030 1.00 95.88 353 SER A CA 1
ATOM 2886 C C . SER A 1 353 ? 5.098 -8.854 6.971 1.00 95.88 353 SER A C 1
ATOM 2888 O O . SER A 1 353 ? 4.455 -8.017 7.600 1.00 95.88 353 SER A O 1
ATOM 2890 N N . PHE A 1 354 ? 4.502 -9.847 6.308 1.00 96.12 354 PHE A N 1
ATOM 2891 C CA . PHE A 1 354 ? 3.056 -10.068 6.305 1.00 96.12 354 PHE A CA 1
ATOM 2892 C C . PHE A 1 354 ? 2.510 -10.319 7.718 1.00 96.12 354 PHE A C 1
ATOM 2894 O O . PHE A 1 354 ? 1.557 -9.664 8.143 1.00 96.12 354 PHE A O 1
ATOM 2901 N N . ILE A 1 355 ? 3.135 -11.224 8.479 1.00 96.06 355 ILE A N 1
ATOM 2902 C CA . ILE A 1 355 ? 2.721 -11.529 9.856 1.00 96.06 355 ILE A CA 1
ATOM 2903 C C . ILE A 1 355 ? 2.836 -10.277 10.734 1.00 96.06 355 ILE A C 1
ATOM 2905 O O . ILE A 1 355 ? 1.898 -9.956 11.464 1.00 96.06 355 ILE A O 1
ATOM 2909 N N . LEU A 1 356 ? 3.939 -9.530 10.644 1.00 97.25 356 LEU A N 1
ATOM 2910 C CA . LEU A 1 356 ? 4.140 -8.293 11.408 1.00 97.25 356 LEU A CA 1
ATOM 2911 C C . LEU A 1 356 ? 3.174 -7.170 10.988 1.00 97.25 356 LEU A C 1
ATOM 2913 O O . LEU A 1 356 ? 2.735 -6.386 11.838 1.00 97.25 356 LEU A O 1
ATOM 2917 N N . ALA A 1 357 ? 2.767 -7.120 9.718 1.00 97.50 357 ALA A N 1
ATOM 2918 C CA . ALA A 1 357 ? 1.707 -6.231 9.252 1.00 97.50 357 ALA A CA 1
ATOM 2919 C C . ALA A 1 357 ? 0.354 -6.595 9.885 1.00 97.50 357 ALA A C 1
ATOM 2921 O O . ALA A 1 357 ? -0.321 -5.713 10.417 1.00 97.50 357 ALA A O 1
ATOM 2922 N N . LEU A 1 358 ? -0.008 -7.884 9.943 1.00 95.81 358 LEU A N 1
ATOM 2923 C CA . LEU A 1 358 ? -1.219 -8.338 10.641 1.00 95.81 358 LEU A CA 1
ATOM 2924 C C . LEU A 1 358 ? -1.163 -8.081 12.153 1.00 95.81 358 LEU A C 1
ATOM 2926 O O . LEU A 1 358 ? -2.162 -7.671 12.751 1.00 95.81 358 LEU A O 1
ATOM 2930 N N . VAL A 1 359 ? 0.004 -8.268 12.777 1.00 96.38 359 VAL A N 1
ATOM 2931 C CA . VAL A 1 359 ? 0.240 -7.880 14.176 1.00 96.38 359 VAL A CA 1
ATOM 2932 C C . VAL A 1 359 ? -0.003 -6.381 14.350 1.00 96.38 359 VAL A C 1
ATOM 2934 O O . VAL A 1 359 ? -0.670 -5.975 15.300 1.00 96.38 359 VAL A O 1
ATOM 2937 N N . THR A 1 360 ? 0.446 -5.553 13.409 1.00 97.62 360 THR A N 1
ATOM 2938 C CA . THR A 1 360 ? 0.196 -4.107 13.432 1.00 97.62 360 THR A CA 1
ATOM 2939 C C . THR A 1 360 ? -1.292 -3.788 13.275 1.00 97.62 360 THR A C 1
ATOM 2941 O O . THR A 1 360 ? -1.832 -3.033 14.083 1.00 97.62 360 THR A O 1
ATOM 2944 N N . CYS A 1 361 ? -2.008 -4.439 12.354 1.00 97.56 361 CYS A N 1
ATOM 2945 C CA . CYS A 1 361 ? -3.471 -4.355 12.261 1.00 97.56 361 CYS A CA 1
ATOM 2946 C C . CYS A 1 361 ? -4.155 -4.688 13.602 1.00 97.56 361 CYS A C 1
ATOM 2948 O O . CYS A 1 361 ? -5.082 -3.988 14.025 1.00 97.56 361 CYS A O 1
ATOM 2950 N N . PHE A 1 362 ? -3.677 -5.713 14.315 1.00 95.69 362 PHE A N 1
ATOM 2951 C CA . PHE A 1 362 ? -4.174 -6.067 15.646 1.00 95.69 362 PHE A CA 1
ATOM 2952 C C . PHE A 1 362 ? -3.834 -5.008 16.709 1.00 95.69 362 PHE A C 1
ATOM 2954 O O . PHE A 1 362 ? -4.684 -4.670 17.538 1.00 95.69 362 PHE A O 1
ATOM 2961 N N . VAL A 1 363 ? -2.622 -4.445 16.698 1.00 95.88 363 VAL A N 1
ATOM 2962 C CA . VAL A 1 363 ? -2.208 -3.350 17.597 1.00 95.88 363 VAL A CA 1
ATOM 2963 C C . VAL A 1 363 ? -3.116 -2.131 17.413 1.00 95.88 363 VAL A C 1
ATOM 2965 O O . VAL A 1 363 ? -3.576 -1.553 18.399 1.00 95.88 363 VAL A O 1
ATOM 2968 N N . ILE A 1 364 ? -3.477 -1.794 16.174 1.00 96.31 364 ILE A N 1
ATOM 2969 C CA . ILE A 1 364 ? -4.400 -0.690 15.885 1.00 96.31 364 ILE A CA 1
ATOM 2970 C C . ILE A 1 364 ? -5.804 -0.999 16.438 1.00 96.31 364 ILE A C 1
ATOM 2972 O O . ILE A 1 364 ? -6.365 -0.194 17.188 1.00 96.31 364 ILE A O 1
ATOM 2976 N N . ILE A 1 365 ? -6.359 -2.185 16.144 1.00 94.62 365 ILE A N 1
ATOM 2977 C CA . ILE A 1 365 ? -7.677 -2.603 16.662 1.00 94.62 365 ILE A CA 1
ATOM 2978 C C . ILE A 1 365 ? -7.692 -2.595 18.195 1.00 94.62 365 ILE A C 1
ATOM 2980 O O . ILE A 1 365 ? -8.616 -2.052 18.807 1.00 94.62 365 ILE A O 1
ATOM 2984 N N . SER A 1 366 ? -6.677 -3.180 18.833 1.00 93.12 366 SER A N 1
ATOM 2985 C CA . SER A 1 366 ? -6.570 -3.233 20.293 1.00 93.12 366 SER A CA 1
ATOM 2986 C C . SER A 1 366 ? -6.455 -1.837 20.910 1.00 93.12 366 SER A C 1
ATOM 2988 O O . SER A 1 366 ? -7.106 -1.583 21.923 1.00 93.12 366 SER A O 1
ATOM 2990 N N . GLY A 1 367 ? -5.754 -0.894 20.271 1.00 92.88 367 GLY A N 1
ATOM 2991 C CA . GLY A 1 367 ? -5.715 0.514 20.681 1.00 92.88 367 GLY A CA 1
ATOM 2992 C C . GLY A 1 367 ? -7.110 1.152 20.720 1.00 92.88 367 GLY A C 1
ATOM 2993 O O . GLY A 1 367 ? -7.496 1.773 21.718 1.00 92.88 367 GLY A O 1
ATOM 2994 N N . VAL A 1 368 ? -7.927 0.911 19.689 1.00 91.38 368 VAL A N 1
ATOM 2995 C CA . VAL A 1 368 ? -9.332 1.353 19.664 1.00 91.38 368 VAL A CA 1
ATOM 2996 C C . VAL A 1 368 ? -10.162 0.660 20.750 1.00 91.38 368 VAL A C 1
ATOM 2998 O O . VAL A 1 368 ? -10.963 1.315 21.421 1.00 91.38 368 VAL A O 1
ATOM 3001 N N . GLN A 1 36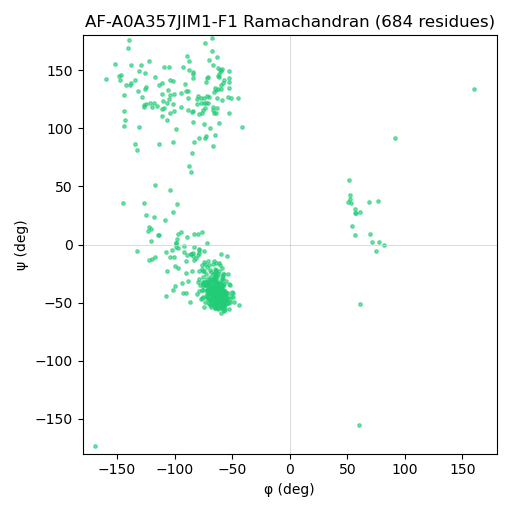9 ? -9.954 -0.635 21.003 1.00 89.25 369 GLN A N 1
ATOM 3002 C CA . GLN A 1 369 ? -10.652 -1.346 22.085 1.00 89.25 369 GLN A CA 1
ATOM 3003 C C . GLN A 1 369 ? -10.284 -0.812 23.477 1.00 89.25 369 GLN A C 1
ATOM 3005 O O . GLN A 1 369 ? -11.165 -0.662 24.332 1.00 89.25 369 GLN A O 1
ATOM 3010 N N . ILE A 1 370 ? -9.018 -0.454 23.715 1.00 88.38 370 ILE A N 1
ATOM 3011 C CA . ILE A 1 370 ? -8.580 0.206 24.955 1.00 88.38 370 ILE A CA 1
ATOM 3012 C C . ILE A 1 370 ? -9.265 1.568 25.088 1.00 88.38 370 ILE A C 1
ATOM 3014 O O . ILE A 1 370 ? -9.794 1.888 26.159 1.00 88.38 370 ILE A O 1
ATOM 3018 N N . TRP A 1 371 ? -9.296 2.353 24.007 1.00 88.62 371 TRP A N 1
ATOM 3019 C CA . TRP A 1 371 ? -9.934 3.669 23.963 1.00 88.62 371 TRP A CA 1
ATOM 3020 C C . TRP A 1 371 ? -11.428 3.602 24.288 1.00 88.62 371 TRP A C 1
ATOM 3022 O O . TRP A 1 371 ? -11.905 4.416 25.091 1.00 88.62 371 TRP A O 1
ATOM 3032 N N . LEU A 1 372 ? -12.137 2.618 23.722 1.00 85.50 372 LEU A N 1
ATOM 3033 C CA . LEU A 1 372 ? -13.545 2.337 24.001 1.00 85.50 372 LEU A CA 1
ATOM 3034 C C . LEU A 1 372 ? -13.734 1.930 25.460 1.00 85.50 372 LEU A C 1
ATOM 3036 O O . LEU A 1 372 ? -14.480 2.577 26.190 1.00 85.50 372 LEU A O 1
ATOM 3040 N N . THR A 1 373 ? -13.001 0.917 25.923 1.00 84.50 373 THR A N 1
ATOM 3041 C CA . THR A 1 373 ? -13.155 0.373 27.281 1.00 84.50 373 THR A CA 1
ATOM 3042 C C . THR A 1 373 ? -12.846 1.423 28.354 1.00 84.50 373 THR A C 1
ATOM 3044 O O . THR A 1 373 ? -13.512 1.488 29.388 1.00 84.50 373 THR A O 1
ATOM 3047 N N . ALA A 1 374 ? -11.874 2.309 28.113 1.00 82.19 374 ALA A N 1
ATOM 3048 C CA . ALA A 1 374 ? -11.570 3.422 29.011 1.00 82.19 374 ALA A CA 1
ATOM 3049 C C . ALA A 1 374 ? -12.726 4.433 29.134 1.00 82.19 374 ALA A C 1
ATOM 3051 O O . ALA A 1 374 ? -12.842 5.094 30.169 1.00 82.19 374 ALA A O 1
ATOM 3052 N N . ARG A 1 375 ? -13.577 4.529 28.107 1.00 81.81 375 ARG A N 1
ATOM 3053 C CA . ARG A 1 375 ? -14.720 5.446 28.005 1.00 81.81 375 ARG A CA 1
ATOM 3054 C C . ARG A 1 375 ? -16.066 4.806 28.360 1.00 81.81 375 ARG A C 1
ATOM 3056 O O . ARG A 1 375 ? -17.079 5.494 28.350 1.00 81.81 375 ARG A O 1
ATOM 3063 N N . GLU A 1 376 ? -16.066 3.533 28.746 1.00 77.88 376 GLU A N 1
ATOM 3064 C CA . GLU A 1 376 ? -17.239 2.801 29.251 1.00 77.88 376 GLU A CA 1
ATOM 3065 C C . GLU A 1 376 ? -17.386 2.862 30.783 1.00 77.88 376 GLU A C 1
ATOM 3067 O O . GLU A 1 376 ? -18.351 2.352 31.353 1.00 77.88 376 GLU A O 1
ATOM 3072 N N . LYS A 1 377 ? -16.454 3.522 31.483 1.00 76.44 377 LYS A N 1
ATOM 3073 C CA . LYS A 1 377 ? -16.471 3.650 32.950 1.00 76.44 377 LYS A CA 1
ATOM 3074 C C . LYS A 1 377 ? -17.749 4.326 33.470 1.00 76.44 377 LYS A C 1
ATOM 3076 O O . LYS A 1 377 ? -18.342 5.174 32.804 1.00 76.44 377 LYS A O 1
ATOM 3081 N N . LYS A 1 378 ? -18.163 3.987 34.701 1.00 71.44 378 LYS A N 1
ATOM 3082 C CA . LYS A 1 378 ? -19.386 4.519 35.348 1.00 71.44 378 LYS A CA 1
ATOM 3083 C C . LYS A 1 378 ? -19.436 6.055 35.412 1.00 71.44 378 LYS A C 1
ATOM 3085 O O . LYS A 1 378 ? -20.513 6.617 35.299 1.00 71.44 378 LYS A O 1
ATOM 3090 N N . ASN A 1 379 ? -18.285 6.719 35.513 1.00 75.12 379 ASN A N 1
ATOM 3091 C CA . ASN A 1 379 ? -18.170 8.178 35.604 1.00 75.12 379 ASN A CA 1
ATOM 3092 C C . ASN A 1 379 ? -18.320 8.932 34.266 1.00 75.12 379 ASN A C 1
ATOM 3094 O O . ASN A 1 379 ? -18.300 10.160 34.263 1.00 75.12 379 ASN A O 1
ATOM 3098 N N . ILE A 1 380 ? -18.438 8.235 33.131 1.00 74.88 380 ILE A N 1
ATOM 3099 C CA . ILE A 1 380 ? -18.625 8.869 31.820 1.00 74.88 380 ILE A CA 1
ATOM 3100 C C . ILE A 1 380 ? -20.126 9.085 31.554 1.00 74.88 380 ILE A C 1
ATOM 3102 O O . ILE A 1 380 ? -20.899 8.134 31.699 1.00 74.88 380 ILE A O 1
ATOM 3106 N N . PRO A 1 381 ? -20.563 10.283 31.115 1.00 77.62 381 PRO A N 1
ATOM 3107 C CA . PRO A 1 381 ? -21.966 10.540 30.791 1.00 77.62 381 PRO A CA 1
ATOM 3108 C C . PRO A 1 381 ? -22.521 9.586 29.723 1.00 77.62 381 PRO A C 1
ATOM 3110 O O . PRO A 1 381 ? -21.858 9.309 28.719 1.00 77.62 381 PRO A O 1
ATOM 3113 N N . ILE A 1 382 ? -23.779 9.153 29.871 1.00 76.25 382 ILE A N 1
ATOM 3114 C CA . ILE A 1 382 ? -24.428 8.186 28.960 1.00 76.25 382 ILE A CA 1
ATOM 3115 C C . ILE A 1 382 ? -24.451 8.675 27.505 1.00 76.25 382 ILE A C 1
ATOM 3117 O O . ILE A 1 382 ? -24.168 7.904 26.588 1.00 76.25 382 ILE A O 1
ATOM 3121 N N . LYS A 1 383 ? -24.695 9.973 27.268 1.00 75.12 383 LYS A N 1
ATOM 3122 C CA . LYS A 1 383 ? -24.630 10.564 25.915 1.00 75.12 383 LYS A CA 1
ATOM 3123 C C . LYS A 1 383 ? -23.259 10.342 25.262 1.00 75.12 383 LYS A C 1
ATOM 3125 O O . LYS A 1 383 ? -23.190 10.041 24.072 1.00 75.12 383 LYS A O 1
ATOM 3130 N N . GLN A 1 384 ? -22.184 10.466 26.038 1.00 76.00 384 GLN A N 1
ATOM 3131 C CA . GLN A 1 384 ? -20.818 10.295 25.554 1.00 76.00 384 GLN A CA 1
ATOM 3132 C C . GLN A 1 384 ? -20.487 8.813 25.339 1.00 76.00 384 GLN A C 1
ATOM 3134 O O . GLN A 1 384 ? -19.892 8.480 24.319 1.00 76.00 384 GLN A O 1
ATOM 3139 N N . LYS A 1 385 ? -20.949 7.909 26.217 1.00 79.44 385 LYS A N 1
ATOM 3140 C CA . LYS A 1 385 ? -20.841 6.451 26.008 1.00 79.44 385 LYS A CA 1
ATOM 3141 C C . LYS A 1 385 ? -21.497 6.012 24.703 1.00 79.44 385 LYS A C 1
ATOM 3143 O O . LYS A 1 385 ? -20.862 5.353 23.889 1.00 79.44 385 LYS A O 1
ATOM 3148 N N . LEU A 1 386 ? -22.734 6.448 24.457 1.00 80.69 386 LEU A N 1
ATOM 3149 C CA . LEU A 1 386 ? -23.460 6.140 23.221 1.00 80.69 386 LEU A CA 1
ATOM 3150 C C . LEU A 1 386 ? -22.714 6.626 21.974 1.00 80.69 386 LEU A C 1
ATOM 3152 O O . LEU A 1 386 ? -22.625 5.896 20.988 1.00 80.69 386 LEU A O 1
ATOM 3156 N N . TYR A 1 387 ? -22.151 7.836 22.024 1.00 83.56 387 TYR A N 1
ATOM 3157 C CA . TYR A 1 387 ? -21.319 8.363 20.945 1.00 83.56 387 TYR A CA 1
ATOM 3158 C C . TYR A 1 387 ? -20.053 7.520 20.735 1.00 83.56 387 TYR A C 1
ATOM 3160 O O . TYR A 1 387 ? -19.767 7.113 19.612 1.00 83.56 387 TYR A O 1
ATOM 3168 N N . ASN A 1 388 ? -19.332 7.189 21.806 1.00 85.44 388 ASN A N 1
ATOM 3169 C CA . ASN A 1 388 ? -18.100 6.406 21.719 1.00 85.44 388 ASN A CA 1
ATOM 3170 C C . ASN A 1 388 ? -18.364 4.992 21.182 1.00 85.44 388 ASN A C 1
ATOM 3172 O O . ASN A 1 388 ? -17.646 4.546 20.292 1.00 85.44 388 ASN A O 1
ATOM 3176 N N . ARG A 1 389 ? -19.435 4.319 21.630 1.00 85.44 389 ARG A N 1
ATOM 3177 C CA . ARG A 1 389 ? -19.866 3.025 21.067 1.00 85.44 389 ARG A CA 1
ATOM 3178 C C . ARG A 1 389 ? -20.201 3.137 19.592 1.00 85.44 389 ARG A C 1
ATOM 3180 O O . ARG A 1 389 ? -19.767 2.298 18.811 1.00 85.44 389 ARG A O 1
ATOM 3187 N N . LYS A 1 390 ? -20.933 4.186 19.195 1.00 87.69 390 LYS A N 1
ATOM 3188 C CA . LYS A 1 390 ? -21.233 4.469 17.787 1.00 87.69 390 LYS A CA 1
ATOM 3189 C C . LYS A 1 390 ? -19.924 4.504 16.990 1.00 87.69 390 LYS A C 1
ATOM 3191 O O . LYS A 1 390 ? -19.777 3.715 16.060 1.00 87.69 390 LYS A O 1
ATOM 3196 N N . VAL A 1 391 ? -18.962 5.335 17.386 1.00 88.69 391 VAL A N 1
ATOM 3197 C CA . VAL A 1 391 ? -17.642 5.419 16.731 1.00 88.69 391 VAL A CA 1
ATOM 3198 C C . VAL A 1 391 ? -16.950 4.052 16.686 1.00 88.69 391 VAL A C 1
ATOM 3200 O O . VAL A 1 391 ? -16.561 3.613 15.608 1.00 88.69 391 VAL A O 1
ATOM 3203 N N . GLY A 1 392 ? -16.904 3.329 17.808 1.00 89.38 392 GLY A N 1
ATOM 3204 C CA . GLY A 1 392 ? -16.316 1.990 17.885 1.00 89.38 392 GLY A CA 1
ATOM 3205 C C . GLY A 1 392 ? -16.940 0.974 16.928 1.00 89.38 392 GLY A C 1
ATOM 3206 O O . GLY A 1 392 ? -16.220 0.204 16.305 1.00 89.38 392 GLY A O 1
ATOM 3207 N N . HIS A 1 393 ? -18.264 0.987 16.763 1.00 90.88 393 HIS A N 1
ATOM 3208 C CA . HIS A 1 393 ? -18.948 0.102 15.818 1.00 90.88 393 HIS A CA 1
ATOM 3209 C C . HIS A 1 393 ? -18.658 0.455 14.356 1.00 90.88 393 HIS A C 1
ATOM 3211 O O . HIS A 1 393 ? -18.533 -0.460 13.553 1.00 90.88 393 HIS A O 1
ATOM 3217 N N . ILE A 1 394 ? -18.547 1.747 14.002 1.00 93.38 394 ILE A N 1
ATOM 3218 C CA . ILE A 1 394 ? -18.090 2.144 12.652 1.00 93.38 394 ILE A CA 1
ATOM 3219 C C . ILE A 1 394 ? -16.681 1.609 12.432 1.00 93.38 394 ILE A C 1
ATOM 3221 O O . ILE A 1 394 ? -16.435 0.957 11.428 1.00 93.38 394 ILE A O 1
ATOM 3225 N N . TYR A 1 395 ? -15.790 1.848 13.394 1.00 94.62 395 TYR A N 1
ATOM 3226 C CA . TYR A 1 395 ? -14.386 1.490 13.275 1.00 94.62 395 TYR A CA 1
ATOM 3227 C C . TYR A 1 395 ? -14.210 -0.008 13.010 1.00 94.62 395 TYR A C 1
ATOM 3229 O O . TYR A 1 395 ? -13.615 -0.413 12.017 1.00 94.62 395 TYR A O 1
ATOM 3237 N N . MET A 1 396 ? -14.813 -0.838 13.866 1.00 94.06 396 MET A N 1
ATOM 3238 C CA . MET A 1 396 ? -14.735 -2.290 13.727 1.00 94.06 396 MET A CA 1
ATOM 3239 C C . MET A 1 396 ? -15.400 -2.788 12.444 1.00 94.06 396 MET A C 1
ATOM 3241 O O . MET A 1 396 ? -14.914 -3.749 11.858 1.00 94.06 396 MET A O 1
ATOM 3245 N N . ALA A 1 397 ? -16.493 -2.154 12.006 1.00 96.50 397 ALA A N 1
ATOM 3246 C CA . ALA A 1 397 ? -17.153 -2.516 10.758 1.00 96.50 397 ALA A CA 1
ATOM 3247 C C . ALA A 1 397 ? -16.283 -2.196 9.535 1.00 96.50 397 ALA A C 1
ATOM 3249 O O . ALA A 1 397 ? -16.211 -3.029 8.645 1.00 96.50 397 ALA A O 1
ATOM 3250 N N . ILE A 1 398 ? -15.587 -1.054 9.500 1.00 96.94 398 ILE A N 1
ATOM 3251 C CA . ILE A 1 398 ? -14.672 -0.703 8.401 1.00 96.94 398 ILE A CA 1
ATOM 3252 C C . ILE A 1 398 ? -13.505 -1.691 8.339 1.00 96.94 398 ILE A C 1
ATOM 3254 O O . ILE A 1 398 ? -13.286 -2.311 7.303 1.00 96.94 398 ILE A O 1
ATOM 3258 N N . CYS A 1 399 ? -12.796 -1.878 9.454 1.00 97.31 399 CYS A N 1
ATOM 3259 C CA . CYS A 1 399 ? -11.563 -2.659 9.465 1.00 97.31 399 CYS A CA 1
ATOM 3260 C C . CYS A 1 399 ? -11.818 -4.159 9.247 1.00 97.31 399 CYS A C 1
ATOM 3262 O O . CYS A 1 399 ? -11.225 -4.775 8.369 1.00 97.31 399 CYS A O 1
ATOM 3264 N N . LEU A 1 400 ? -12.729 -4.766 10.014 1.00 97.00 400 LEU A N 1
ATOM 3265 C CA . LEU A 1 400 ? -12.886 -6.225 9.999 1.00 97.00 400 LEU A CA 1
ATOM 3266 C C . LEU A 1 400 ? -13.546 -6.764 8.728 1.00 97.00 400 LEU A C 1
ATOM 3268 O O . LEU A 1 400 ? -13.333 -7.924 8.386 1.00 97.00 400 LEU A O 1
ATOM 3272 N N . THR A 1 401 ? -14.346 -5.952 8.035 1.00 98.06 401 THR A N 1
ATOM 3273 C CA . THR A 1 401 ? -15.003 -6.378 6.790 1.00 98.06 401 THR A CA 1
ATOM 3274 C C . THR A 1 401 ? -14.041 -6.444 5.609 1.00 98.06 401 THR A C 1
ATOM 3276 O O . THR A 1 401 ? -14.360 -7.114 4.632 1.00 98.06 401 THR A O 1
ATOM 3279 N N . MET A 1 402 ? -12.843 -5.852 5.700 1.00 98.00 402 MET A N 1
ATOM 3280 C CA . MET A 1 402 ? -11.837 -5.971 4.640 1.00 98.00 402 MET A CA 1
ATOM 3281 C C . MET A 1 402 ? -11.438 -7.429 4.382 1.00 98.00 402 MET A C 1
ATOM 3283 O O . MET A 1 402 ? -11.233 -7.800 3.235 1.00 98.00 402 MET A O 1
ATOM 3287 N N . TYR A 1 403 ? -11.398 -8.280 5.414 1.00 98.00 403 TYR A N 1
ATOM 3288 C CA . TYR A 1 403 ? -11.026 -9.689 5.254 1.00 98.00 403 TYR A CA 1
ATOM 3289 C C . TYR A 1 403 ? -11.955 -10.465 4.298 1.00 98.00 403 TYR A C 1
ATOM 3291 O O . TYR A 1 403 ? -11.465 -10.958 3.278 1.00 98.00 403 TYR A O 1
ATOM 3299 N N . PRO A 1 404 ? -13.279 -10.553 4.541 1.00 98.44 404 PRO A N 1
ATOM 3300 C CA . PRO A 1 404 ? -14.180 -11.217 3.603 1.00 98.44 404 PRO A CA 1
ATOM 3301 C C . PRO A 1 404 ? -14.311 -10.502 2.256 1.00 98.44 404 PRO A C 1
ATOM 3303 O O . PRO A 1 404 ? -14.484 -11.180 1.248 1.00 98.44 404 PRO A O 1
ATOM 3306 N N . VAL A 1 405 ? -14.217 -9.168 2.204 1.00 98.56 405 VAL A N 1
ATOM 3307 C CA . VAL A 1 405 ? -14.287 -8.434 0.927 1.00 98.56 405 VAL A CA 1
ATOM 3308 C C . VAL A 1 405 ? -13.093 -8.781 0.047 1.00 98.56 405 VAL A C 1
ATOM 3310 O O . VAL A 1 405 ? -13.281 -9.114 -1.118 1.00 98.56 405 VAL A O 1
ATOM 3313 N N . THR A 1 406 ? -11.878 -8.778 0.600 1.00 98.38 406 THR A N 1
ATOM 3314 C CA . THR A 1 406 ? -10.682 -9.173 -0.147 1.00 98.38 406 THR A CA 1
ATOM 3315 C C . THR A 1 406 ? -10.784 -10.623 -0.608 1.00 98.38 406 THR A C 1
ATOM 3317 O O . THR A 1 406 ? -10.543 -10.883 -1.782 1.00 98.38 406 THR A O 1
ATOM 3320 N N . ALA A 1 407 ? -11.217 -11.552 0.254 1.00 98.50 407 ALA A N 1
ATOM 3321 C CA . ALA A 1 407 ? -11.420 -12.952 -0.134 1.00 98.50 407 ALA A CA 1
ATOM 3322 C C . ALA A 1 407 ? -12.414 -13.096 -1.304 1.00 98.50 407 ALA A C 1
ATOM 3324 O O . ALA A 1 407 ? -12.156 -13.820 -2.264 1.00 98.50 407 ALA A O 1
ATOM 3325 N N . LEU A 1 408 ? -13.525 -12.352 -1.267 1.00 98.56 408 LEU A N 1
ATOM 3326 C CA . LEU A 1 408 ? -14.486 -12.305 -2.368 1.00 98.56 408 LEU A CA 1
ATOM 3327 C C . LEU A 1 408 ? -13.859 -11.744 -3.651 1.00 98.56 408 LEU A C 1
ATOM 3329 O O . LEU A 1 408 ? -14.118 -12.269 -4.729 1.00 98.56 408 LEU A O 1
ATOM 3333 N N . SER A 1 409 ? -13.023 -10.709 -3.562 1.00 98.25 409 SER A N 1
ATOM 3334 C CA . SER A 1 409 ? -12.347 -10.139 -4.732 1.00 98.25 409 SER A CA 1
ATOM 3335 C C . SER A 1 409 ? -11.397 -11.122 -5.415 1.00 98.25 409 SER A C 1
ATOM 3337 O O . SER A 1 409 ? -11.317 -11.097 -6.641 1.00 98.25 409 SER A O 1
ATOM 3339 N N . PHE A 1 410 ? -10.743 -12.025 -4.671 1.00 98.25 410 PHE A N 1
ATOM 3340 C CA . PHE A 1 410 ? -9.975 -13.134 -5.260 1.00 98.25 410 PHE A CA 1
ATOM 3341 C C . PHE A 1 410 ? -10.876 -14.070 -6.077 1.00 98.25 410 PHE A C 1
ATOM 3343 O O . PHE A 1 410 ? -10.543 -14.424 -7.205 1.00 98.25 410 PHE A O 1
ATOM 3350 N N . ILE A 1 411 ? -12.046 -14.434 -5.548 1.00 98.25 411 ILE A N 1
ATOM 3351 C CA . ILE A 1 411 ? -13.010 -15.281 -6.267 1.00 98.25 411 ILE A CA 1
ATOM 3352 C C . ILE A 1 411 ? -13.504 -14.574 -7.536 1.00 98.25 411 ILE A C 1
ATOM 3354 O O . ILE A 1 411 ? -13.492 -15.154 -8.620 1.00 98.25 411 ILE A O 1
ATOM 3358 N N . VAL A 1 412 ? -13.904 -13.306 -7.415 1.00 97.12 412 VAL A N 1
ATOM 3359 C CA . VAL A 1 412 ? -14.447 -12.519 -8.530 1.00 97.12 412 VAL A CA 1
ATOM 3360 C C . VAL A 1 412 ? -13.410 -12.316 -9.628 1.00 97.12 412 VAL A C 1
ATOM 3362 O O . VAL A 1 412 ? -13.735 -12.526 -10.791 1.00 97.12 412 VAL A O 1
ATOM 3365 N N . THR A 1 413 ? -12.169 -11.954 -9.284 1.00 95.44 413 THR A N 1
ATOM 3366 C CA . THR A 1 413 ? -11.123 -11.731 -10.296 1.00 95.44 413 THR A CA 1
ATOM 3367 C C . THR A 1 413 ? -10.808 -13.011 -11.070 1.00 95.44 413 THR A C 1
ATOM 3369 O O . THR A 1 413 ? -10.588 -12.967 -12.277 1.00 95.44 413 THR A O 1
ATOM 3372 N N . LYS A 1 414 ? -10.877 -14.168 -10.398 1.00 95.19 414 LYS A N 1
ATOM 3373 C CA . LYS A 1 414 ? -10.598 -15.467 -11.007 1.00 95.19 414 LYS A CA 1
ATOM 3374 C C . LYS A 1 414 ? -11.704 -15.956 -11.939 1.00 95.19 414 LYS A C 1
ATOM 3376 O O . LYS A 1 414 ? -11.419 -16.596 -12.945 1.00 95.19 414 LYS A O 1
ATOM 3381 N N . LEU A 1 415 ? -12.957 -15.652 -11.606 1.00 94.88 415 LEU A N 1
ATOM 3382 C CA . LEU A 1 415 ? -14.119 -15.987 -12.432 1.00 94.88 415 LEU A CA 1
ATOM 3383 C C . LEU A 1 415 ? -14.349 -14.988 -13.572 1.00 94.88 415 LEU A C 1
ATOM 3385 O O . LEU A 1 415 ? -15.175 -15.257 -14.443 1.00 94.88 415 LEU A O 1
ATOM 3389 N N . LEU A 1 416 ? -13.661 -13.842 -13.572 1.00 93.69 416 LEU A N 1
ATOM 3390 C CA . LEU A 1 416 ? -13.876 -12.794 -14.560 1.00 93.69 416 LEU A CA 1
ATOM 3391 C C . LEU A 1 416 ? -13.286 -13.191 -15.929 1.00 93.69 416 LEU A C 1
ATOM 3393 O O . LEU A 1 416 ? -12.063 -13.312 -16.047 1.00 93.69 416 LEU A O 1
ATOM 3397 N N . PRO A 1 417 ? -14.110 -13.327 -16.988 1.00 89.94 417 PRO A N 1
ATOM 3398 C CA . PRO A 1 417 ? -13.622 -13.697 -18.313 1.00 89.94 417 PRO A CA 1
ATOM 3399 C C . PRO A 1 417 ? -12.649 -12.668 -18.901 1.00 89.94 417 PRO A C 1
ATOM 3401 O O . PRO A 1 417 ? -12.749 -11.465 -18.649 1.00 89.94 417 PRO A O 1
ATOM 3404 N N . THR A 1 418 ? -11.743 -13.131 -19.763 1.00 85.88 418 THR A N 1
ATOM 3405 C CA . THR A 1 418 ? -10.748 -12.277 -20.436 1.00 85.88 418 THR A CA 1
ATOM 3406 C C . THR A 1 418 ? -11.369 -11.243 -21.380 1.00 85.88 418 THR A C 1
ATOM 3408 O O . THR A 1 418 ? -10.756 -10.206 -21.631 1.00 85.88 418 THR A O 1
ATOM 3411 N N . SER A 1 419 ? -12.600 -11.459 -21.854 1.00 88.75 419 SER A N 1
ATOM 3412 C CA . SER A 1 419 ? -13.354 -10.482 -22.653 1.00 88.75 419 SER A CA 1
ATOM 3413 C C . SER A 1 419 ? -13.629 -9.172 -21.905 1.00 88.75 419 SER A C 1
ATOM 3415 O O . SER A 1 419 ? -13.809 -8.136 -22.536 1.00 88.75 419 SER A O 1
ATOM 3417 N N . PHE A 1 420 ? -13.611 -9.188 -20.569 1.00 90.88 420 PHE A N 1
ATOM 3418 C CA . PHE A 1 420 ? -13.842 -8.012 -19.730 1.00 90.88 420 PHE A CA 1
ATOM 3419 C C . PHE A 1 420 ? -12.554 -7.300 -19.299 1.00 90.88 420 PHE A C 1
ATOM 3421 O O . PHE A 1 420 ? -12.611 -6.419 -18.442 1.00 90.88 420 PHE A O 1
ATOM 3428 N N . ASN A 1 421 ? -11.394 -7.641 -19.877 1.00 88.00 421 ASN A N 1
ATOM 3429 C CA . ASN A 1 421 ? -10.108 -7.025 -19.528 1.00 88.00 421 ASN A CA 1
ATOM 3430 C C . ASN A 1 421 ? -10.163 -5.485 -19.563 1.00 88.00 421 ASN A C 1
ATOM 3432 O O . ASN A 1 421 ? -9.703 -4.848 -18.620 1.00 88.00 421 ASN A O 1
ATOM 3436 N N . SER A 1 422 ? -10.778 -4.891 -20.594 1.00 87.88 422 SER A N 1
ATOM 3437 C CA . SER A 1 422 ? -10.860 -3.430 -20.775 1.00 87.88 422 SER A CA 1
ATOM 3438 C C . SER A 1 422 ? -11.647 -2.705 -19.678 1.00 87.88 422 SER A C 1
ATOM 3440 O O . SER A 1 422 ? -11.386 -1.537 -19.412 1.00 87.88 422 SER A O 1
ATOM 3442 N N . ILE A 1 423 ? -12.578 -3.388 -19.004 1.00 91.81 423 ILE A N 1
ATOM 3443 C CA . ILE A 1 423 ? -13.381 -2.823 -17.907 1.00 91.81 423 ILE A CA 1
ATOM 3444 C C . ILE A 1 423 ? -13.098 -3.486 -16.553 1.00 91.81 423 ILE A C 1
ATOM 3446 O O . ILE A 1 423 ? -13.777 -3.195 -15.564 1.00 91.81 423 ILE A O 1
ATOM 3450 N N . ARG A 1 424 ? -12.077 -4.352 -16.465 1.00 91.94 424 ARG A N 1
ATOM 3451 C CA . ARG A 1 424 ? -11.742 -5.108 -15.246 1.00 91.94 424 ARG A CA 1
ATOM 3452 C C . ARG A 1 424 ? -11.493 -4.184 -14.061 1.00 91.94 424 ARG A C 1
ATOM 3454 O O . ARG A 1 424 ? -11.990 -4.457 -12.970 1.00 91.94 424 ARG A O 1
ATOM 3461 N N . LYS A 1 425 ? -10.764 -3.081 -14.268 1.00 92.88 425 LYS A N 1
ATOM 3462 C CA . LYS A 1 425 ? -10.531 -2.062 -13.232 1.00 92.88 425 LYS A CA 1
ATOM 3463 C C . LYS A 1 425 ? -11.851 -1.578 -12.630 1.00 92.88 425 LYS A C 1
ATOM 3465 O O . LYS A 1 425 ? -12.005 -1.601 -11.412 1.00 92.88 425 LYS A O 1
ATOM 3470 N N . THR A 1 426 ? -12.809 -1.201 -13.474 1.00 94.44 426 THR A N 1
ATOM 3471 C CA . THR A 1 426 ? -14.132 -0.732 -13.046 1.00 94.44 426 THR A CA 1
ATOM 3472 C C . THR A 1 426 ? -14.868 -1.809 -12.259 1.00 94.44 426 THR A C 1
ATOM 3474 O O . THR A 1 426 ? -15.345 -1.535 -11.163 1.00 94.44 426 THR A O 1
ATOM 3477 N N . ILE A 1 427 ? -14.886 -3.052 -12.752 1.00 95.19 427 ILE A N 1
ATOM 3478 C CA . ILE A 1 427 ? -15.545 -4.175 -12.070 1.00 95.19 427 ILE A CA 1
ATOM 3479 C C . ILE A 1 427 ? -14.939 -4.410 -10.681 1.00 95.19 427 ILE A C 1
ATOM 3481 O O . ILE A 1 427 ? -15.681 -4.497 -9.702 1.00 95.19 427 ILE A O 1
ATOM 3485 N N . LEU A 1 428 ? -13.608 -4.466 -10.568 1.00 95.38 428 LEU A N 1
ATOM 3486 C CA . LEU A 1 428 ? -12.930 -4.668 -9.284 1.00 95.38 428 LEU A CA 1
ATOM 3487 C C . LEU A 1 428 ? -13.258 -3.549 -8.288 1.00 95.38 428 LEU A C 1
ATOM 3489 O O . LEU A 1 428 ? -13.563 -3.840 -7.132 1.00 95.38 428 LEU A O 1
ATOM 3493 N N . TYR A 1 429 ? -13.261 -2.290 -8.735 1.00 95.12 429 TYR A N 1
ATOM 3494 C CA . TYR A 1 429 ? -13.611 -1.145 -7.889 1.00 95.12 429 TYR A CA 1
ATOM 3495 C C . TYR A 1 429 ? -15.064 -1.233 -7.429 1.00 95.12 429 TYR A C 1
ATOM 3497 O O . TYR A 1 429 ? -15.339 -1.167 -6.229 1.00 95.12 429 TYR A O 1
ATOM 3505 N N . SER A 1 430 ? -15.992 -1.414 -8.368 1.00 95.88 430 SER A N 1
ATOM 3506 C CA . SER A 1 430 ? -17.421 -1.483 -8.078 1.00 95.88 430 SER A CA 1
ATOM 3507 C C . SER A 1 430 ? -17.737 -2.620 -7.113 1.00 95.88 430 SER A C 1
ATOM 3509 O O . SER A 1 430 ? -18.433 -2.389 -6.126 1.00 95.88 430 SER A O 1
ATOM 3511 N N . VAL A 1 431 ? -17.195 -3.820 -7.334 1.00 96.75 431 VAL A N 1
ATOM 3512 C CA . VAL A 1 431 ? -17.422 -4.974 -6.454 1.00 96.75 431 VAL A CA 1
ATOM 3513 C C . VAL A 1 431 ? -16.816 -4.736 -5.076 1.00 96.75 431 VAL A C 1
ATOM 3515 O O . VAL A 1 431 ? -17.528 -4.858 -4.078 1.00 96.75 431 VAL A O 1
ATOM 3518 N N . PHE A 1 432 ? -15.534 -4.363 -5.001 1.00 98.00 432 PHE A N 1
ATOM 3519 C CA . PHE A 1 432 ? -14.850 -4.193 -3.721 1.00 98.00 432 PHE A CA 1
ATOM 3520 C C . PHE A 1 432 ? -15.540 -3.124 -2.869 1.00 98.00 432 PHE A C 1
ATOM 3522 O O . PHE A 1 432 ? -15.966 -3.406 -1.749 1.00 98.00 432 PHE A O 1
ATOM 3529 N N . PHE A 1 433 ? -15.715 -1.909 -3.398 1.00 97.56 433 PHE A N 1
ATOM 3530 C CA . PHE A 1 433 ? -16.247 -0.795 -2.613 1.00 97.56 433 PHE A CA 1
ATOM 3531 C C . PHE A 1 433 ? -17.744 -0.921 -2.324 1.00 97.56 433 PHE A C 1
ATOM 3533 O O . PHE A 1 433 ? -18.163 -0.564 -1.222 1.00 97.56 433 PHE A O 1
ATOM 3540 N N . SER A 1 434 ? -18.550 -1.473 -3.239 1.00 98.19 434 SER A N 1
ATOM 3541 C CA . SER A 1 434 ? -19.987 -1.652 -2.981 1.00 98.19 434 SER A CA 1
ATOM 3542 C C . SER A 1 434 ? -20.228 -2.718 -1.918 1.00 98.19 434 SER A C 1
ATOM 3544 O O . SER A 1 434 ? -20.968 -2.476 -0.965 1.00 98.19 434 SER A O 1
ATOM 3546 N N . VAL A 1 435 ? -19.567 -3.879 -2.019 1.00 98.31 435 VAL A N 1
ATOM 3547 C CA . VAL A 1 435 ? -19.702 -4.940 -1.008 1.00 98.31 435 VAL A CA 1
ATOM 3548 C C . VAL A 1 435 ? -19.140 -4.473 0.332 1.00 98.31 435 VAL A C 1
ATOM 3550 O O . VAL A 1 435 ? -19.772 -4.686 1.369 1.00 98.31 435 VAL A O 1
ATOM 3553 N N . TRP A 1 436 ? -18.001 -3.778 0.331 1.00 98.38 436 TRP A N 1
ATOM 3554 C CA . TRP A 1 436 ? -17.426 -3.226 1.555 1.00 98.38 436 TRP A CA 1
ATOM 3555 C C . TRP A 1 436 ? -18.364 -2.224 2.226 1.00 98.38 436 TRP A C 1
ATOM 3557 O O . TRP A 1 436 ? -18.635 -2.352 3.420 1.00 98.38 436 TRP A O 1
ATOM 3567 N N . LEU A 1 437 ? -18.949 -1.292 1.468 1.00 98.00 437 LEU A N 1
ATOM 3568 C CA . LEU A 1 437 ? -19.926 -0.336 1.988 1.00 98.00 437 LEU A CA 1
ATOM 3569 C C . LEU A 1 437 ? -21.164 -1.041 2.558 1.00 98.00 437 LEU A C 1
ATOM 3571 O O . LEU A 1 437 ? -21.591 -0.721 3.670 1.00 98.00 437 LEU A O 1
ATOM 3575 N N . LEU A 1 438 ? -21.713 -2.028 1.845 1.00 98.12 438 LEU A N 1
ATOM 3576 C CA . LEU A 1 438 ? -22.863 -2.809 2.308 1.00 98.12 438 LEU A CA 1
ATOM 3577 C C . LEU A 1 438 ? -22.564 -3.529 3.628 1.00 98.12 438 LEU A C 1
ATOM 3579 O O . LEU A 1 438 ? -23.364 -3.456 4.565 1.00 98.12 438 LEU A O 1
ATOM 3583 N N . LEU A 1 439 ? -21.397 -4.169 3.748 1.00 98.06 439 LEU A N 1
ATOM 3584 C CA . LEU A 1 439 ? -20.988 -4.836 4.984 1.00 98.06 439 LEU A CA 1
ATOM 3585 C C . LEU A 1 439 ? -20.728 -3.838 6.118 1.00 98.06 439 LEU A C 1
ATOM 3587 O O . LEU A 1 439 ? -21.150 -4.091 7.251 1.00 98.06 439 LEU A O 1
ATOM 3591 N N . ILE A 1 440 ? -20.108 -2.688 5.837 1.00 97.69 440 ILE A N 1
ATOM 3592 C CA . ILE A 1 440 ? -19.921 -1.610 6.819 1.00 97.69 440 ILE A CA 1
ATOM 3593 C C . ILE A 1 440 ? -21.274 -1.177 7.382 1.00 97.69 440 ILE A C 1
ATOM 3595 O O . ILE A 1 440 ? -21.450 -1.132 8.603 1.00 97.69 440 ILE A O 1
ATOM 3599 N N . VAL A 1 441 ? -22.238 -0.890 6.505 1.00 97.19 441 VAL A N 1
ATOM 3600 C CA . VAL A 1 441 ? -23.594 -0.470 6.874 1.00 97.19 441 VAL A CA 1
ATOM 3601 C C . VAL A 1 441 ? -24.283 -1.561 7.697 1.00 97.19 441 VAL A C 1
ATOM 3603 O O . VAL A 1 441 ? -24.766 -1.291 8.802 1.00 97.19 441 VAL A O 1
ATOM 3606 N N . PHE A 1 442 ? -24.256 -2.806 7.225 1.00 96.88 442 PHE A N 1
ATOM 3607 C CA . PHE A 1 442 ? -24.854 -3.950 7.910 1.00 96.88 442 PHE A CA 1
ATOM 3608 C C . PHE A 1 442 ? -24.302 -4.139 9.331 1.00 96.88 442 PHE A C 1
ATOM 3610 O O . PHE A 1 442 ? -25.058 -4.115 10.311 1.00 96.88 442 PHE A O 1
ATOM 3617 N N . TYR A 1 443 ? -22.982 -4.276 9.480 1.00 95.06 443 TYR A N 1
ATOM 3618 C CA . TYR A 1 443 ? -22.355 -4.530 10.780 1.00 95.06 443 TYR A CA 1
ATOM 3619 C C . TYR A 1 443 ? -22.440 -3.329 11.717 1.00 95.06 443 TYR A C 1
ATOM 3621 O O . TYR A 1 443 ? -22.593 -3.494 12.933 1.00 95.06 443 TYR A O 1
ATOM 3629 N N . ARG A 1 444 ? -22.442 -2.112 11.170 1.00 91.62 444 ARG A N 1
ATOM 3630 C CA . ARG A 1 444 ? -22.727 -0.909 11.946 1.00 91.62 444 ARG A CA 1
ATOM 3631 C C . ARG A 1 444 ? -24.110 -0.988 12.598 1.00 91.62 444 ARG A C 1
ATOM 3633 O O . ARG A 1 444 ? -24.242 -0.654 13.780 1.00 91.62 444 ARG A O 1
ATOM 3640 N N . PHE A 1 445 ? -25.140 -1.428 11.880 1.00 90.56 445 PHE A N 1
ATOM 3641 C CA . PHE A 1 445 ? -26.490 -1.530 12.440 1.00 90.56 445 PHE A CA 1
ATOM 3642 C C . PHE A 1 445 ? -26.686 -2.726 13.378 1.00 90.56 445 PHE A C 1
ATOM 3644 O O . PHE A 1 445 ? -27.536 -2.647 14.266 1.00 90.56 445 PHE A O 1
ATOM 3651 N N . LYS A 1 446 ? -25.847 -3.770 13.297 1.00 89.75 446 LYS A N 1
ATOM 3652 C CA . LYS A 1 446 ? -25.833 -4.857 14.296 1.00 89.75 446 LYS A CA 1
ATOM 3653 C C . LYS A 1 446 ? -25.403 -4.396 15.691 1.00 89.75 446 LYS A C 1
ATOM 3655 O O . LYS A 1 446 ? -25.874 -4.971 16.674 1.00 89.75 446 LYS A O 1
ATOM 3660 N N . ARG A 1 447 ? -24.567 -3.348 15.778 1.00 85.94 447 ARG A N 1
ATOM 3661 C CA . ARG A 1 447 ? -24.123 -2.702 17.036 1.00 85.94 447 ARG A CA 1
ATOM 3662 C C . ARG A 1 447 ? -23.542 -3.696 18.050 1.00 85.94 447 ARG A C 1
ATOM 3664 O O . ARG A 1 447 ? -23.788 -3.600 19.250 1.00 85.94 447 ARG A O 1
ATOM 3671 N N . ASP A 1 448 ? -22.789 -4.674 17.560 1.00 87.62 448 ASP A N 1
ATOM 3672 C CA . ASP A 1 448 ? -22.211 -5.740 18.374 1.00 87.62 448 ASP A CA 1
ATOM 3673 C C . ASP A 1 448 ? -20.831 -6.112 17.824 1.00 87.62 448 ASP A C 1
ATOM 3675 O O . ASP A 1 448 ? -20.722 -6.810 16.822 1.00 87.62 448 ASP A O 1
ATOM 3679 N N . ASN A 1 449 ? -19.768 -5.640 18.482 1.00 87.75 449 ASN A N 1
ATOM 3680 C CA . ASN A 1 449 ? -18.395 -5.873 18.025 1.00 87.75 449 ASN A CA 1
ATOM 3681 C C . ASN A 1 449 ? -17.993 -7.354 18.093 1.00 87.75 449 ASN A C 1
ATOM 3683 O O . ASN A 1 449 ? -17.169 -7.781 17.289 1.00 87.75 449 ASN A O 1
ATOM 3687 N N . TYR A 1 450 ? -18.561 -8.137 19.021 1.00 89.25 450 TYR A N 1
ATOM 3688 C CA . TYR A 1 450 ? -18.302 -9.579 19.077 1.00 89.25 450 TYR A CA 1
ATOM 3689 C C . TYR A 1 450 ? -18.912 -10.266 17.856 1.00 89.25 450 TYR A C 1
ATOM 3691 O O . TYR A 1 450 ? -18.237 -11.052 17.196 1.00 89.25 450 TYR A O 1
ATOM 3699 N N . PHE A 1 451 ? -20.159 -9.914 17.524 1.00 92.12 451 PHE A N 1
ATOM 3700 C CA . PHE A 1 451 ? -20.816 -10.387 16.307 1.00 92.12 451 PHE A CA 1
ATOM 3701 C C . PHE A 1 451 ? -20.019 -9.977 15.062 1.00 92.12 451 PHE A C 1
ATOM 3703 O O . PHE A 1 451 ? -19.668 -10.833 14.257 1.00 92.12 451 PHE A O 1
ATOM 3710 N N . THR A 1 452 ? -19.662 -8.695 14.937 1.00 94.06 452 THR A N 1
ATOM 3711 C CA . THR A 1 452 ? -18.864 -8.196 13.810 1.00 94.06 452 THR A CA 1
ATOM 3712 C C . THR A 1 452 ? -17.556 -8.970 13.664 1.00 94.06 452 THR A C 1
ATOM 3714 O O . THR A 1 452 ? -17.246 -9.415 12.566 1.00 94.06 452 THR A O 1
ATOM 3717 N N . ASN A 1 453 ? -16.813 -9.200 14.747 1.00 94.06 453 ASN A N 1
ATOM 3718 C CA . ASN A 1 453 ? -15.562 -9.955 14.683 1.00 94.06 453 ASN A CA 1
ATOM 3719 C C . ASN A 1 453 ? -15.774 -11.416 14.282 1.00 94.06 453 ASN A C 1
ATOM 3721 O O . ASN A 1 453 ? -15.161 -11.894 13.332 1.00 94.06 453 ASN A O 1
ATOM 3725 N N . LYS A 1 454 ? -16.675 -12.119 14.975 1.00 95.25 454 LYS A N 1
ATOM 3726 C CA . LYS A 1 454 ? -16.899 -13.549 14.750 1.00 95.25 454 LYS A CA 1
ATOM 3727 C C . LYS A 1 454 ? -17.358 -13.840 13.322 1.00 95.25 454 LYS A C 1
ATOM 3729 O O . LYS A 1 454 ? -16.828 -14.749 12.694 1.00 95.25 454 LYS A O 1
ATOM 3734 N N . TYR A 1 455 ? -18.328 -13.080 12.818 1.00 96.56 455 TYR A N 1
ATOM 3735 C CA . TYR A 1 455 ? -18.921 -13.360 11.513 1.00 96.56 455 TYR A CA 1
ATOM 3736 C C . TYR A 1 455 ? -18.062 -12.878 10.345 1.00 96.56 455 TYR A C 1
ATOM 3738 O O . TYR A 1 455 ? -18.069 -13.561 9.332 1.00 96.56 455 TYR A O 1
ATOM 3746 N N . ASN A 1 456 ? -17.265 -11.807 10.483 1.00 97.56 456 ASN A N 1
ATOM 3747 C CA . ASN A 1 456 ? -16.289 -11.450 9.443 1.00 97.56 456 ASN A CA 1
ATOM 3748 C C . ASN A 1 456 ? -15.136 -12.460 9.358 1.00 97.56 456 ASN A C 1
ATOM 3750 O O . ASN A 1 456 ? -14.716 -12.799 8.255 1.00 97.56 456 ASN A O 1
ATOM 3754 N N . LEU A 1 457 ? -14.654 -12.981 10.496 1.00 97.00 457 LEU A N 1
ATOM 3755 C CA . LEU A 1 457 ? -13.666 -14.067 10.501 1.00 97.00 457 LEU A CA 1
ATOM 3756 C C . LEU A 1 457 ? -14.231 -15.340 9.867 1.00 97.00 457 LEU A C 1
ATOM 3758 O O . LEU A 1 457 ? -13.559 -15.962 9.051 1.00 97.00 457 LEU A O 1
ATOM 3762 N N . LEU A 1 458 ? -15.470 -15.705 10.210 1.00 97.88 458 LEU A N 1
ATOM 3763 C CA . LEU A 1 458 ? -16.129 -16.879 9.644 1.00 97.88 458 LEU A CA 1
ATOM 3764 C C . LEU A 1 458 ? -16.366 -16.723 8.139 1.00 97.88 458 LEU A C 1
ATOM 3766 O O . LEU A 1 458 ? -15.980 -17.600 7.376 1.00 97.88 458 LEU A O 1
ATOM 3770 N N . SER A 1 459 ? -16.968 -15.615 7.698 1.00 98.06 459 SER A N 1
ATOM 3771 C CA . SER A 1 459 ? -17.242 -15.393 6.277 1.00 98.06 459 SER A CA 1
ATOM 3772 C C . SER A 1 459 ? -15.955 -15.277 5.467 1.00 98.06 459 SER A C 1
ATOM 3774 O O . SER A 1 459 ? -15.883 -15.821 4.373 1.00 98.06 459 SER A O 1
ATOM 3776 N N . GLY A 1 460 ? -14.927 -14.616 6.009 1.00 98.00 460 GLY A N 1
ATOM 3777 C CA . GLY A 1 460 ? -13.621 -14.526 5.362 1.00 98.00 460 GLY A CA 1
ATOM 3778 C C . GLY A 1 460 ? -12.937 -15.884 5.244 1.00 98.00 460 GLY A C 1
ATOM 3779 O O . GLY A 1 460 ? -12.364 -16.167 4.204 1.00 98.00 460 GLY A O 1
ATOM 3780 N N . ALA A 1 461 ? -13.072 -16.759 6.244 1.00 98.19 461 ALA A N 1
ATOM 3781 C CA . ALA A 1 461 ? -12.546 -18.119 6.167 1.00 98.19 461 ALA A CA 1
ATOM 3782 C C . ALA A 1 461 ? -13.310 -19.008 5.177 1.00 98.19 461 ALA A C 1
ATOM 3784 O O . ALA A 1 461 ? -12.698 -19.775 4.442 1.00 98.19 461 ALA A O 1
ATOM 3785 N N . VAL A 1 462 ? -14.642 -18.905 5.133 1.00 98.44 462 VAL A N 1
ATOM 3786 C CA . VAL A 1 462 ? -15.455 -19.645 4.154 1.00 98.44 462 VAL A CA 1
ATOM 3787 C C . VAL A 1 462 ? -15.090 -19.211 2.736 1.00 98.44 462 VAL A C 1
ATOM 3789 O O . VAL A 1 462 ? -14.777 -20.057 1.907 1.00 98.44 462 VAL A O 1
ATOM 3792 N N . LEU A 1 463 ? -15.062 -17.902 2.468 1.00 98.56 463 LEU A N 1
ATOM 3793 C CA . LEU A 1 463 ? -14.651 -17.370 1.167 1.00 98.56 463 LEU A CA 1
ATOM 3794 C C . LEU A 1 463 ? -13.189 -17.715 0.855 1.00 98.56 463 LEU A C 1
ATOM 3796 O O . LEU A 1 463 ? -12.878 -18.089 -0.267 1.00 98.56 463 LEU A O 1
ATOM 3800 N N . GLY A 1 464 ? -12.304 -17.658 1.848 1.00 98.19 464 GLY A N 1
ATOM 3801 C CA . GLY A 1 464 ? -10.895 -17.997 1.687 1.00 98.19 464 GLY A CA 1
ATOM 3802 C C . GLY A 1 464 ? -10.660 -19.458 1.294 1.00 98.19 464 GLY A C 1
ATOM 3803 O O . GLY A 1 464 ? -9.846 -19.720 0.416 1.00 98.19 464 GLY A O 1
ATOM 3804 N N . LEU A 1 465 ? -11.419 -20.410 1.852 1.00 98.31 465 LEU A N 1
ATOM 3805 C CA . LEU A 1 465 ? -11.376 -21.819 1.429 1.00 98.31 465 LEU A CA 1
ATOM 3806 C C . LEU A 1 465 ? -11.948 -22.044 0.022 1.00 98.31 465 LEU A C 1
ATOM 3808 O O . LEU A 1 465 ? -11.579 -23.015 -0.635 1.00 98.31 465 LEU A O 1
ATOM 3812 N N . LEU A 1 466 ? -12.824 -21.158 -0.459 1.00 98.19 466 LEU A N 1
ATOM 3813 C CA . LEU A 1 466 ? -13.350 -21.231 -1.824 1.00 98.19 466 LEU A CA 1
ATOM 3814 C C . LEU A 1 466 ? -12.329 -20.778 -2.875 1.00 98.19 466 LEU A C 1
ATOM 3816 O O . LEU A 1 466 ? -12.436 -21.206 -4.016 1.00 98.19 466 LEU A O 1
ATOM 3820 N N . ILE A 1 467 ? -11.330 -19.965 -2.524 1.00 98.25 467 ILE A N 1
ATOM 3821 C CA . ILE A 1 467 ? -10.311 -19.465 -3.466 1.00 98.25 467 ILE A CA 1
ATOM 3822 C C . ILE A 1 467 ? -9.558 -20.599 -4.190 1.00 98.25 467 ILE A C 1
ATOM 3824 O O . ILE A 1 467 ? -9.611 -20.622 -5.423 1.00 98.25 467 ILE A O 1
ATOM 3828 N N . PRO A 1 468 ? -8.922 -21.570 -3.500 1.00 97.62 468 PRO A N 1
ATOM 3829 C CA . PRO A 1 468 ? -8.237 -22.676 -4.176 1.00 97.62 468 PRO A CA 1
ATOM 3830 C C . PRO A 1 468 ? -9.198 -23.593 -4.945 1.00 97.62 468 PRO A C 1
ATOM 3832 O O . PRO A 1 468 ? -8.831 -24.145 -5.982 1.00 97.62 468 PRO A O 1
ATOM 3835 N N . LEU A 1 469 ? -10.446 -23.734 -4.481 1.00 97.50 469 LEU A N 1
ATOM 3836 C CA . LEU A 1 469 ? -11.474 -24.509 -5.183 1.00 97.50 469 LEU A CA 1
ATOM 3837 C C . LEU A 1 469 ? -11.858 -23.840 -6.505 1.00 97.50 469 LEU A C 1
ATOM 3839 O O . LEU A 1 469 ? -11.892 -24.493 -7.545 1.00 97.50 469 LEU A O 1
ATOM 3843 N N . VAL A 1 470 ? -12.092 -22.529 -6.485 1.00 97.44 470 VAL A N 1
ATOM 3844 C CA . VAL A 1 470 ? -12.393 -21.733 -7.679 1.00 97.44 470 VAL A CA 1
ATOM 3845 C C . VAL A 1 470 ? -11.206 -21.738 -8.638 1.00 97.44 470 VAL A C 1
ATOM 3847 O O . VAL A 1 470 ? -11.415 -21.895 -9.839 1.00 97.44 470 VAL A O 1
ATOM 3850 N N . ASN A 1 471 ? -9.967 -21.631 -8.147 1.00 96.81 471 ASN A N 1
ATOM 3851 C CA . ASN A 1 471 ? -8.773 -21.742 -8.989 1.00 96.81 471 ASN A CA 1
ATOM 3852 C C . ASN A 1 471 ? -8.703 -23.107 -9.694 1.00 96.81 471 ASN A C 1
ATOM 3854 O O . ASN A 1 471 ? -8.604 -23.160 -10.922 1.00 96.81 471 ASN A O 1
ATOM 3858 N N . GLY A 1 472 ? -8.841 -24.198 -8.934 1.00 96.19 472 GLY A N 1
ATOM 3859 C CA . GLY A 1 472 ? -8.813 -25.562 -9.462 1.00 96.19 472 GLY A CA 1
ATOM 3860 C C . GLY A 1 472 ? -9.915 -25.838 -10.486 1.00 96.19 472 GLY A C 1
ATOM 3861 O O . GLY A 1 472 ? -9.638 -26.423 -11.532 1.00 96.19 472 GLY A O 1
ATOM 3862 N N . LEU A 1 473 ? -11.139 -25.363 -10.236 1.00 96.38 473 LEU A N 1
ATOM 3863 C CA . LEU A 1 473 ? -12.275 -25.527 -11.150 1.00 96.38 473 LEU A CA 1
ATOM 3864 C C . LEU A 1 473 ? -12.159 -24.670 -12.419 1.00 96.38 473 LEU A C 1
ATOM 3866 O O . LEU A 1 473 ? -12.510 -25.138 -13.496 1.00 96.38 473 LEU A O 1
ATOM 3870 N N . SER A 1 474 ? -11.675 -23.430 -12.307 1.00 94.44 474 SER A N 1
ATOM 3871 C CA . SER A 1 474 ? -11.601 -22.492 -13.442 1.00 94.44 474 SER A CA 1
ATOM 3872 C C . SER A 1 474 ? -10.413 -22.739 -14.370 1.00 94.44 474 SER A C 1
ATOM 3874 O O . SER A 1 474 ? -10.513 -22.488 -15.567 1.00 94.44 474 SER A O 1
ATOM 3876 N N . THR A 1 475 ? -9.286 -23.216 -13.836 1.00 92.75 475 THR A N 1
ATOM 3877 C CA . THR A 1 475 ? -8.032 -23.347 -14.603 1.00 92.75 475 THR A CA 1
ATOM 3878 C C . THR A 1 475 ? -7.506 -24.770 -14.710 1.00 92.75 475 THR A C 1
ATOM 3880 O O . THR A 1 475 ? -6.573 -25.020 -15.468 1.00 92.75 475 THR A O 1
ATOM 3883 N N . GLY A 1 476 ? -8.042 -25.705 -13.925 1.00 93.00 476 GLY A N 1
ATOM 3884 C CA . GLY A 1 476 ? -7.474 -27.043 -13.771 1.00 93.00 476 GLY A CA 1
ATOM 3885 C C . GLY A 1 476 ? -6.206 -27.096 -12.906 1.00 93.00 476 GLY A C 1
ATOM 3886 O O . GLY A 1 476 ? -5.743 -28.205 -12.615 1.00 93.00 476 GLY A O 1
ATOM 3887 N N . ASN A 1 477 ? -5.665 -25.951 -12.463 1.00 92.12 477 ASN A N 1
ATOM 3888 C CA . ASN A 1 477 ? -4.498 -25.861 -11.582 1.00 92.12 477 ASN A CA 1
ATOM 3889 C C . ASN A 1 477 ? -4.909 -25.996 -10.115 1.00 92.12 477 ASN A C 1
ATOM 3891 O O . ASN A 1 477 ? -5.009 -25.028 -9.370 1.00 92.12 477 ASN A O 1
ATOM 3895 N N . TRP A 1 478 ? -5.142 -27.238 -9.700 1.00 95.12 478 TRP A N 1
ATOM 3896 C CA . TRP A 1 478 ? -5.319 -27.585 -8.292 1.00 95.12 478 TRP A CA 1
ATOM 3897 C C . TRP A 1 478 ? -4.025 -27.387 -7.499 1.00 95.12 478 TRP A C 1
ATOM 3899 O O . TRP A 1 478 ? -2.935 -27.538 -8.051 1.00 95.12 478 TRP A O 1
ATOM 3909 N N . LEU A 1 479 ? -4.145 -27.161 -6.189 1.00 93.44 479 LEU A N 1
ATOM 3910 C CA . LEU A 1 479 ? -3.018 -26.922 -5.276 1.00 93.44 479 LEU A CA 1
ATOM 3911 C C . LEU A 1 479 ? -1.894 -27.973 -5.401 1.00 93.44 479 LEU A C 1
ATOM 3913 O O . LEU A 1 479 ? -0.718 -27.628 -5.410 1.00 93.44 479 LEU A O 1
ATOM 3917 N N . TRP A 1 480 ? -2.220 -29.260 -5.548 1.00 94.12 480 TRP A N 1
ATOM 3918 C CA . TRP A 1 480 ? -1.204 -30.309 -5.738 1.00 94.12 480 TRP A CA 1
ATOM 3919 C C . TRP A 1 480 ? -0.570 -30.295 -7.136 1.00 94.12 480 TRP A C 1
ATOM 3921 O O . TRP A 1 480 ? 0.618 -30.581 -7.266 1.00 94.12 480 TRP A O 1
ATOM 3931 N N . LYS A 1 481 ? -1.328 -29.931 -8.181 1.00 94.69 481 LYS A N 1
ATOM 3932 C CA . LYS A 1 481 ? -0.808 -29.831 -9.554 1.00 94.69 481 LYS A CA 1
ATOM 3933 C C . LYS A 1 481 ? 0.115 -28.631 -9.718 1.00 94.69 481 LYS A C 1
ATOM 3935 O O . LYS A 1 481 ? 1.160 -28.762 -10.344 1.00 94.69 481 LYS A O 1
ATOM 3940 N N . SER A 1 482 ? -0.242 -27.479 -9.147 1.00 93.00 482 SER A N 1
ATOM 3941 C CA . SER A 1 482 ? 0.606 -26.285 -9.196 1.00 93.00 482 SER A CA 1
ATOM 3942 C C . SER A 1 482 ? 1.944 -26.526 -8.496 1.00 93.00 482 SER A C 1
ATOM 3944 O O . SER A 1 482 ? 2.979 -26.113 -9.012 1.00 93.00 482 SER A O 1
ATOM 3946 N N . PHE A 1 483 ? 1.958 -27.288 -7.397 1.00 92.56 483 PHE A N 1
ATOM 3947 C CA . PHE A 1 483 ? 3.199 -27.735 -6.762 1.00 92.56 483 PHE A CA 1
ATOM 3948 C C . PHE A 1 483 ? 4.022 -28.679 -7.658 1.00 92.56 483 PHE A C 1
ATOM 3950 O O . PHE A 1 483 ? 5.201 -28.422 -7.892 1.00 92.56 483 PHE A O 1
ATOM 3957 N N . GLN A 1 484 ? 3.406 -29.735 -8.206 1.00 93.38 484 GLN A N 1
ATOM 3958 C CA . GLN A 1 484 ? 4.081 -30.705 -9.087 1.00 93.38 484 GLN A CA 1
ATOM 3959 C C . GLN A 1 484 ? 4.674 -30.054 -10.346 1.00 93.38 484 GLN A C 1
ATOM 3961 O O . GLN A 1 484 ? 5.777 -30.399 -10.762 1.00 93.38 484 GLN A O 1
ATOM 3966 N N . ASN A 1 485 ? 3.971 -29.074 -10.913 1.00 90.38 485 ASN A N 1
ATOM 3967 C CA . ASN A 1 485 ? 4.389 -28.335 -12.104 1.00 90.38 485 ASN A CA 1
ATOM 3968 C C . ASN A 1 485 ? 5.353 -27.172 -11.799 1.00 90.38 485 ASN A C 1
ATOM 3970 O O . ASN A 1 485 ? 5.612 -26.359 -12.685 1.00 90.38 485 ASN A O 1
ATOM 3974 N N . GLN A 1 486 ? 5.854 -27.054 -10.561 1.00 89.38 486 GLN A N 1
ATOM 3975 C CA . GLN A 1 486 ? 6.759 -25.983 -10.112 1.00 89.38 486 GLN A CA 1
ATOM 3976 C C . GLN A 1 486 ? 6.183 -24.561 -10.288 1.00 89.38 486 GLN A C 1
ATOM 3978 O O . GLN A 1 486 ? 6.910 -23.577 -10.418 1.00 89.38 486 GLN A O 1
ATOM 3983 N N . GLN A 1 487 ? 4.856 -24.422 -10.261 1.00 89.50 487 GLN A N 1
ATOM 3984 C CA . GLN A 1 487 ? 4.139 -23.147 -10.354 1.00 89.50 487 GLN A CA 1
ATOM 3985 C C . GLN A 1 487 ? 4.012 -22.507 -8.961 1.00 89.50 487 GLN A C 1
ATOM 3987 O O . GLN A 1 487 ? 2.909 -22.322 -8.436 1.00 89.50 487 GLN A O 1
ATOM 3992 N N . TYR A 1 488 ? 5.149 -22.181 -8.338 1.00 89.19 488 TYR A N 1
ATOM 3993 C CA . TYR A 1 488 ? 5.204 -21.814 -6.917 1.00 89.19 488 TYR A CA 1
ATOM 3994 C C . TYR A 1 488 ? 4.377 -20.577 -6.545 1.00 89.19 488 TYR A C 1
ATOM 3996 O O . TYR A 1 488 ? 3.760 -20.585 -5.485 1.00 89.19 488 TYR A O 1
ATOM 4004 N N . SER A 1 489 ? 4.287 -19.556 -7.405 1.00 89.19 489 SER A N 1
ATOM 4005 C CA . SER A 1 489 ? 3.434 -18.382 -7.147 1.00 89.19 489 SER A CA 1
ATOM 4006 C C . SER A 1 489 ? 1.949 -18.749 -7.040 1.00 89.19 489 SER A C 1
ATOM 4008 O O . SER A 1 489 ? 1.252 -18.270 -6.148 1.00 89.19 489 SER A O 1
ATOM 4010 N N . ILE A 1 490 ? 1.462 -19.630 -7.923 1.00 93.19 490 ILE A N 1
ATOM 4011 C CA . ILE A 1 490 ? 0.058 -20.071 -7.930 1.00 93.19 490 ILE A CA 1
ATOM 4012 C C . ILE A 1 490 ? -0.210 -20.946 -6.702 1.00 93.19 490 ILE A C 1
ATOM 4014 O O . ILE A 1 490 ? -1.167 -20.704 -5.967 1.00 93.19 490 ILE A O 1
ATOM 4018 N N . PHE A 1 491 ? 0.675 -21.916 -6.449 1.00 95.00 491 PHE A N 1
ATOM 4019 C CA . PHE A 1 491 ? 0.625 -22.762 -5.256 1.00 95.00 491 PHE A CA 1
ATOM 4020 C C . PHE A 1 491 ? 0.596 -21.931 -3.969 1.00 95.00 491 PHE A C 1
ATOM 4022 O O . PHE A 1 491 ? -0.215 -22.195 -3.082 1.00 95.00 491 PHE A O 1
ATOM 4029 N N . PHE A 1 492 ? 1.456 -20.914 -3.876 1.00 94.12 492 PHE A N 1
ATOM 4030 C CA . PHE A 1 492 ? 1.592 -20.082 -2.689 1.00 94.12 492 PHE A CA 1
ATOM 4031 C C . PHE A 1 492 ? 0.278 -19.392 -2.321 1.00 94.12 492 PHE A C 1
ATOM 4033 O O . PHE A 1 492 ? -0.107 -19.452 -1.158 1.00 94.12 492 PHE A O 1
ATOM 4040 N N . ILE A 1 493 ? -0.431 -18.785 -3.279 1.00 96.19 493 ILE A N 1
ATOM 4041 C CA . ILE A 1 493 ? -1.700 -18.089 -3.005 1.00 96.19 493 ILE A CA 1
ATOM 4042 C C . ILE A 1 493 ? -2.779 -19.060 -2.507 1.00 96.19 493 ILE A C 1
ATOM 4044 O O . ILE A 1 493 ? -3.443 -18.776 -1.507 1.00 96.19 493 ILE A O 1
ATOM 4048 N N . ASP A 1 494 ? -2.920 -20.219 -3.151 1.00 97.12 494 ASP A N 1
ATOM 4049 C CA . ASP A 1 494 ? -3.887 -21.247 -2.750 1.00 97.12 494 ASP A CA 1
ATOM 4050 C C . ASP A 1 494 ? -3.575 -21.807 -1.352 1.00 97.12 494 ASP A C 1
ATOM 4052 O O . ASP A 1 494 ? -4.460 -21.932 -0.496 1.00 97.12 494 ASP A O 1
ATOM 4056 N N . PHE A 1 495 ? -2.301 -22.108 -1.093 1.00 97.00 495 PHE A N 1
ATOM 4057 C CA . PHE A 1 495 ? -1.831 -22.589 0.202 1.00 97.00 495 PHE A CA 1
ATOM 4058 C C . PHE A 1 495 ? -2.022 -21.534 1.297 1.00 97.00 495 PHE A C 1
ATOM 4060 O O . PHE A 1 495 ? -2.564 -21.827 2.365 1.00 97.00 495 PHE A O 1
ATOM 4067 N N . PHE A 1 496 ? -1.647 -20.288 1.014 1.00 96.00 496 PHE A N 1
ATOM 4068 C CA . PHE A 1 496 ? -1.787 -19.150 1.913 1.00 96.00 496 PHE A CA 1
ATOM 4069 C C . PHE A 1 496 ? -3.238 -18.960 2.367 1.00 96.00 496 PHE A C 1
ATOM 4071 O O . PHE A 1 496 ? -3.506 -18.913 3.571 1.00 96.00 496 PHE A O 1
ATOM 4078 N N . TRP A 1 497 ? -4.188 -18.905 1.428 1.00 97.94 497 TRP A N 1
ATOM 4079 C CA . TRP A 1 497 ? -5.603 -18.720 1.754 1.00 97.94 497 TRP A CA 1
ATOM 4080 C C . TRP A 1 497 ? -6.189 -19.911 2.506 1.00 97.94 497 TRP A C 1
ATOM 4082 O O . TRP A 1 497 ? -6.994 -19.715 3.421 1.00 97.94 497 TRP A O 1
ATOM 4092 N N . THR A 1 4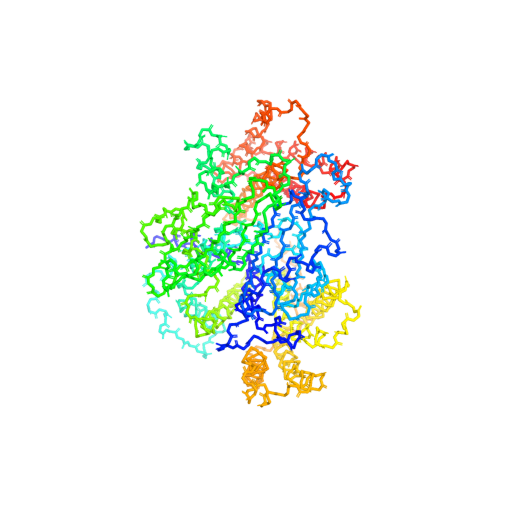98 ? -5.739 -21.128 2.196 1.00 98.06 498 THR A N 1
ATOM 4093 C CA . THR A 1 498 ? -6.125 -22.333 2.939 1.00 98.06 498 THR A CA 1
ATOM 4094 C C . THR A 1 498 ? -5.694 -22.231 4.402 1.00 98.06 498 THR A C 1
ATOM 4096 O O . THR A 1 498 ? -6.529 -22.334 5.303 1.00 98.06 498 THR A O 1
ATOM 4099 N N . ILE A 1 499 ? -4.412 -21.956 4.662 1.00 97.19 499 ILE A N 1
ATOM 4100 C CA . ILE A 1 499 ? -3.871 -21.855 6.025 1.00 97.19 499 ILE A CA 1
ATOM 4101 C C . ILE A 1 499 ? -4.512 -20.698 6.799 1.00 97.19 499 ILE A C 1
ATOM 4103 O O . ILE A 1 499 ? -4.952 -20.887 7.936 1.00 97.19 499 ILE A O 1
ATOM 4107 N N . LEU A 1 500 ? -4.629 -19.516 6.186 1.00 96.38 500 LEU A N 1
ATOM 4108 C CA . LEU A 1 500 ? -5.244 -18.344 6.815 1.00 96.38 500 LEU A CA 1
ATOM 4109 C C . LEU A 1 500 ? -6.706 -18.610 7.212 1.00 96.38 500 LEU A C 1
ATOM 4111 O O . LEU A 1 500 ? -7.149 -18.218 8.301 1.00 96.38 500 LEU A O 1
ATOM 4115 N N . SER A 1 501 ? -7.446 -19.325 6.364 1.00 98.00 501 SER A N 1
ATOM 4116 C CA . SER A 1 501 ? -8.837 -19.695 6.626 1.00 98.00 501 SER A CA 1
ATOM 4117 C C . SER A 1 501 ? -8.961 -20.725 7.745 1.00 98.00 501 SER A C 1
ATOM 4119 O O . SER A 1 501 ? -9.792 -20.553 8.637 1.00 98.00 501 SER A O 1
ATOM 4121 N N . LEU A 1 502 ? -8.102 -21.749 7.766 1.00 97.81 502 LEU A N 1
ATOM 4122 C CA . LEU A 1 502 ? -8.074 -22.747 8.841 1.00 97.81 502 LEU A CA 1
ATOM 4123 C C . LEU A 1 502 ? -7.762 -22.106 10.199 1.00 97.81 502 LEU A C 1
ATOM 4125 O O . LEU A 1 502 ? -8.472 -22.353 11.176 1.00 97.81 502 LEU A O 1
ATOM 4129 N N . ILE A 1 503 ? -6.764 -21.219 10.257 1.00 96.25 503 ILE A N 1
ATOM 4130 C CA . ILE A 1 503 ? -6.441 -20.458 11.473 1.00 96.25 503 ILE A CA 1
ATOM 4131 C C . ILE A 1 503 ? -7.647 -19.617 11.912 1.00 96.25 503 ILE A C 1
ATOM 4133 O O . ILE A 1 503 ? -8.019 -19.629 13.088 1.00 96.25 503 ILE A O 1
ATOM 4137 N N . SER A 1 504 ? -8.300 -18.929 10.973 1.00 96.25 504 SER A N 1
ATOM 4138 C CA . SER A 1 504 ? -9.491 -18.118 11.251 1.00 96.25 504 SER A CA 1
ATOM 4139 C C . SER A 1 504 ? -10.641 -18.955 11.822 1.00 96.25 504 SER A C 1
ATOM 4141 O O . SER A 1 504 ? -11.270 -18.541 12.796 1.00 96.25 504 SER A O 1
ATOM 4143 N N . ILE A 1 505 ? -10.880 -20.156 11.287 1.00 97.00 505 ILE A N 1
ATOM 4144 C CA . ILE A 1 505 ? -11.891 -21.100 11.788 1.00 97.00 505 ILE A CA 1
ATOM 4145 C C . ILE A 1 505 ? -11.567 -21.537 13.220 1.00 97.00 505 ILE A C 1
ATOM 4147 O O . ILE A 1 505 ? -12.434 -21.472 14.096 1.00 97.00 505 ILE A O 1
ATOM 4151 N N . VAL A 1 506 ? -10.313 -21.912 13.495 1.00 96.44 506 VAL A N 1
ATOM 4152 C CA . VAL A 1 506 ? -9.867 -22.280 14.850 1.00 96.44 506 VAL A CA 1
ATOM 4153 C C . VAL A 1 506 ? -10.096 -21.128 15.834 1.00 96.44 506 VAL A C 1
ATOM 4155 O O . VAL A 1 506 ? -10.585 -21.349 16.946 1.00 96.44 506 VAL A O 1
ATOM 4158 N N . ILE A 1 507 ? -9.800 -19.889 15.430 1.00 93.62 507 ILE A N 1
ATOM 4159 C CA . ILE A 1 507 ? -10.061 -18.695 16.245 1.00 93.62 507 ILE A CA 1
ATOM 4160 C C . ILE A 1 507 ? -11.566 -18.519 16.483 1.00 93.62 507 ILE A C 1
ATOM 4162 O O . ILE A 1 507 ? -11.976 -18.290 17.620 1.00 93.62 507 ILE A O 1
ATOM 4166 N N . VAL A 1 508 ? -12.404 -18.668 15.453 1.00 94.44 508 VAL A N 1
ATOM 4167 C CA . VAL A 1 508 ? -13.871 -18.562 15.561 1.00 94.44 508 VAL A CA 1
ATOM 4168 C C . VAL A 1 508 ? -14.448 -19.562 16.561 1.00 94.44 508 VAL A C 1
ATOM 4170 O O . VAL A 1 508 ? -15.306 -19.180 17.362 1.00 94.44 508 VAL A O 1
ATOM 4173 N N . PHE A 1 509 ? -13.959 -20.804 16.571 1.00 92.81 509 PHE A N 1
ATOM 4174 C CA . PHE A 1 509 ? -14.388 -21.817 17.540 1.00 92.81 509 PHE A CA 1
ATOM 4175 C C . PHE A 1 509 ? -13.919 -21.519 18.969 1.00 92.81 509 PHE A C 1
ATOM 4177 O O . PHE A 1 509 ? -14.639 -21.805 19.925 1.00 92.81 509 PHE A O 1
ATOM 4184 N N . LYS A 1 510 ? -12.749 -20.892 19.135 1.00 90.31 510 LYS A N 1
ATOM 4185 C CA . LYS A 1 510 ? -12.221 -20.494 20.451 1.00 90.31 510 LYS A CA 1
ATOM 4186 C C . LYS A 1 510 ? -12.773 -19.154 20.963 1.00 90.31 510 LYS A C 1
ATOM 4188 O O . LYS A 1 510 ? -12.618 -18.847 22.147 1.00 90.31 510 LYS A O 1
ATOM 4193 N N . LEU A 1 511 ? -13.427 -18.354 20.115 1.00 87.31 511 LEU A N 1
ATOM 4194 C CA . LEU A 1 511 ? -13.953 -17.034 20.471 1.00 87.31 511 LEU A CA 1
ATOM 4195 C C . LEU A 1 511 ? -15.143 -17.127 21.437 1.00 87.31 511 LEU A C 1
ATOM 4197 O O . LEU A 1 511 ? -16.300 -17.292 21.041 1.00 87.31 511 LEU A O 1
ATOM 4201 N N . LYS A 1 512 ? -14.874 -16.905 22.724 1.00 84.00 512 LYS A N 1
ATOM 4202 C CA . LYS A 1 512 ? -15.906 -16.741 23.758 1.00 84.00 512 LYS A CA 1
ATOM 4203 C C . LYS A 1 512 ? -16.401 -15.301 23.806 1.00 84.00 512 LYS A C 1
ATOM 4205 O O . LYS A 1 512 ? -15.637 -14.368 23.570 1.00 84.00 512 LYS A O 1
ATOM 4210 N N . ARG A 1 513 ? -17.683 -15.109 24.124 1.00 80.31 513 ARG A N 1
ATOM 4211 C CA . ARG A 1 513 ? -18.251 -13.778 24.353 1.00 80.31 513 ARG A CA 1
ATOM 4212 C C . ARG A 1 513 ? -17.866 -13.317 25.768 1.00 80.31 513 ARG A C 1
ATOM 4214 O O . ARG A 1 513 ? -18.366 -13.902 26.723 1.00 80.31 513 ARG A O 1
ATOM 4221 N N . PRO A 1 514 ? -17.012 -12.291 25.935 1.00 66.31 514 PRO A N 1
ATOM 4222 C CA . PRO A 1 514 ? -16.502 -11.927 27.257 1.00 66.31 514 PRO A CA 1
ATOM 4223 C C . PRO A 1 514 ? -17.502 -11.113 28.090 1.00 66.31 514 PRO A C 1
ATOM 4225 O O . PRO A 1 514 ? -17.382 -11.065 29.309 1.00 66.31 514 PRO A O 1
ATOM 4228 N N . VAL A 1 515 ? -18.467 -10.441 27.448 1.00 66.25 515 VAL A N 1
ATOM 4229 C CA . VAL A 1 515 ? -19.470 -9.592 28.110 1.00 66.25 515 VAL A CA 1
ATOM 4230 C C . VAL A 1 515 ? -20.844 -9.822 27.461 1.00 66.25 515 VAL A C 1
ATOM 4232 O O . VAL A 1 515 ? -20.912 -9.878 26.222 1.00 66.25 515 VAL A O 1
ATOM 4235 N N . PRO A 1 516 ? -21.937 -9.937 28.245 1.00 64.88 516 PRO A N 1
ATOM 4236 C CA . PRO A 1 516 ? -23.294 -10.024 27.711 1.00 64.88 516 PRO A CA 1
ATOM 4237 C C . PRO A 1 516 ? -23.601 -8.876 26.747 1.00 64.88 516 PRO A C 1
ATOM 4239 O O . PRO A 1 516 ? -23.053 -7.776 26.866 1.00 64.88 516 PRO A O 1
ATOM 4242 N N . LYS A 1 517 ? -24.467 -9.127 25.760 1.00 68.00 517 LYS A N 1
ATOM 4243 C CA . LYS A 1 517 ? -24.925 -8.068 24.857 1.00 68.00 517 LYS A CA 1
ATOM 4244 C C . LYS A 1 517 ? -25.708 -7.054 25.682 1.00 68.00 517 LYS A C 1
ATOM 4246 O O . LYS A 1 517 ? -26.786 -7.383 26.146 1.00 68.00 517 LYS A O 1
ATOM 4251 N N . ILE A 1 518 ? -25.194 -5.837 25.826 1.00 65.00 518 ILE A N 1
ATOM 4252 C CA . ILE A 1 518 ? -26.017 -4.743 26.342 1.00 65.00 518 ILE A CA 1
ATOM 4253 C C . ILE A 1 518 ? -26.939 -4.316 25.204 1.00 65.00 518 ILE A C 1
ATOM 4255 O O . ILE A 1 518 ? -26.475 -3.871 24.145 1.00 65.00 518 ILE A O 1
ATOM 4259 N N . THR A 1 519 ? -28.236 -4.492 25.399 1.00 63.44 519 THR A N 1
ATOM 4260 C CA . THR A 1 519 ? -29.236 -4.262 24.363 1.00 63.44 519 THR A CA 1
ATOM 4261 C C . THR A 1 519 ? -29.375 -2.760 24.110 1.00 63.44 519 THR A C 1
ATOM 4263 O O . THR A 1 519 ? -29.300 -1.939 25.022 1.00 63.44 519 THR A O 1
ATOM 4266 N N . HIS A 1 520 ? -29.595 -2.342 22.858 1.00 61.84 520 HIS A N 1
ATOM 4267 C CA . HIS A 1 520 ? -29.778 -0.911 22.568 1.00 61.84 520 HIS A CA 1
ATOM 4268 C C . HIS A 1 520 ? -30.969 -0.310 23.335 1.00 61.84 520 HIS A C 1
ATOM 4270 O O . HIS A 1 520 ? -30.934 0.863 23.700 1.00 61.84 520 HIS A O 1
ATOM 4276 N N . LYS A 1 521 ? -31.987 -1.137 23.602 1.00 65.31 521 LYS A N 1
ATOM 4277 C CA . LYS A 1 521 ? -33.153 -0.799 24.416 1.00 65.31 521 LYS A CA 1
ATOM 4278 C C . LYS A 1 521 ? -32.763 -0.474 25.862 1.00 65.31 521 LYS A C 1
ATOM 4280 O O . LYS A 1 521 ? -33.122 0.597 26.328 1.00 65.31 521 LYS A O 1
ATOM 4285 N N . GLU A 1 522 ? -31.926 -1.301 26.490 1.00 67.56 522 GLU A N 1
ATOM 4286 C CA . GLU A 1 522 ? -31.404 -1.072 27.849 1.00 67.56 522 GLU A CA 1
ATOM 4287 C C . GLU A 1 522 ? -30.641 0.253 27.947 1.00 67.56 522 GLU A C 1
ATOM 4289 O O . GLU A 1 522 ? -30.823 1.010 28.889 1.00 67.56 522 GLU A O 1
ATOM 4294 N N . LEU A 1 523 ? -29.841 0.606 26.936 1.00 63.25 523 LEU A N 1
ATOM 4295 C CA . LEU A 1 523 ? -29.105 1.879 26.933 1.00 63.25 523 LEU A CA 1
ATOM 4296 C C . LEU A 1 523 ? -30.002 3.095 26.687 1.00 63.25 523 LEU A C 1
ATOM 4298 O O . LEU A 1 523 ? -29.705 4.195 27.155 1.00 63.25 523 LEU A O 1
ATOM 4302 N N . LEU A 1 524 ? -31.062 2.935 25.892 1.00 67.81 524 LEU A N 1
ATOM 4303 C CA . LEU A 1 524 ? -32.062 3.982 25.693 1.00 67.81 524 LEU A CA 1
ATOM 4304 C C . LEU A 1 524 ? -32.907 4.172 26.952 1.00 67.81 524 LEU A C 1
ATOM 4306 O O . LEU A 1 524 ? -33.234 5.311 27.277 1.00 67.81 524 LEU A O 1
ATOM 4310 N N . GLU A 1 525 ? -33.213 3.094 27.667 1.00 70.38 525 GLU A N 1
ATOM 4311 C CA . GLU A 1 525 ? -33.852 3.128 28.981 1.00 70.38 525 GLU A CA 1
ATOM 4312 C C . GLU A 1 525 ? -32.933 3.766 30.023 1.00 70.38 525 GLU A C 1
ATOM 4314 O O . GLU A 1 525 ? -33.349 4.738 30.645 1.00 70.38 525 GLU A O 1
ATOM 4319 N N . GLU A 1 526 ? -31.661 3.371 30.124 1.00 65.06 526 GLU A N 1
ATOM 4320 C CA . GLU A 1 526 ? -30.668 4.052 30.969 1.00 65.06 526 GLU A CA 1
ATOM 4321 C C . GLU A 1 526 ? -30.567 5.542 30.624 1.00 65.06 526 GLU A C 1
ATOM 4323 O O . GLU A 1 526 ? -30.518 6.389 31.515 1.00 65.06 526 GLU A O 1
ATOM 4328 N N . LYS A 1 527 ? -30.578 5.899 29.332 1.00 64.88 527 LYS A N 1
ATOM 4329 C CA . LYS A 1 527 ? -30.583 7.300 28.890 1.00 64.88 527 LYS A CA 1
ATOM 4330 C C . LYS A 1 527 ? -31.869 8.021 29.298 1.00 64.88 527 LYS A C 1
ATOM 4332 O O . LYS A 1 527 ? -31.787 9.178 29.702 1.00 64.88 527 LYS A O 1
ATOM 4337 N N . ARG A 1 528 ? -33.039 7.385 29.177 1.00 69.31 528 ARG A N 1
ATOM 4338 C CA . ARG A 1 528 ? -34.331 7.947 29.610 1.00 69.31 528 ARG A CA 1
ATOM 4339 C C . ARG A 1 528 ? -34.344 8.166 31.118 1.00 69.31 528 ARG A C 1
ATOM 4341 O O . ARG A 1 528 ? -34.648 9.273 31.542 1.00 69.31 528 ARG A O 1
ATOM 4348 N N . VAL A 1 529 ? -33.949 7.162 31.899 1.00 66.31 529 VAL A N 1
ATOM 4349 C CA . VAL A 1 529 ? -33.856 7.220 33.365 1.00 66.31 529 VAL A CA 1
ATOM 4350 C C . VAL A 1 529 ? -32.862 8.294 33.800 1.00 66.31 529 VAL A C 1
ATOM 4352 O O . VAL A 1 529 ? -33.181 9.110 34.652 1.00 66.31 529 VAL A O 1
ATOM 4355 N N . TYR A 1 530 ? -31.694 8.377 33.163 1.00 63.12 530 TYR A N 1
ATOM 4356 C CA . TYR A 1 530 ? -30.705 9.416 33.448 1.00 63.12 530 TYR A CA 1
ATOM 4357 C C . TYR A 1 530 ? -31.173 10.819 33.060 1.00 63.12 530 TYR A C 1
ATOM 4359 O O . TYR A 1 530 ? -30.933 11.766 33.800 1.00 63.12 530 TYR A O 1
ATOM 4367 N N . ASN A 1 531 ? -31.837 10.979 31.913 1.00 66.44 531 ASN A N 1
ATOM 4368 C CA . ASN A 1 531 ? -32.409 12.264 31.518 1.00 66.44 531 ASN A CA 1
ATOM 4369 C C . ASN A 1 531 ? -33.539 12.683 32.464 1.00 66.44 531 ASN A C 1
ATOM 4371 O O . ASN A 1 531 ? -33.623 13.862 32.786 1.00 66.44 531 ASN A O 1
ATOM 4375 N N . LYS A 1 532 ? -34.362 11.732 32.925 1.00 66.19 532 LYS A N 1
ATOM 4376 C CA . LYS A 1 532 ? -35.383 11.957 33.951 1.00 66.19 532 LYS A CA 1
ATOM 4377 C C . LYS A 1 532 ? -34.724 12.403 35.257 1.00 66.19 532 LYS A C 1
ATOM 4379 O O . LYS A 1 532 ? -34.984 13.511 35.690 1.00 66.19 532 LYS A O 1
ATOM 4384 N N . LEU A 1 533 ? -33.734 11.659 35.756 1.00 59.72 533 LEU A N 1
ATOM 4385 C CA . LEU A 1 533 ? -32.933 12.033 36.928 1.00 59.72 533 LEU A CA 1
ATOM 4386 C C . LEU A 1 533 ? -32.277 13.409 36.780 1.00 59.72 533 LEU A C 1
ATOM 4388 O O . LEU A 1 533 ? -32.318 14.191 37.716 1.00 59.72 533 LEU A O 1
ATOM 4392 N N . ILE A 1 534 ? -31.688 13.748 35.629 1.00 61.66 534 ILE A N 1
ATOM 4393 C CA . ILE A 1 534 ? -31.110 15.081 35.393 1.00 61.66 534 ILE A CA 1
ATOM 4394 C C . ILE A 1 534 ? -32.180 16.162 35.373 1.00 61.66 534 ILE A C 1
ATOM 4396 O O . ILE A 1 534 ? -31.918 17.241 35.890 1.00 61.66 534 ILE A O 1
ATOM 4400 N N . ASN A 1 535 ? -33.331 15.925 34.751 1.00 58.59 535 ASN A N 1
ATOM 4401 C CA . ASN A 1 535 ? -34.415 16.899 34.716 1.00 58.59 535 ASN A CA 1
ATOM 4402 C C . ASN A 1 535 ? -34.998 17.101 36.119 1.00 58.59 535 ASN A C 1
ATOM 4404 O O . ASN A 1 535 ? -35.162 18.245 36.523 1.00 58.59 535 ASN A O 1
ATOM 4408 N N . ASP A 1 536 ? -35.155 16.028 36.893 1.00 56.53 536 ASP A N 1
ATOM 4409 C CA . ASP A 1 536 ? -35.586 16.059 38.292 1.00 56.53 536 ASP A CA 1
ATOM 4410 C C . ASP A 1 536 ? -34.527 16.755 39.177 1.00 56.53 536 ASP A C 1
ATOM 4412 O O . ASP A 1 536 ? -34.848 17.587 40.020 1.00 56.53 536 ASP A O 1
ATOM 4416 N N . THR A 1 537 ? -33.231 16.523 38.924 1.00 53.47 537 THR A N 1
ATOM 4417 C CA . THR A 1 537 ? -32.122 17.180 39.649 1.00 53.47 537 THR A CA 1
ATOM 4418 C C . THR A 1 537 ? -31.934 18.640 39.224 1.00 53.47 537 THR A C 1
ATOM 4420 O O . THR A 1 537 ? -31.530 19.460 40.039 1.00 53.47 537 THR A O 1
ATOM 4423 N N . LYS A 1 538 ? -32.207 19.000 37.963 1.00 50.66 538 LYS A N 1
ATOM 4424 C CA . LYS A 1 538 ? -32.188 20.390 37.471 1.00 50.66 538 LYS A CA 1
ATOM 4425 C C . LYS A 1 538 ? -33.400 21.177 37.953 1.00 50.66 538 LYS A C 1
ATOM 4427 O O . LYS A 1 538 ? -33.246 22.359 38.229 1.00 50.66 538 LYS A O 1
ATOM 4432 N N . ALA A 1 539 ? -34.553 20.526 38.095 1.00 49.62 539 ALA A N 1
ATOM 4433 C CA . ALA A 1 539 ? -35.706 21.083 38.789 1.00 49.62 539 ALA A CA 1
ATOM 4434 C C . ALA A 1 539 ? -35.409 21.291 40.290 1.00 49.62 539 ALA A C 1
ATOM 4436 O O . ALA A 1 539 ? -35.879 22.262 40.868 1.00 49.62 539 ALA A O 1
ATOM 4437 N N . ALA A 1 540 ? -34.554 20.451 40.893 1.00 46.06 540 ALA A N 1
ATOM 4438 C CA . ALA A 1 540 ? -34.143 20.554 42.299 1.00 46.06 540 ALA A CA 1
ATOM 4439 C C . ALA A 1 540 ? -32.882 21.413 42.572 1.00 46.06 540 ALA A C 1
ATOM 4441 O O . ALA A 1 540 ? -32.613 21.755 43.721 1.00 46.06 540 ALA A O 1
ATOM 4442 N N . LYS A 1 541 ? -32.079 21.767 41.559 1.00 44.28 541 LYS A N 1
ATOM 4443 C CA . LYS A 1 541 ? -30.859 22.587 41.703 1.00 44.28 541 LYS A CA 1
ATOM 4444 C C . LYS A 1 541 ? -30.797 23.701 40.665 1.00 44.28 541 LYS A C 1
ATOM 4446 O O . LYS A 1 541 ? -30.037 23.657 39.697 1.00 44.28 541 LYS A O 1
ATOM 4451 N N . SER A 1 542 ? -31.513 24.772 40.973 1.00 48.53 542 SER A N 1
ATOM 4452 C CA . SER A 1 542 ? -31.025 26.125 40.728 1.00 48.53 542 SER A CA 1
ATOM 4453 C C . SER A 1 542 ? -29.919 26.419 41.750 1.00 48.53 542 SER A C 1
ATOM 4455 O O . SER A 1 542 ? -30.239 26.762 42.882 1.00 48.53 542 SER A O 1
ATOM 4457 N N . ASN A 1 543 ? -28.646 26.183 41.393 1.00 45.50 543 ASN A N 1
ATOM 4458 C CA . ASN A 1 543 ? -27.461 26.980 41.784 1.00 45.50 543 ASN A CA 1
ATOM 4459 C C . ASN A 1 543 ? -26.133 26.205 41.644 1.00 45.50 543 ASN A C 1
ATOM 4461 O O . ASN A 1 543 ? -25.986 25.081 42.121 1.00 45.50 543 ASN A O 1
ATOM 4465 N N . GLY A 1 544 ? -25.141 26.881 41.048 1.00 50.41 544 GLY A N 1
ATOM 4466 C CA . GLY A 1 544 ? -23.708 26.674 41.295 1.00 50.41 544 GLY A CA 1
ATOM 4467 C C . GLY A 1 544 ? -22.968 25.667 40.404 1.00 50.41 544 GLY A C 1
ATOM 4468 O O . GLY A 1 544 ? -22.834 24.496 40.748 1.00 50.41 544 GLY A O 1
ATOM 4469 N N . ILE A 1 545 ? -22.378 26.135 39.298 1.00 46.53 545 ILE A N 1
ATOM 4470 C CA . ILE A 1 545 ? -21.296 25.416 38.598 1.00 46.53 545 ILE A CA 1
ATOM 4471 C C . ILE A 1 545 ? -19.983 25.693 39.349 1.00 46.53 545 ILE A C 1
ATOM 4473 O O . ILE A 1 545 ? -19.610 26.848 39.523 1.00 46.53 545 ILE A O 1
ATOM 4477 N N . THR A 1 546 ? -19.260 24.653 39.773 1.00 53.03 546 THR A N 1
ATOM 4478 C CA . THR A 1 546 ? -17.941 24.787 40.422 1.00 53.03 546 THR A CA 1
ATOM 4479 C C . THR A 1 546 ? -16.844 25.194 39.423 1.00 53.03 546 THR A C 1
ATOM 4481 O O . THR A 1 546 ? -16.794 24.682 38.298 1.00 53.03 546 THR A O 1
ATOM 4484 N N . SER A 1 547 ? -15.935 26.096 39.828 1.00 53.91 547 SER A N 1
ATOM 4485 C CA . SER A 1 547 ? -14.966 26.756 38.927 1.00 53.91 547 SER A CA 1
ATOM 4486 C C . SER A 1 547 ? -13.995 25.793 38.223 1.00 53.91 547 SER A C 1
ATOM 4488 O O . SER A 1 547 ? -13.677 25.985 37.051 1.00 53.91 547 SER A O 1
ATOM 4490 N N . SER A 1 548 ? -13.600 24.686 38.860 1.00 51.03 548 SER A N 1
ATOM 4491 C CA . SER A 1 548 ? -12.654 23.710 38.288 1.00 51.03 548 SER A CA 1
ATOM 4492 C C . SER A 1 548 ? -13.184 22.987 37.040 1.00 51.03 548 SER A C 1
ATOM 4494 O O . SER A 1 548 ? -12.426 22.669 36.120 1.00 51.03 548 SER A O 1
ATOM 4496 N N . THR A 1 549 ? -14.500 22.767 36.960 1.00 58.69 549 THR A N 1
ATOM 4497 C CA . THR A 1 549 ? -15.147 22.137 35.796 1.00 58.69 549 THR A CA 1
ATOM 4498 C C . THR A 1 549 ? -15.250 23.113 34.623 1.00 58.69 549 THR A C 1
ATOM 4500 O O . THR A 1 549 ? -15.152 22.706 33.462 1.00 58.69 549 THR A O 1
ATOM 4503 N N . LEU A 1 550 ? -15.426 24.402 34.923 1.00 61.25 550 LEU A N 1
ATOM 4504 C CA . LEU A 1 550 ? -15.464 25.475 33.935 1.00 61.25 550 LEU A CA 1
ATOM 4505 C C . LEU A 1 550 ? -14.077 25.688 33.311 1.00 61.25 550 LEU A C 1
ATOM 4507 O O . LEU A 1 550 ? -13.960 25.675 32.088 1.00 61.25 550 LEU A O 1
ATOM 4511 N N . VAL A 1 551 ? -13.025 25.751 34.137 1.00 64.94 551 VAL A N 1
ATOM 4512 C CA . VAL A 1 551 ? -11.625 25.892 33.691 1.00 64.94 551 VAL A CA 1
ATOM 4513 C C . VAL A 1 551 ? -11.219 24.749 32.761 1.00 64.94 551 VAL A C 1
ATOM 4515 O O . VAL A 1 551 ? -10.665 24.983 31.688 1.00 64.94 551 VAL A O 1
ATOM 4518 N N . LYS A 1 552 ? -11.563 23.501 33.106 1.00 70.31 552 LYS A N 1
ATOM 4519 C CA . LYS A 1 552 ? -11.286 22.352 32.233 1.00 70.31 552 LYS A CA 1
ATOM 4520 C C . LYS A 1 552 ? -12.004 22.458 30.884 1.00 70.31 552 LYS A C 1
ATOM 4522 O O . LYS A 1 552 ? -11.390 22.212 29.852 1.00 70.31 552 LYS A O 1
ATOM 4527 N N . LYS A 1 553 ? -13.281 22.857 30.877 1.00 71.00 553 LYS A N 1
ATOM 4528 C CA . LYS A 1 553 ? -14.041 23.065 29.632 1.00 71.00 553 LYS A CA 1
ATOM 4529 C C . LYS A 1 553 ? -13.457 24.179 28.766 1.00 71.00 553 LYS A C 1
ATOM 4531 O O . LYS A 1 553 ? -13.468 24.042 27.546 1.00 71.00 553 LYS A O 1
ATOM 4536 N N . ILE A 1 554 ? -12.973 25.259 29.378 1.00 74.94 554 ILE A N 1
ATOM 4537 C CA . ILE A 1 554 ? -12.318 26.362 28.664 1.00 74.94 554 ILE A CA 1
ATOM 4538 C C . ILE A 1 554 ? -11.016 25.865 28.028 1.00 74.94 554 ILE A C 1
ATOM 4540 O O . ILE A 1 554 ? -10.811 26.087 26.838 1.00 74.94 554 ILE A O 1
ATOM 4544 N N . ASN A 1 555 ? -10.189 25.119 28.764 1.00 74.88 555 ASN A N 1
ATOM 4545 C CA . ASN A 1 555 ? -8.951 24.551 28.223 1.00 74.88 555 ASN A CA 1
ATOM 4546 C C . ASN A 1 555 ? -9.208 23.553 27.085 1.00 74.88 555 ASN A C 1
ATOM 4548 O O . ASN A 1 555 ? -8.577 23.658 26.037 1.00 74.88 555 ASN A O 1
ATOM 4552 N N . ASP A 1 556 ? -10.178 22.646 27.236 1.00 73.50 556 ASP A N 1
ATOM 4553 C CA . ASP A 1 556 ? -10.566 21.715 26.166 1.00 73.50 556 ASP A CA 1
ATOM 4554 C C . ASP A 1 556 ? -11.038 22.475 24.904 1.00 73.50 556 ASP A C 1
ATOM 4556 O O . ASP A 1 556 ? -10.759 22.067 23.774 1.00 73.50 556 ASP A O 1
ATOM 4560 N N . MET A 1 557 ? -11.729 23.607 25.082 1.00 82.50 557 MET A N 1
ATOM 4561 C CA . MET A 1 557 ? -12.188 24.467 23.987 1.00 82.50 557 MET A CA 1
ATOM 4562 C C . MET A 1 557 ? -11.032 25.206 23.302 1.00 82.50 557 MET A C 1
ATOM 4564 O O . MET A 1 557 ? -10.992 25.229 22.074 1.00 82.50 557 MET A O 1
ATOM 4568 N N . LYS A 1 558 ? -10.074 25.746 24.067 1.00 84.56 558 LYS A N 1
ATOM 4569 C CA . LYS A 1 558 ? -8.853 26.383 23.539 1.00 84.56 558 LYS A CA 1
ATOM 4570 C C . LYS A 1 558 ? -8.029 25.400 22.710 1.00 84.56 558 LYS A C 1
ATOM 4572 O O . LYS A 1 558 ? -7.662 25.715 21.583 1.00 84.56 558 LYS A O 1
ATOM 4577 N N . VAL A 1 559 ? -7.830 24.178 23.210 1.00 80.88 559 VAL A N 1
ATOM 4578 C CA . VAL A 1 559 ? -7.146 23.105 22.467 1.00 80.88 559 VAL A CA 1
ATOM 4579 C C . VAL A 1 559 ? -7.874 22.794 21.162 1.00 80.88 559 VAL A C 1
ATOM 4581 O O . VAL A 1 559 ? -7.248 22.683 20.113 1.00 80.88 559 VAL A O 1
ATOM 4584 N N . LYS A 1 560 ? -9.207 22.710 21.189 1.00 85.44 560 LYS A N 1
ATOM 4585 C CA . LYS A 1 560 ? -9.996 22.459 19.980 1.00 85.44 560 LYS A CA 1
ATOM 4586 C C . LYS A 1 560 ? -9.877 23.587 18.947 1.00 85.44 560 LYS A C 1
ATOM 4588 O O . LYS A 1 560 ? -9.755 23.294 17.764 1.00 85.44 560 LYS A O 1
ATOM 4593 N N . ILE A 1 561 ? -9.918 24.848 19.376 1.00 90.06 561 ILE A N 1
ATOM 4594 C CA . ILE A 1 561 ? -9.750 26.012 18.490 1.00 90.06 561 ILE A CA 1
ATOM 4595 C C . ILE A 1 561 ? -8.335 26.027 17.897 1.00 90.06 561 ILE A C 1
ATOM 4597 O O . ILE A 1 561 ? -8.189 26.197 16.692 1.00 90.06 561 ILE A O 1
ATOM 4601 N N . SER A 1 562 ? -7.314 25.773 18.719 1.00 89.69 562 SER A N 1
ATOM 4602 C CA . SER A 1 562 ? -5.918 25.649 18.285 1.00 89.69 562 SER A CA 1
ATOM 4603 C C . SER A 1 562 ? -5.745 24.571 17.206 1.00 89.69 562 SER A C 1
ATOM 4605 O O . SER A 1 562 ? -5.175 24.838 16.152 1.00 89.69 562 SER A O 1
ATOM 4607 N N . ILE A 1 563 ? -6.326 23.383 17.410 1.00 83.00 563 ILE A N 1
ATOM 4608 C CA . ILE A 1 563 ? -6.304 22.298 16.418 1.00 83.00 563 ILE A CA 1
ATOM 4609 C C . ILE A 1 563 ? -6.984 22.722 15.112 1.00 83.00 563 ILE A C 1
ATOM 4611 O O . ILE A 1 563 ? -6.457 22.444 14.042 1.00 83.00 563 ILE A O 1
ATOM 4615 N N . LEU A 1 564 ? -8.137 23.394 15.176 1.00 91.62 564 LEU A N 1
ATOM 4616 C CA . LEU A 1 564 ? -8.850 23.844 13.976 1.00 91.62 564 LEU A CA 1
ATOM 4617 C C . LEU A 1 564 ? -8.039 24.879 13.181 1.00 91.62 564 LEU A C 1
ATOM 4619 O O . LEU A 1 564 ? -8.000 24.789 11.960 1.00 91.62 564 LEU A O 1
ATOM 4623 N N . TRP A 1 565 ? -7.341 25.797 13.856 1.00 93.50 565 TRP A N 1
ATOM 4624 C CA . TRP A 1 565 ? -6.388 26.706 13.210 1.00 93.50 565 TRP A CA 1
ATOM 4625 C C . TRP A 1 565 ? -5.258 25.951 12.504 1.00 93.50 565 TRP A C 1
ATOM 4627 O O . TRP A 1 565 ? -4.983 26.214 11.338 1.00 93.50 565 TRP A O 1
ATOM 4637 N N . ILE A 1 566 ? -4.649 24.971 13.176 1.00 86.31 566 ILE A N 1
ATOM 4638 C CA . ILE A 1 566 ? -3.568 24.157 12.600 1.00 86.31 566 ILE A CA 1
ATOM 4639 C C . ILE A 1 566 ? -4.064 23.346 11.395 1.00 86.31 566 ILE A C 1
ATOM 4641 O O . ILE A 1 566 ? -3.358 23.251 10.396 1.00 86.31 566 ILE A O 1
ATOM 4645 N N . ILE A 1 567 ? -5.281 22.795 11.446 1.00 84.44 567 ILE A N 1
ATOM 4646 C CA . ILE A 1 567 ? -5.878 22.085 10.304 1.00 84.44 567 ILE A CA 1
ATOM 4647 C C . ILE A 1 567 ? -6.050 23.028 9.111 1.00 84.44 567 ILE A C 1
ATOM 4649 O O . ILE A 1 567 ? -5.788 22.609 7.990 1.00 84.44 567 ILE A O 1
ATOM 4653 N N . ILE A 1 568 ? -6.445 24.286 9.330 1.00 88.69 568 ILE A N 1
ATOM 4654 C CA . ILE A 1 568 ? -6.534 25.266 8.241 1.00 88.69 568 ILE A CA 1
ATOM 4655 C C . ILE A 1 568 ? -5.156 25.542 7.630 1.00 88.69 568 ILE A C 1
ATOM 4657 O O . ILE A 1 568 ? -5.042 25.552 6.411 1.00 88.69 568 ILE A O 1
ATOM 4661 N N . VAL A 1 569 ? -4.110 25.700 8.448 1.00 85.19 569 VAL A N 1
ATOM 4662 C CA . VAL A 1 569 ? -2.728 25.875 7.955 1.00 85.19 569 VAL A CA 1
ATOM 4663 C C . VAL A 1 569 ? -2.299 24.687 7.099 1.00 85.19 569 VAL A C 1
ATOM 4665 O O . VAL A 1 569 ? -1.803 24.870 5.994 1.00 85.19 569 VAL A O 1
ATOM 4668 N N . ILE A 1 570 ? -2.533 23.463 7.580 1.00 77.31 570 ILE A N 1
ATOM 4669 C CA . ILE A 1 570 ? -2.235 22.242 6.820 1.00 77.31 570 ILE A CA 1
ATOM 4670 C C . ILE A 1 570 ? -3.050 22.206 5.521 1.00 77.31 570 ILE A C 1
ATOM 4672 O O . ILE A 1 570 ? -2.505 21.861 4.479 1.00 77.31 570 ILE A O 1
ATOM 4676 N N . GLY A 1 571 ? -4.328 22.590 5.574 1.00 81.44 571 GLY A N 1
ATOM 4677 C CA . GLY A 1 571 ? -5.198 22.700 4.406 1.00 81.44 571 GLY A CA 1
ATOM 4678 C C . GLY A 1 571 ? -4.622 23.632 3.344 1.00 81.44 571 GLY A C 1
ATOM 4679 O O . GLY A 1 571 ? -4.493 23.214 2.201 1.00 81.44 571 GLY A O 1
ATOM 4680 N N . PHE A 1 572 ? -4.186 24.835 3.731 1.00 80.94 572 PHE A N 1
ATOM 4681 C CA . PHE A 1 572 ? -3.531 25.776 2.819 1.00 80.94 572 PHE A CA 1
ATOM 4682 C C . PHE A 1 572 ? -2.223 25.234 2.247 1.00 80.94 572 PHE A C 1
ATOM 4684 O O . PHE A 1 572 ? -2.009 25.341 1.047 1.00 80.94 572 PHE A O 1
ATOM 4691 N N . ILE A 1 573 ? -1.371 24.607 3.062 1.00 74.31 573 ILE A N 1
ATOM 4692 C CA . ILE A 1 573 ? -0.119 24.013 2.571 1.00 74.31 573 ILE A CA 1
ATOM 4693 C C . ILE A 1 573 ? -0.418 22.948 1.510 1.00 74.31 573 ILE A C 1
ATOM 4695 O O . ILE A 1 573 ? 0.199 22.946 0.450 1.00 74.31 573 ILE A O 1
ATOM 4699 N N . ILE A 1 574 ? -1.380 22.059 1.774 1.00 68.50 574 ILE A N 1
ATOM 4700 C CA . ILE A 1 574 ? -1.778 21.008 0.829 1.00 68.50 574 ILE A CA 1
ATOM 4701 C C . ILE A 1 574 ? -2.390 21.624 -0.438 1.00 68.50 574 ILE A C 1
ATOM 4703 O O . ILE A 1 574 ? -2.028 21.211 -1.537 1.00 68.50 574 ILE A O 1
ATOM 4707 N N . HIS A 1 575 ? -3.263 22.624 -0.292 1.00 75.44 575 HIS A N 1
ATOM 4708 C CA . HIS A 1 575 ? -3.893 23.350 -1.399 1.00 75.44 575 HIS A CA 1
ATOM 4709 C C . HIS A 1 575 ? -2.868 24.071 -2.288 1.00 75.44 575 HIS A C 1
ATOM 4711 O O . HIS A 1 575 ? -2.928 23.986 -3.504 1.00 75.44 575 HIS A O 1
ATOM 4717 N N . HIS A 1 576 ? -1.865 24.732 -1.712 1.00 69.25 576 HIS A N 1
ATOM 4718 C CA . HIS A 1 576 ? -0.827 25.415 -2.493 1.00 69.25 576 HIS A CA 1
ATOM 4719 C C . HIS A 1 576 ? 0.165 24.451 -3.137 1.00 69.25 576 HIS A C 1
ATOM 4721 O O . HIS A 1 576 ? 0.638 24.710 -4.242 1.00 69.25 576 HIS A O 1
ATOM 4727 N N . ILE A 1 577 ? 0.471 23.329 -2.477 1.00 62.56 577 ILE A N 1
ATOM 4728 C CA . ILE A 1 577 ? 1.210 22.247 -3.130 1.00 62.56 577 ILE A CA 1
ATOM 4729 C C . ILE A 1 577 ? 0.420 21.764 -4.347 1.00 62.56 577 ILE A C 1
ATOM 4731 O O . ILE A 1 577 ? 1.060 21.471 -5.347 1.00 62.56 577 ILE A O 1
ATOM 4735 N N . TYR A 1 578 ? -0.923 21.777 -4.300 1.00 59.03 578 TYR A N 1
ATOM 4736 C CA . TYR A 1 578 ? -1.811 21.464 -5.427 1.00 59.03 578 TYR A CA 1
ATOM 4737 C C . TYR A 1 578 ? -1.547 22.303 -6.688 1.00 59.03 578 TYR A C 1
ATOM 4739 O O . TYR A 1 578 ? -1.356 21.750 -7.769 1.00 59.03 578 TYR A O 1
ATOM 4747 N N . GLY A 1 579 ? -1.387 23.619 -6.547 1.00 51.47 579 GLY A N 1
ATOM 4748 C CA . GLY A 1 579 ? -1.016 24.493 -7.670 1.00 51.47 579 GLY A CA 1
ATOM 4749 C C . GLY A 1 579 ? 0.381 24.223 -8.256 1.00 51.47 579 GLY A C 1
ATOM 4750 O O . GLY A 1 579 ? 0.641 24.543 -9.411 1.00 51.47 579 GLY A O 1
ATOM 4751 N N . LEU A 1 580 ? 1.284 23.590 -7.497 1.00 45.50 580 LEU A N 1
ATOM 4752 C CA . LEU A 1 580 ? 2.626 23.212 -7.965 1.00 45.50 580 LEU A CA 1
ATOM 4753 C C . LEU A 1 580 ? 2.645 21.871 -8.728 1.00 45.50 580 LEU A C 1
ATOM 4755 O O . LEU A 1 580 ? 3.683 21.519 -9.291 1.00 45.50 580 LEU A O 1
ATOM 4759 N N . PHE A 1 581 ? 1.537 21.115 -8.783 1.00 41.91 581 PHE A N 1
ATOM 4760 C CA . PHE A 1 581 ? 1.503 19.792 -9.436 1.00 41.91 581 PHE A CA 1
ATOM 4761 C C . PHE A 1 581 ? 1.829 19.858 -10.929 1.00 41.91 581 PHE A C 1
ATOM 4763 O O . PHE A 1 581 ? 2.529 18.973 -11.420 1.00 41.91 581 PHE A O 1
ATOM 4770 N N . GLY A 1 582 ? 1.390 20.908 -11.632 1.00 43.38 582 GLY A N 1
ATOM 4771 C CA . GLY A 1 582 ? 1.664 21.088 -13.062 1.00 43.38 582 GLY A CA 1
ATOM 4772 C C . GLY A 1 582 ? 3.160 21.178 -13.383 1.00 43.38 582 GLY A C 1
ATOM 4773 O O . GLY A 1 582 ? 3.609 20.641 -14.393 1.00 43.38 582 GLY A O 1
ATOM 4774 N N . VAL A 1 583 ? 3.943 21.754 -12.462 1.00 38.53 583 VAL A N 1
ATOM 4775 C CA . VAL A 1 583 ? 5.401 21.926 -12.585 1.00 38.53 583 VAL A CA 1
ATOM 4776 C C . VAL A 1 583 ? 6.161 20.625 -12.299 1.00 38.53 583 VAL A C 1
ATOM 4778 O O . VAL A 1 583 ? 7.181 20.361 -12.926 1.00 38.53 583 VAL A O 1
ATOM 4781 N N . TYR A 1 584 ? 5.675 19.789 -11.375 1.00 35.28 584 TYR A N 1
ATOM 4782 C CA . TYR A 1 584 ? 6.366 18.556 -10.966 1.00 35.28 584 TYR A CA 1
ATOM 4783 C C . TYR A 1 584 ? 5.984 17.313 -11.778 1.00 35.28 584 TYR A C 1
ATOM 4785 O O . TYR A 1 584 ? 6.773 16.369 -11.843 1.00 35.28 584 TYR A O 1
ATOM 4793 N N . TYR A 1 585 ? 4.791 17.293 -12.378 1.00 37.53 585 TYR A N 1
ATOM 4794 C CA . TYR A 1 585 ? 4.286 16.159 -13.160 1.00 37.53 585 TYR A CA 1
ATOM 4795 C C . TYR A 1 585 ? 4.126 16.462 -14.656 1.00 37.53 585 TYR A C 1
ATOM 4797 O O . TYR A 1 585 ? 3.634 15.608 -15.386 1.00 37.53 585 TYR A O 1
ATOM 4805 N N . ASN A 1 586 ? 4.607 17.621 -15.125 1.00 37.75 586 ASN A N 1
ATOM 4806 C CA . ASN A 1 586 ? 4.639 17.997 -16.544 1.00 37.75 586 ASN A CA 1
ATOM 4807 C C . ASN A 1 586 ? 3.252 18.067 -17.227 1.00 37.75 586 ASN A C 1
ATOM 4809 O O . ASN A 1 586 ? 3.151 17.865 -18.434 1.00 37.75 586 ASN A O 1
ATOM 4813 N N . GLU A 1 587 ? 2.181 18.357 -16.477 1.00 39.38 587 GLU A N 1
ATOM 4814 C CA . GLU A 1 587 ? 0.802 18.393 -17.010 1.00 39.38 587 GLU A CA 1
ATOM 4815 C C . GLU A 1 587 ? 0.242 19.802 -17.278 1.00 39.38 587 GLU A C 1
ATOM 4817 O O . GLU A 1 587 ? -0.840 19.916 -17.849 1.00 39.38 587 GLU A O 1
ATOM 4822 N N . SER A 1 588 ? 0.947 20.892 -16.951 1.00 34.62 588 SER A N 1
ATOM 4823 C CA . SER A 1 588 ? 0.484 22.239 -17.325 1.00 34.62 588 SER A CA 1
ATOM 4824 C C . SER A 1 588 ? 1.306 22.827 -18.467 1.00 34.62 588 SER A C 1
ATOM 4826 O O . SER A 1 588 ? 2.513 23.027 -18.321 1.00 34.62 588 SER A O 1
ATOM 4828 N N . LEU A 1 589 ? 0.614 23.159 -19.563 1.00 34.75 589 LEU A N 1
ATOM 4829 C CA . LEU A 1 589 ? 1.024 24.125 -20.584 1.00 34.75 589 LEU A CA 1
ATOM 4830 C C . LEU A 1 589 ? 1.656 25.348 -19.903 1.00 34.75 589 LEU A C 1
ATOM 4832 O O . LEU A 1 589 ? 0.954 26.203 -19.366 1.00 34.75 589 LEU A O 1
ATOM 4836 N N . MET A 1 590 ? 2.986 25.423 -19.898 1.00 35.88 590 MET A N 1
ATOM 4837 C CA . MET A 1 590 ? 3.664 26.690 -19.658 1.00 35.88 590 MET A CA 1
ATOM 4838 C C . MET A 1 590 ? 3.262 27.592 -20.823 1.00 35.88 590 MET A C 1
ATOM 4840 O O . MET A 1 590 ? 3.543 27.259 -21.974 1.00 35.88 590 MET A O 1
ATOM 4844 N N . MET A 1 591 ? 2.567 28.698 -20.550 1.00 33.97 591 MET A N 1
ATOM 4845 C CA . MET A 1 591 ? 2.422 29.756 -21.550 1.00 33.97 591 MET A CA 1
ATOM 4846 C C . MET A 1 591 ? 3.825 30.134 -22.048 1.00 33.97 591 MET A C 1
ATOM 4848 O O . MET A 1 591 ? 4.741 30.199 -21.227 1.00 33.97 591 MET A O 1
ATOM 4852 N N . GLU A 1 592 ? 3.994 30.383 -23.351 1.00 35.47 592 GLU A N 1
ATOM 4853 C CA . GLU A 1 592 ? 5.302 30.593 -24.015 1.00 35.47 592 GLU A CA 1
ATOM 4854 C C . GLU A 1 592 ? 6.179 31.706 -23.393 1.00 35.47 592 GLU A C 1
ATOM 4856 O O . GLU A 1 592 ? 7.368 31.785 -23.683 1.00 35.47 592 GLU A O 1
ATOM 4861 N N . GLU A 1 593 ? 5.637 32.510 -22.470 1.00 40.44 593 GLU A N 1
ATOM 4862 C CA . GLU A 1 593 ? 6.313 33.625 -21.792 1.00 40.44 593 GLU A CA 1
ATOM 4863 C C . GLU A 1 593 ? 6.381 33.496 -20.250 1.00 40.44 593 GLU A C 1
ATOM 4865 O O . GLU A 1 593 ? 6.866 34.397 -19.561 1.00 40.44 593 GLU A O 1
ATOM 4870 N N . ALA A 1 594 ? 5.903 32.394 -19.660 1.00 44.69 594 ALA A N 1
ATOM 4871 C CA . ALA A 1 594 ? 5.885 32.228 -18.206 1.00 44.69 594 ALA A CA 1
ATOM 4872 C C . ALA A 1 594 ? 7.287 31.897 -17.651 1.00 44.69 594 ALA A C 1
ATOM 4874 O O . ALA A 1 594 ? 7.820 30.808 -17.848 1.00 44.69 594 ALA A O 1
ATOM 4875 N N . THR A 1 595 ? 7.875 32.815 -16.878 1.00 49.88 595 THR A N 1
ATOM 4876 C CA . THR A 1 595 ? 9.217 32.661 -16.273 1.00 49.88 595 THR A CA 1
ATOM 4877 C C . THR A 1 595 ? 9.266 31.696 -15.080 1.00 49.88 595 THR A C 1
ATOM 4879 O O . THR A 1 595 ? 10.338 31.443 -14.533 1.00 49.88 595 THR A O 1
ATOM 4882 N N . GLY A 1 596 ? 8.114 31.179 -14.633 1.00 50.09 596 GLY A N 1
ATOM 4883 C CA . GLY A 1 596 ? 7.987 30.367 -13.416 1.00 50.09 596 GLY A CA 1
ATOM 4884 C C . GLY A 1 596 ? 8.144 31.156 -12.106 1.00 50.09 596 GLY A C 1
ATOM 4885 O O . GLY A 1 596 ? 8.082 30.566 -11.027 1.00 50.09 596 GLY A O 1
ATOM 4886 N N . ALA A 1 597 ? 8.331 32.479 -12.171 1.00 49.41 597 ALA A N 1
ATOM 4887 C CA . ALA A 1 597 ? 8.426 33.333 -10.994 1.00 49.41 597 ALA A CA 1
ATOM 4888 C C . ALA A 1 597 ? 7.042 33.540 -10.356 1.00 49.41 597 ALA A C 1
ATOM 4890 O O . ALA A 1 597 ? 6.118 34.056 -10.983 1.00 49.41 597 ALA A O 1
ATOM 4891 N N . VAL A 1 598 ? 6.903 33.162 -9.084 1.00 52.97 598 VAL A N 1
ATOM 4892 C CA . VAL A 1 598 ? 5.683 33.412 -8.308 1.00 52.97 598 VAL A CA 1
ATOM 4893 C C . VAL A 1 598 ? 5.636 34.900 -7.926 1.00 52.97 598 VAL A C 1
ATOM 4895 O O . VAL A 1 598 ? 6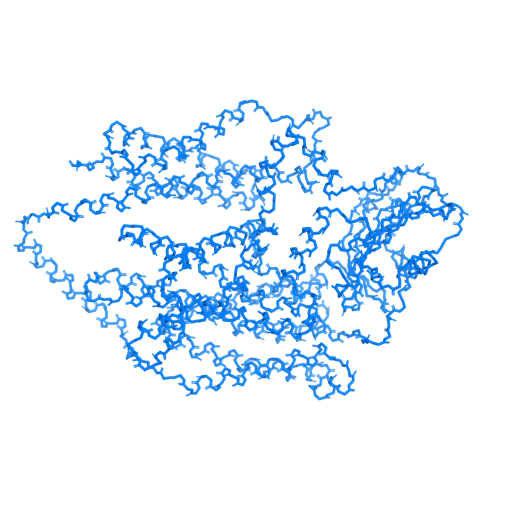.593 35.398 -7.329 1.00 52.97 598 VAL A O 1
ATOM 4898 N N . PRO A 1 599 ? 4.549 35.638 -8.224 1.00 65.06 599 PRO A N 1
ATOM 4899 C CA . PRO A 1 599 ? 4.451 37.053 -7.878 1.00 65.06 599 PRO A CA 1
ATOM 4900 C C . PRO A 1 599 ? 4.619 37.292 -6.373 1.00 65.06 599 PRO A C 1
ATOM 4902 O O . PRO A 1 599 ? 4.021 36.594 -5.551 1.00 65.06 599 PRO A O 1
ATOM 4905 N N . THR A 1 600 ? 5.349 38.341 -5.984 1.00 69.44 600 THR A N 1
ATOM 4906 C CA . THR A 1 600 ? 5.565 38.722 -4.571 1.00 69.44 600 THR A CA 1
ATOM 4907 C C . THR A 1 600 ? 4.255 38.856 -3.789 1.00 69.44 600 THR A C 1
ATOM 4909 O O . THR A 1 600 ? 4.173 38.490 -2.619 1.00 69.44 600 THR A O 1
ATOM 4912 N N . VAL A 1 601 ? 3.196 39.318 -4.456 1.00 67.06 601 VAL A N 1
ATOM 4913 C CA . VAL A 1 601 ? 1.845 39.437 -3.896 1.00 67.06 601 VAL A CA 1
ATOM 4914 C C . VAL A 1 601 ? 1.310 38.083 -3.410 1.00 67.06 601 VAL A C 1
ATOM 4916 O O . VAL A 1 601 ? 0.753 38.001 -2.318 1.00 67.06 601 VAL A O 1
ATOM 4919 N N . HIS A 1 602 ? 1.552 37.002 -4.152 1.00 63.50 602 HIS A N 1
ATOM 4920 C CA . HIS A 1 602 ? 1.153 35.651 -3.758 1.00 63.50 602 HIS A CA 1
ATOM 4921 C C . HIS A 1 602 ? 1.911 35.179 -2.502 1.00 63.50 602 HIS A C 1
ATOM 4923 O O . HIS A 1 602 ? 1.332 34.557 -1.610 1.00 63.50 602 HIS A O 1
ATOM 4929 N N . HIS A 1 603 ? 3.197 35.525 -2.368 1.00 67.25 603 HIS A N 1
ATOM 4930 C CA . HIS A 1 603 ? 3.965 35.245 -1.149 1.00 67.25 603 HIS A CA 1
ATOM 4931 C C . HIS A 1 603 ? 3.431 36.006 0.070 1.00 67.25 603 HIS A C 1
ATOM 4933 O O . HIS A 1 603 ? 3.332 35.431 1.156 1.00 67.25 603 HIS A O 1
ATOM 4939 N N . ILE A 1 604 ? 3.046 37.272 -0.108 1.00 73.50 604 ILE A N 1
ATOM 4940 C CA . ILE A 1 604 ? 2.448 38.096 0.950 1.00 73.50 604 ILE A CA 1
ATOM 4941 C C . ILE A 1 604 ? 1.122 37.486 1.413 1.00 73.50 604 ILE A C 1
ATOM 4943 O O . ILE A 1 604 ? 0.924 37.310 2.615 1.00 73.50 604 ILE A O 1
ATOM 4947 N N . TYR A 1 605 ? 0.252 37.085 0.481 1.00 73.00 605 TYR A N 1
ATOM 4948 C CA . TYR A 1 605 ? -0.991 36.388 0.817 1.00 73.00 605 TYR A CA 1
ATOM 4949 C C . TYR A 1 605 ? -0.736 35.117 1.622 1.00 73.00 605 TYR A C 1
ATOM 4951 O O . TYR A 1 605 ? -1.390 34.902 2.642 1.00 73.00 605 TYR A O 1
ATOM 4959 N N . ARG A 1 606 ? 0.259 34.317 1.224 1.00 71.56 606 ARG A N 1
ATOM 4960 C CA . ARG A 1 606 ? 0.617 33.087 1.935 1.00 71.56 606 ARG A CA 1
ATOM 4961 C C . ARG A 1 606 ? 1.065 33.367 3.369 1.00 71.56 606 ARG A C 1
ATOM 4963 O O . ARG A 1 606 ? 0.563 32.751 4.304 1.00 71.56 606 ARG A O 1
ATOM 4970 N N . ILE A 1 607 ? 1.961 34.334 3.560 1.00 75.38 607 ILE A N 1
ATOM 4971 C CA . ILE A 1 607 ? 2.449 34.728 4.890 1.00 75.38 607 ILE A CA 1
ATOM 4972 C C . ILE A 1 607 ? 1.298 35.238 5.764 1.00 75.38 607 ILE A C 1
ATOM 4974 O O . ILE A 1 607 ? 1.207 34.871 6.935 1.00 75.38 607 ILE A O 1
ATOM 4978 N N . ILE A 1 608 ? 0.402 36.049 5.203 1.00 79.38 608 ILE A N 1
ATOM 4979 C CA . ILE A 1 608 ? -0.735 36.608 5.935 1.00 79.38 608 ILE A CA 1
ATOM 4980 C C . ILE A 1 608 ? -1.717 35.501 6.321 1.00 79.38 608 ILE A C 1
ATOM 4982 O O . ILE A 1 608 ? -2.063 35.376 7.492 1.00 79.38 608 ILE A O 1
ATOM 4986 N N . PHE A 1 609 ? -2.159 34.669 5.382 1.00 78.81 609 PHE A N 1
ATOM 4987 C CA . PHE A 1 609 ? -3.205 33.689 5.656 1.00 78.81 609 PHE A CA 1
ATOM 4988 C C . PHE A 1 609 ? -2.701 32.462 6.422 1.00 78.81 609 PHE A C 1
ATOM 4990 O O . PHE A 1 609 ? -3.302 32.099 7.435 1.00 78.81 609 PHE A O 1
ATOM 4997 N N . GLU A 1 610 ? -1.582 31.863 6.014 1.00 81.62 610 GLU A N 1
ATOM 4998 C CA . GLU A 1 610 ? -1.011 30.690 6.690 1.00 81.62 610 GLU A CA 1
ATOM 4999 C C . GLU A 1 610 ? -0.308 31.086 7.988 1.00 81.62 610 GLU A C 1
ATOM 5001 O O . GLU A 1 610 ? -0.535 30.477 9.037 1.00 81.62 610 GLU A O 1
ATOM 5006 N N . GLY A 1 611 ? 0.512 32.139 7.941 1.00 81.19 611 GLY A N 1
ATOM 5007 C CA . GLY A 1 611 ? 1.286 32.599 9.091 1.00 81.19 611 GLY A CA 1
ATOM 5008 C C . GLY A 1 611 ? 0.396 33.096 10.226 1.00 81.19 611 GLY A C 1
ATOM 5009 O O . GLY A 1 611 ? 0.596 32.690 11.374 1.00 81.19 611 GLY A O 1
ATOM 5010 N N . LEU A 1 612 ? -0.639 33.898 9.936 1.00 86.50 612 LEU A N 1
ATOM 5011 C CA . LEU A 1 612 ? -1.569 34.339 10.983 1.00 86.50 612 LEU A CA 1
ATOM 5012 C C . LEU A 1 612 ? -2.434 33.191 11.499 1.00 86.50 612 LEU A C 1
ATOM 5014 O O . LEU A 1 612 ? -2.663 33.120 12.706 1.00 86.50 612 LEU A O 1
ATOM 5018 N N . ALA A 1 613 ? -2.886 32.270 10.642 1.00 87.19 613 ALA A N 1
ATOM 5019 C CA . ALA A 1 613 ? -3.625 31.092 11.096 1.00 87.19 613 ALA A CA 1
ATOM 5020 C C . ALA A 1 613 ? -2.778 30.230 12.048 1.00 87.19 613 ALA A C 1
ATOM 5022 O O . ALA A 1 613 ? -3.258 29.823 13.108 1.00 87.19 613 ALA A O 1
ATOM 5023 N N . PHE A 1 614 ? -1.500 30.018 11.727 1.00 86.31 614 PHE A N 1
ATOM 5024 C CA . PHE A 1 614 ? -0.557 29.309 12.590 1.00 86.31 614 PHE A CA 1
ATOM 5025 C C . PHE A 1 614 ? -0.335 30.041 13.917 1.00 86.31 614 PHE A C 1
ATOM 5027 O O . PHE A 1 614 ? -0.419 29.437 14.990 1.00 86.31 614 PHE A O 1
ATOM 5034 N N . PHE A 1 615 ? -0.132 31.357 13.854 1.00 89.94 615 PHE A N 1
ATOM 5035 C CA . PHE A 1 615 ? 0.043 32.210 15.025 1.00 89.94 615 PHE A CA 1
ATOM 5036 C C . PHE A 1 615 ? -1.177 32.166 15.953 1.00 89.94 615 PHE A C 1
ATOM 5038 O O . PHE A 1 615 ? -1.030 31.943 17.156 1.00 89.94 615 PHE A O 1
ATOM 5045 N N . PHE A 1 616 ? -2.393 32.282 15.408 1.00 91.75 616 PHE A N 1
ATOM 5046 C CA . PHE A 1 616 ? -3.621 32.095 16.179 1.00 91.75 616 PHE A CA 1
ATOM 5047 C C . PHE A 1 616 ? -3.719 30.682 16.752 1.00 91.75 616 PHE A C 1
ATOM 5049 O O . PHE A 1 616 ? -4.133 30.530 17.903 1.00 91.75 616 PHE A O 1
ATOM 5056 N N . GLY A 1 617 ? -3.307 29.658 16.003 1.00 87.69 617 GLY A N 1
ATOM 5057 C CA . GLY A 1 617 ? -3.267 28.276 16.468 1.00 87.69 617 GLY A CA 1
ATOM 5058 C C . GLY A 1 617 ? -2.426 28.103 17.729 1.00 87.69 617 GLY A C 1
ATOM 5059 O O . GLY A 1 617 ? -2.923 27.563 18.718 1.00 87.69 617 GLY A O 1
ATOM 5060 N N . ILE A 1 618 ? -1.195 28.613 17.737 1.00 88.94 618 ILE A N 1
ATOM 5061 C CA . ILE A 1 618 ? -0.299 28.519 18.899 1.00 88.94 618 ILE A CA 1
ATOM 5062 C C . ILE A 1 618 ? -0.802 29.396 20.046 1.00 88.94 618 ILE A C 1
ATOM 5064 O O . ILE A 1 618 ? -0.986 28.918 21.168 1.00 88.94 618 ILE A O 1
ATOM 5068 N N . LEU A 1 619 ? -1.073 30.675 19.773 1.00 88.88 619 LEU A N 1
ATOM 5069 C CA . LEU A 1 619 ? -1.406 31.634 20.823 1.00 88.88 619 LEU A CA 1
ATOM 5070 C C . LEU A 1 619 ? -2.762 31.389 21.467 1.00 88.88 619 LEU A C 1
ATOM 5072 O O . LEU A 1 619 ? -2.955 31.793 22.609 1.00 88.88 619 LEU A O 1
ATOM 5076 N N . THR A 1 620 ? -3.682 30.685 20.805 1.00 90.44 620 THR A N 1
ATOM 5077 C CA . THR A 1 620 ? -4.950 30.286 21.429 1.00 90.44 620 THR A CA 1
ATOM 5078 C C . THR A 1 620 ? -4.733 29.443 22.684 1.00 90.44 620 THR A C 1
ATOM 5080 O O . THR A 1 620 ? -5.596 29.447 23.555 1.00 90.44 620 THR A O 1
ATOM 5083 N N . LEU A 1 621 ? -3.609 28.734 22.829 1.00 87.94 621 LEU A N 1
ATOM 5084 C CA . LEU A 1 621 ? -3.328 27.952 24.036 1.00 87.94 621 LEU A CA 1
ATOM 5085 C C . LEU A 1 621 ? -2.909 28.837 25.217 1.00 87.94 621 LEU A C 1
ATOM 5087 O O . LEU A 1 621 ? -3.343 28.592 26.344 1.00 87.94 621 LEU A O 1
ATOM 5091 N N . GLU A 1 622 ? -2.176 29.915 24.954 1.00 87.56 622 GLU A N 1
ATOM 5092 C CA . GLU A 1 622 ? -1.563 30.761 25.987 1.00 87.56 622 GLU A CA 1
ATOM 5093 C C . GLU A 1 622 ? -2.369 32.038 26.274 1.00 87.56 622 GLU A C 1
ATOM 5095 O O . GLU A 1 622 ? -2.507 32.457 27.422 1.00 87.56 622 GLU A O 1
ATOM 5100 N N . ILE A 1 623 ? -2.988 32.639 25.256 1.00 86.81 623 ILE A N 1
ATOM 5101 C CA . ILE A 1 623 ? -3.657 33.938 25.349 1.00 86.81 623 ILE A CA 1
ATOM 5102 C C . ILE A 1 623 ? -5.175 33.773 25.380 1.00 86.81 623 ILE A C 1
ATOM 5104 O O . ILE A 1 623 ? -5.794 33.226 24.472 1.00 86.81 623 ILE A O 1
ATOM 5108 N N . SER A 1 624 ? -5.798 34.340 26.413 1.00 84.94 624 SER A N 1
ATOM 5109 C CA . SER A 1 624 ? -7.258 34.374 26.569 1.00 84.94 624 SER A CA 1
ATOM 5110 C C . SER A 1 624 ? -7.846 35.783 26.719 1.00 84.94 624 SER A C 1
ATOM 5112 O O . SER A 1 624 ? -9.022 35.950 27.066 1.00 84.94 624 SER A O 1
ATOM 5114 N N . LYS A 1 625 ? -7.043 36.823 26.462 1.00 89.69 625 LYS A N 1
ATOM 5115 C CA . LYS A 1 625 ? -7.473 38.222 26.590 1.00 89.69 625 LYS A CA 1
ATOM 5116 C C . LYS A 1 625 ? -8.636 38.531 25.637 1.00 89.69 625 LYS A C 1
ATOM 5118 O O . LYS A 1 625 ? -8.714 37.999 24.530 1.00 89.69 625 LYS A O 1
ATOM 5123 N N . LYS A 1 626 ? -9.541 39.422 26.064 1.00 88.50 626 LYS A N 1
ATOM 5124 C CA . LYS A 1 626 ? -10.755 39.788 25.308 1.00 88.50 626 LYS A CA 1
ATOM 5125 C C . LYS A 1 626 ? -10.432 40.288 23.895 1.00 88.50 626 LYS A C 1
ATOM 5127 O O . LYS A 1 626 ? -11.109 39.876 22.961 1.00 88.50 626 LYS A O 1
ATOM 5132 N N . TRP A 1 627 ? -9.396 41.118 23.741 1.00 92.06 627 TRP A N 1
ATOM 5133 C CA . TRP A 1 627 ? -8.966 41.620 22.432 1.00 92.06 627 TRP A CA 1
ATOM 5134 C C . TRP A 1 627 ? -8.563 40.467 21.501 1.00 92.06 627 TRP A C 1
ATOM 5136 O O . TRP A 1 627 ? -9.115 40.354 20.416 1.00 92.06 627 TRP A O 1
ATOM 5146 N N . PHE A 1 628 ? -7.733 39.530 21.974 1.00 93.12 628 PHE A N 1
ATOM 5147 C CA . PHE A 1 628 ? -7.259 38.389 21.186 1.00 93.12 628 PHE A CA 1
ATOM 5148 C C . PHE A 1 628 ? -8.407 37.479 20.734 1.00 93.12 628 PHE A C 1
ATOM 5150 O O . PHE A 1 628 ? -8.477 37.093 19.569 1.00 93.12 628 PHE A O 1
ATOM 5157 N N . LYS A 1 629 ? -9.356 37.191 21.635 1.00 91.94 629 LYS A N 1
ATOM 5158 C CA . LYS A 1 629 ? -10.570 36.416 21.324 1.00 91.94 629 LYS A CA 1
ATOM 5159 C C . LYS A 1 629 ? -11.385 37.057 20.195 1.00 91.94 629 LYS A C 1
ATOM 5161 O O . LYS A 1 629 ? -11.892 36.347 19.330 1.00 91.94 629 LYS A O 1
ATOM 5166 N N . TRP A 1 630 ? -11.521 38.384 20.203 1.00 93.75 630 TRP A N 1
ATOM 5167 C CA . TRP A 1 630 ? -12.230 39.122 19.156 1.00 93.75 630 TRP A CA 1
ATOM 5168 C C . TRP A 1 630 ? -11.444 39.178 17.848 1.00 93.75 630 TRP A C 1
ATOM 5170 O O . TRP A 1 630 ? -12.025 38.900 16.803 1.00 93.75 630 TRP A O 1
ATOM 5180 N N . THR A 1 631 ? -10.140 39.449 17.893 1.00 92.81 631 THR A N 1
ATOM 5181 C CA . THR A 1 631 ? -9.285 39.456 16.699 1.00 92.81 631 THR A CA 1
ATOM 5182 C C . THR A 1 631 ? -9.275 38.087 16.020 1.00 92.81 631 THR A C 1
ATOM 5184 O O . THR A 1 631 ? -9.511 37.998 14.820 1.00 92.81 631 THR A O 1
ATOM 5187 N N . SER A 1 632 ? -9.108 37.006 16.791 1.00 93.75 632 SER A N 1
ATOM 5188 C CA . SER A 1 632 ? -9.162 35.632 16.278 1.00 93.75 632 SER A CA 1
ATOM 5189 C C . SER A 1 632 ? -10.532 35.303 15.673 1.00 93.75 632 SER A C 1
ATOM 5191 O O . SER A 1 632 ? -10.608 34.644 14.640 1.00 93.75 632 SER A O 1
ATOM 5193 N N . PHE A 1 633 ? -11.624 35.802 16.264 1.00 95.75 633 PHE A N 1
ATOM 5194 C CA . PHE A 1 633 ? -12.974 35.613 15.725 1.00 95.75 633 PHE A CA 1
ATOM 5195 C C . PHE A 1 633 ? -13.180 36.316 14.382 1.00 95.75 633 PHE A C 1
ATOM 5197 O O . PHE A 1 633 ? -13.704 35.705 13.454 1.00 95.75 633 PHE A O 1
ATOM 5204 N N . ILE A 1 634 ? -12.765 37.581 14.280 1.00 94.56 634 ILE A N 1
ATOM 5205 C CA . ILE A 1 634 ? -12.871 38.370 13.046 1.00 94.56 634 ILE A CA 1
ATOM 5206 C C . ILE A 1 634 ? -12.037 37.714 11.946 1.00 94.56 634 ILE A C 1
ATOM 5208 O O . ILE A 1 634 ? -12.543 37.489 10.849 1.00 94.56 634 ILE A O 1
ATOM 5212 N N . TRP A 1 635 ? -10.798 37.325 12.261 1.00 93.88 635 TRP A N 1
ATOM 5213 C CA . TRP A 1 635 ? -9.925 36.665 11.296 1.00 93.88 635 TRP A CA 1
ATOM 5214 C C . TRP A 1 635 ? -10.486 35.319 10.831 1.00 93.88 635 TRP A C 1
ATOM 5216 O O . TRP A 1 635 ? -10.477 35.032 9.640 1.00 93.88 635 TRP A O 1
ATOM 5226 N N . ALA A 1 636 ? -11.052 34.518 11.740 1.00 94.69 636 ALA A N 1
ATOM 5227 C CA . ALA A 1 636 ? -11.699 33.258 11.377 1.00 94.69 636 ALA A CA 1
ATOM 5228 C C . ALA A 1 636 ? -12.895 33.458 10.431 1.00 94.69 636 ALA A C 1
ATOM 5230 O O . ALA A 1 636 ? -13.113 32.621 9.559 1.00 94.69 636 ALA A O 1
ATOM 5231 N N . ILE A 1 637 ? -13.658 34.550 10.580 1.00 95.19 637 ILE A N 1
ATOM 5232 C CA . ILE A 1 637 ? -14.751 34.893 9.656 1.00 95.19 637 ILE A CA 1
ATOM 5233 C C . ILE A 1 637 ? -14.199 35.281 8.288 1.00 95.19 637 ILE A C 1
ATOM 5235 O O . ILE A 1 637 ? -14.660 34.730 7.294 1.00 95.19 637 ILE A O 1
ATOM 5239 N N . LEU A 1 638 ? -13.221 36.191 8.231 1.00 93.06 638 LEU A N 1
ATOM 5240 C CA . LEU A 1 638 ? -12.609 36.625 6.970 1.00 93.06 638 LEU A CA 1
ATOM 5241 C C . LEU A 1 638 ? -12.034 35.434 6.199 1.00 93.06 638 LEU A C 1
ATOM 5243 O O . LEU A 1 638 ? -12.320 35.260 5.018 1.00 93.06 638 LEU A O 1
ATOM 5247 N N . LEU A 1 639 ? -11.309 34.564 6.901 1.00 91.12 639 LEU A N 1
ATOM 5248 C CA . LEU A 1 639 ? -10.755 33.340 6.338 1.00 91.12 639 LEU A CA 1
ATOM 5249 C C . LEU A 1 639 ? -11.836 32.366 5.872 1.00 91.12 639 LEU A C 1
ATOM 5251 O O . LEU A 1 639 ? -11.705 31.743 4.825 1.00 91.12 639 LEU A O 1
ATOM 5255 N N . GLY A 1 640 ? -12.913 32.229 6.648 1.00 92.88 640 GLY A N 1
ATOM 5256 C CA . GLY A 1 640 ? -14.042 31.385 6.281 1.00 92.88 640 GLY A CA 1
ATOM 5257 C C . GLY A 1 640 ? -14.763 31.885 5.034 1.00 92.88 640 GLY A C 1
ATOM 5258 O O . GLY A 1 640 ? -15.098 31.074 4.180 1.00 92.88 640 GLY A O 1
ATOM 5259 N N . LEU A 1 641 ? -14.960 33.200 4.905 1.00 93.75 641 LEU A N 1
ATOM 5260 C CA . LEU A 1 641 ? -15.535 33.815 3.708 1.00 93.75 641 LEU A CA 1
ATOM 5261 C C . LEU A 1 641 ? -14.632 33.613 2.493 1.00 93.75 641 LEU A C 1
ATOM 5263 O O . LEU A 1 641 ? -15.133 33.218 1.446 1.00 93.75 641 LEU A O 1
ATOM 5267 N N . PHE A 1 642 ? -13.321 33.807 2.651 1.00 90.69 642 PHE A N 1
ATOM 5268 C CA . PHE A 1 642 ? -12.345 33.530 1.599 1.00 90.69 642 PHE A CA 1
ATOM 5269 C C . PHE A 1 642 ? -12.403 32.066 1.145 1.00 90.69 642 PHE A C 1
ATOM 5271 O O . PHE A 1 642 ? -12.553 31.801 -0.040 1.00 90.69 642 PHE A O 1
ATOM 5278 N N . ASN A 1 643 ? -12.376 31.113 2.080 1.00 91.56 643 ASN A N 1
ATOM 5279 C CA . ASN A 1 643 ? -12.445 29.688 1.747 1.00 91.56 643 ASN A CA 1
ATOM 5280 C C . ASN A 1 643 ? -13.765 29.314 1.058 1.00 91.56 643 ASN A C 1
ATOM 5282 O O . ASN A 1 643 ? -13.765 28.455 0.184 1.00 91.56 643 ASN A O 1
ATOM 5286 N N . ILE A 1 644 ? -14.888 29.937 1.440 1.00 93.25 644 ILE A N 1
ATOM 5287 C CA . ILE A 1 644 ? -16.183 29.729 0.772 1.00 93.25 644 ILE A CA 1
ATOM 5288 C C . ILE A 1 644 ? -16.146 30.288 -0.647 1.00 93.25 644 ILE A C 1
ATOM 5290 O O . ILE A 1 644 ? -16.561 29.594 -1.568 1.00 93.25 644 ILE A O 1
ATOM 5294 N N . TYR A 1 645 ? -15.660 31.519 -0.816 1.00 92.19 645 TYR A N 1
ATOM 5295 C CA . TYR A 1 645 ? -15.512 32.147 -2.125 1.00 92.19 645 TYR A CA 1
ATOM 5296 C C . TYR A 1 645 ? -14.647 31.280 -3.045 1.00 92.19 645 TYR A C 1
ATOM 5298 O O . TYR A 1 645 ? -15.102 30.898 -4.117 1.00 92.19 645 TYR A O 1
ATOM 5306 N N . HIS A 1 646 ? -13.467 30.876 -2.571 1.00 87.31 646 HIS A N 1
ATOM 5307 C CA . HIS A 1 646 ? -12.517 30.075 -3.340 1.00 87.31 646 HIS A CA 1
ATOM 5308 C C . HIS A 1 646 ? -13.068 28.683 -3.678 1.00 87.31 646 HIS A C 1
ATOM 5310 O O . HIS A 1 646 ? -12.943 28.201 -4.796 1.00 87.31 646 HIS A O 1
ATOM 5316 N N . PHE A 1 647 ? -13.780 28.048 -2.743 1.00 90.12 647 PHE A N 1
ATOM 5317 C CA . PHE A 1 647 ? -14.482 26.789 -3.006 1.00 90.12 647 PHE A CA 1
ATOM 5318 C C . PHE A 1 647 ? -15.554 26.919 -4.096 1.00 90.12 647 PHE A C 1
ATOM 5320 O O . PHE A 1 647 ? -15.681 26.034 -4.941 1.00 90.12 647 PHE A O 1
ATOM 5327 N N . VAL A 1 648 ? -16.338 28.002 -4.073 1.00 91.06 648 VAL A N 1
ATOM 5328 C CA . VAL A 1 648 ? -17.352 28.265 -5.103 1.00 91.06 648 VAL A CA 1
ATOM 5329 C C . VAL A 1 648 ? -16.680 28.520 -6.449 1.00 91.06 648 VAL A C 1
ATOM 5331 O O . VAL A 1 648 ? -17.103 27.925 -7.435 1.00 91.06 648 VAL A O 1
ATOM 5334 N N . GLU A 1 649 ? -15.616 29.325 -6.480 1.00 87.31 649 GLU A N 1
ATOM 5335 C CA . GLU A 1 649 ? -14.844 29.617 -7.690 1.00 87.31 649 GLU A CA 1
ATOM 5336 C C . GLU A 1 649 ? -14.258 28.344 -8.319 1.00 87.31 649 GLU A C 1
ATOM 5338 O O . GLU A 1 649 ? -14.432 28.121 -9.521 1.00 87.31 649 GLU A O 1
ATOM 5343 N N . ALA A 1 650 ? -13.660 27.471 -7.503 1.00 81.75 650 ALA A N 1
ATOM 5344 C CA . ALA A 1 650 ? -13.118 26.188 -7.939 1.00 81.75 650 ALA A CA 1
ATOM 5345 C C . ALA A 1 650 ? -14.206 25.249 -8.481 1.00 81.75 650 ALA A C 1
ATOM 5347 O O . ALA A 1 650 ? -14.003 24.586 -9.492 1.00 81.75 650 ALA A O 1
ATOM 5348 N N . ILE A 1 651 ? -15.402 25.212 -7.880 1.00 86.06 651 ILE A N 1
ATOM 5349 C CA . ILE A 1 651 ? -16.518 24.433 -8.445 1.00 86.06 651 ILE A CA 1
ATOM 5350 C C . ILE A 1 651 ? -16.943 24.985 -9.809 1.00 86.06 651 ILE A C 1
ATOM 5352 O O . ILE A 1 651 ? -17.264 24.205 -10.707 1.00 86.06 651 ILE A O 1
ATOM 5356 N N . THR A 1 652 ? -16.991 26.311 -9.962 1.00 85.81 652 THR A N 1
ATOM 5357 C CA . THR A 1 652 ? -17.501 26.945 -11.183 1.00 85.81 652 THR A CA 1
ATOM 5358 C C . THR A 1 652 ? -16.521 26.885 -12.348 1.00 85.81 652 THR A C 1
ATOM 5360 O O . THR A 1 652 ? -16.956 26.663 -13.475 1.00 85.81 652 THR A O 1
ATOM 5363 N N . HIS A 1 653 ? -15.224 27.067 -12.093 1.00 76.38 653 HIS A N 1
ATOM 5364 C CA . HIS A 1 653 ? -14.206 27.183 -13.143 1.00 76.38 653 HIS A CA 1
ATOM 5365 C C . HIS A 1 653 ? -13.325 25.935 -13.262 1.00 76.38 653 HIS A C 1
ATOM 5367 O O . HIS A 1 653 ? -12.790 25.669 -14.333 1.00 76.38 653 HIS A O 1
ATOM 5373 N N . GLU A 1 654 ? -13.231 25.128 -12.204 1.00 76.00 654 GLU A N 1
ATOM 5374 C CA . GLU A 1 654 ? -12.362 23.949 -12.128 1.00 76.00 654 GLU A CA 1
ATOM 5375 C C . GLU A 1 654 ? -13.141 22.687 -11.720 1.00 76.00 654 GLU A C 1
ATOM 5377 O O . GLU A 1 654 ? -12.634 21.807 -11.028 1.00 76.00 654 GLU A O 1
ATOM 5382 N N . GLY A 1 655 ? -14.395 22.562 -12.167 1.00 73.81 655 GLY A N 1
ATOM 5383 C CA . GLY A 1 655 ? -15.314 21.479 -11.784 1.00 73.81 655 GLY A CA 1
ATOM 5384 C C . GLY A 1 655 ? -14.783 20.048 -11.989 1.00 73.81 655 GLY A C 1
ATOM 5385 O O . GLY A 1 655 ? -15.211 19.119 -11.302 1.00 73.81 655 GLY A O 1
ATOM 5386 N N . SER A 1 656 ? -13.838 19.851 -12.913 1.00 69.94 656 SER A N 1
ATOM 5387 C CA . SER A 1 656 ? -13.165 18.566 -13.163 1.00 69.94 656 SER A CA 1
ATOM 5388 C C . SER A 1 656 ? -12.106 18.214 -12.113 1.00 69.94 656 SER A C 1
ATOM 5390 O O . SER A 1 656 ? -11.713 17.053 -11.989 1.00 69.94 656 SER A O 1
ATOM 5392 N N . ASN A 1 657 ? -11.656 19.194 -11.335 1.00 70.00 657 ASN A N 1
ATOM 5393 C CA . ASN A 1 657 ? -10.599 19.080 -10.345 1.00 70.00 657 ASN A CA 1
ATOM 5394 C C . ASN A 1 657 ? -11.164 18.638 -8.981 1.00 70.00 657 ASN A C 1
ATOM 5396 O O . ASN A 1 657 ? -11.199 19.372 -7.993 1.00 70.00 657 ASN A O 1
ATOM 5400 N N . ILE A 1 658 ? -11.648 17.392 -8.933 1.00 71.62 658 ILE A N 1
ATOM 5401 C CA . ILE A 1 658 ? -12.375 16.827 -7.779 1.00 71.62 658 ILE A CA 1
ATOM 5402 C C . ILE A 1 658 ? -11.549 16.897 -6.483 1.00 71.62 658 ILE A C 1
ATOM 5404 O O . ILE A 1 658 ? -12.103 17.080 -5.396 1.00 71.62 658 ILE A O 1
ATOM 5408 N N . SER A 1 659 ? -10.230 16.750 -6.584 1.00 63.88 659 SER A N 1
ATOM 5409 C CA . SER A 1 659 ? -9.315 16.780 -5.444 1.00 63.88 659 SER A CA 1
ATOM 5410 C C . SER A 1 659 ? -9.204 18.183 -4.844 1.00 63.88 659 SER A C 1
ATOM 5412 O O . SER A 1 659 ? -9.352 18.340 -3.631 1.00 63.88 659 SER A O 1
ATOM 5414 N N . GLU A 1 660 ? -9.034 19.207 -5.676 1.00 75.31 660 GLU A N 1
ATOM 5415 C CA . GLU A 1 660 ? -9.041 20.605 -5.239 1.00 75.31 660 GLU A CA 1
ATOM 5416 C C . GLU A 1 660 ? -10.364 20.983 -4.570 1.00 75.31 660 GLU A C 1
ATOM 5418 O O . GLU A 1 660 ? -10.386 21.450 -3.427 1.00 75.31 660 GLU A O 1
ATOM 5423 N N . ILE A 1 661 ? -11.480 20.647 -5.220 1.00 82.00 661 ILE A N 1
ATOM 5424 C CA . ILE A 1 661 ? -12.828 20.877 -4.690 1.00 82.00 661 ILE A CA 1
ATOM 5425 C C . ILE A 1 661 ? -12.996 20.192 -3.328 1.00 82.00 661 ILE A C 1
ATOM 5427 O O . ILE A 1 661 ? -13.544 20.777 -2.392 1.00 82.00 661 ILE A O 1
ATOM 5431 N N . PHE A 1 662 ? -12.502 18.962 -3.172 1.00 79.12 662 PHE A N 1
ATOM 5432 C CA . PHE A 1 662 ? -12.588 18.238 -1.906 1.00 79.12 662 PHE A CA 1
ATOM 5433 C C . PHE A 1 662 ? -11.765 18.895 -0.785 1.00 79.12 662 PHE A C 1
ATOM 5435 O O . PHE A 1 662 ? -12.255 18.997 0.345 1.00 79.12 662 PHE A O 1
ATOM 5442 N N . ILE A 1 663 ? -10.542 19.363 -1.065 1.00 80.94 663 ILE A N 1
ATOM 5443 C CA . ILE A 1 663 ? -9.708 20.071 -0.077 1.00 80.94 663 ILE A CA 1
ATOM 5444 C C . ILE A 1 663 ? -10.392 21.366 0.355 1.00 80.94 663 ILE A C 1
ATOM 5446 O O . ILE A 1 663 ? -10.558 21.604 1.555 1.00 80.94 663 ILE A O 1
ATOM 5450 N N . LEU A 1 664 ? -10.859 22.162 -0.605 1.00 85.38 664 LEU A N 1
ATOM 5451 C CA . LEU A 1 664 ? -11.546 23.419 -0.337 1.00 85.38 664 LEU A CA 1
ATOM 5452 C C . LEU A 1 664 ? -12.846 23.194 0.449 1.00 85.38 664 LEU A C 1
ATOM 5454 O O . LEU A 1 664 ? -13.103 23.902 1.425 1.00 85.38 664 LEU A O 1
ATOM 5458 N N . ALA A 1 665 ? -13.602 22.132 0.153 1.00 87.56 665 ALA A N 1
ATOM 5459 C CA . ALA A 1 665 ? -14.768 21.738 0.945 1.00 87.56 665 ALA A CA 1
ATOM 5460 C C . ALA A 1 665 ? -14.405 21.432 2.411 1.00 87.56 665 ALA A C 1
ATOM 5462 O O . ALA A 1 665 ? -15.092 21.873 3.343 1.00 87.56 665 ALA A O 1
ATOM 5463 N N . LEU A 1 666 ? -13.312 20.695 2.648 1.00 85.50 666 LEU A N 1
ATOM 5464 C CA . LEU A 1 666 ? -12.816 20.416 3.999 1.00 85.50 666 LEU A CA 1
ATOM 5465 C C . LEU A 1 666 ? -12.359 21.694 4.714 1.00 85.50 666 LEU A C 1
ATOM 5467 O O . LEU A 1 666 ? -12.603 21.839 5.919 1.00 85.50 666 LEU A O 1
ATOM 5471 N N . MET A 1 667 ? -11.738 22.631 3.999 1.00 90.69 667 MET A N 1
ATOM 5472 C CA . MET A 1 667 ? -11.320 23.925 4.541 1.00 90.69 667 MET A CA 1
ATOM 5473 C C . MET A 1 667 ? -12.515 24.802 4.914 1.00 90.69 667 MET A C 1
ATOM 5475 O O . MET A 1 667 ? -12.528 25.371 6.010 1.00 90.69 667 MET A O 1
ATOM 5479 N N . VAL A 1 668 ? -13.560 24.842 4.084 1.00 94.00 668 VAL A N 1
ATOM 5480 C CA . VAL A 1 668 ? -14.834 25.509 4.398 1.00 94.00 668 VAL A CA 1
ATOM 5481 C C . VAL A 1 668 ? -15.448 24.909 5.659 1.00 94.00 668 VAL A C 1
ATOM 5483 O O . VAL A 1 668 ? -15.739 25.631 6.616 1.00 94.00 668 VAL A O 1
ATOM 5486 N N . MET A 1 669 ? -15.576 23.582 5.720 1.00 91.50 669 MET A N 1
ATOM 5487 C CA . MET A 1 669 ? -16.138 22.898 6.886 1.00 91.50 669 MET A CA 1
ATOM 5488 C C . MET A 1 669 ? -15.325 23.182 8.161 1.00 91.50 669 MET A C 1
ATOM 5490 O O . MET A 1 669 ? -15.895 23.469 9.219 1.00 91.50 669 MET A O 1
ATOM 5494 N N . THR A 1 670 ? -13.994 23.145 8.068 1.00 90.88 670 THR A N 1
ATOM 5495 C CA . THR A 1 670 ? -13.091 23.455 9.187 1.00 90.88 670 THR A CA 1
ATOM 5496 C C . THR A 1 670 ? -13.249 24.905 9.638 1.00 90.88 670 THR A C 1
ATOM 5498 O O . THR A 1 670 ? -13.349 25.157 10.841 1.00 90.88 670 THR A O 1
ATOM 5501 N N . SER A 1 671 ? -13.364 25.843 8.696 1.00 93.94 671 SER A N 1
ATOM 5502 C CA . SER A 1 671 ? -13.572 27.269 8.971 1.00 93.94 671 SER A CA 1
ATOM 5503 C C . SER A 1 671 ? -14.897 27.516 9.691 1.00 93.94 671 SER A C 1
ATOM 5505 O O . SER A 1 671 ? -14.931 28.221 10.699 1.00 93.94 671 SER A O 1
ATOM 5507 N N . VAL A 1 672 ? -15.981 26.859 9.266 1.00 93.56 672 VAL A N 1
ATOM 5508 C CA . VAL A 1 672 ? -17.283 26.933 9.951 1.00 93.56 672 VAL A CA 1
ATOM 5509 C C . VAL A 1 672 ? -17.166 26.437 11.391 1.00 93.56 672 VAL A C 1
ATOM 5511 O O . VAL A 1 672 ? -17.606 27.116 12.325 1.00 93.56 672 VAL A O 1
ATOM 5514 N N . PHE A 1 673 ? -16.532 25.281 11.613 1.00 92.56 673 PHE A N 1
ATOM 5515 C CA . PHE A 1 673 ? -16.313 24.789 12.972 1.00 92.56 673 PHE A CA 1
ATOM 5516 C C . PHE A 1 673 ? -15.440 25.739 13.793 1.00 92.56 673 PHE A C 1
ATOM 5518 O O . PHE A 1 673 ? -15.745 25.966 14.966 1.00 92.56 673 PHE A O 1
ATOM 5525 N N . LEU A 1 674 ? -14.389 26.310 13.212 1.00 94.88 674 LEU A N 1
ATOM 5526 C CA . LEU A 1 674 ? -13.511 27.264 13.882 1.00 94.88 674 LEU A CA 1
ATOM 5527 C C . LEU A 1 674 ? -14.294 28.492 14.360 1.00 94.88 674 LEU A C 1
ATOM 5529 O O . 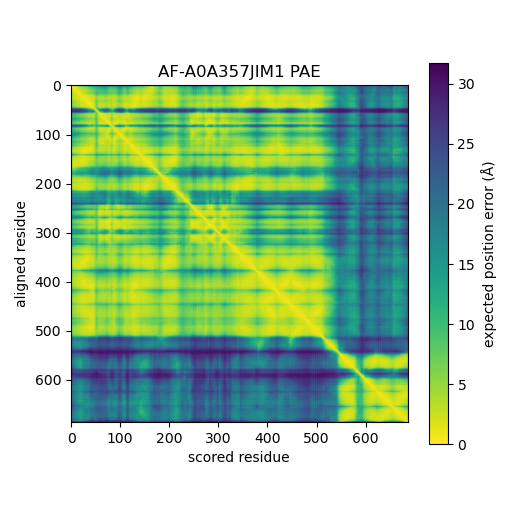LEU A 1 674 ? -14.290 28.787 15.559 1.00 94.88 674 LEU A O 1
ATOM 5533 N N . ILE A 1 675 ? -15.053 29.127 13.462 1.00 95.31 675 ILE A N 1
ATOM 5534 C CA . ILE A 1 675 ? -15.902 30.289 13.758 1.00 95.31 675 ILE A CA 1
ATOM 5535 C C . ILE A 1 675 ? -16.885 29.962 14.887 1.00 95.31 675 ILE A C 1
ATOM 5537 O O . ILE A 1 675 ? -17.006 30.728 15.846 1.00 95.31 675 ILE A O 1
ATOM 5541 N N . LEU A 1 676 ? -17.559 28.808 14.828 1.00 91.06 676 LEU A N 1
ATOM 5542 C CA . LEU A 1 676 ? -18.518 28.396 15.857 1.00 91.06 676 LEU A CA 1
ATOM 5543 C C . LEU A 1 676 ? -17.864 28.212 17.233 1.00 91.06 676 LEU A C 1
ATOM 5545 O O . LEU A 1 676 ? -18.427 28.647 18.239 1.00 91.06 676 LEU A O 1
ATOM 5549 N N . ASN A 1 677 ? -16.684 27.586 17.305 1.00 89.44 677 ASN A N 1
ATOM 5550 C CA . ASN A 1 677 ? -16.004 27.372 18.587 1.00 89.44 677 ASN A CA 1
ATOM 5551 C C . ASN A 1 677 ? -15.439 28.688 19.149 1.00 89.44 677 ASN A C 1
ATOM 5553 O O . ASN A 1 677 ? -15.592 28.935 20.346 1.00 89.44 677 ASN A O 1
ATOM 5557 N N . ILE A 1 678 ? -14.881 29.571 18.311 1.00 90.62 678 ILE A N 1
ATOM 5558 C CA . ILE A 1 678 ? -14.413 30.892 18.759 1.00 90.62 678 ILE A CA 1
ATOM 5559 C C . ILE A 1 678 ? -15.592 31.776 19.192 1.00 90.62 678 ILE A C 1
ATOM 5561 O O . ILE A 1 678 ? -15.492 32.458 20.210 1.00 90.62 678 ILE A O 1
ATOM 5565 N N . LYS A 1 679 ? -16.742 31.730 18.500 1.00 90.50 679 LYS A N 1
ATOM 5566 C CA . LYS A 1 679 ? -17.960 32.468 18.892 1.00 90.50 679 LYS A CA 1
ATOM 5567 C C . LYS A 1 679 ? -18.400 32.131 20.314 1.00 90.50 679 LYS A C 1
ATOM 5569 O O . LYS A 1 679 ? -18.833 33.015 21.050 1.00 90.50 679 LYS A O 1
ATOM 5574 N N . ILE A 1 680 ? -18.301 30.858 20.693 1.00 85.19 680 ILE A N 1
ATOM 5575 C CA . ILE A 1 680 ? -18.607 30.408 22.052 1.00 85.19 680 ILE A CA 1
ATOM 5576 C C . ILE A 1 680 ? -17.516 30.898 23.010 1.00 85.19 680 ILE A C 1
ATOM 5578 O O . ILE A 1 680 ? -17.831 31.527 24.018 1.00 85.19 680 ILE A O 1
ATOM 5582 N N . TRP A 1 681 ? -16.242 30.671 22.679 1.00 86.50 681 TRP A N 1
ATOM 5583 C CA . TRP A 1 681 ? -15.106 31.018 23.537 1.00 86.50 681 TRP A CA 1
ATOM 5584 C C . TRP A 1 681 ? -14.989 32.518 23.834 1.00 86.50 681 TRP A C 1
ATOM 5586 O O . TRP A 1 681 ? -14.716 32.901 24.973 1.00 86.50 681 TRP A O 1
ATOM 5596 N N . LYS A 1 682 ? -15.252 33.384 22.847 1.00 85.50 682 LYS A N 1
ATOM 5597 C CA . LYS A 1 682 ? -15.135 34.843 22.996 1.00 85.50 682 LYS A CA 1
ATOM 5598 C C . LYS A 1 682 ? -16.132 35.435 23.996 1.00 85.50 682 LYS A C 1
ATOM 5600 O O . LYS A 1 682 ? -15.869 36.493 24.560 1.00 85.50 682 LYS A O 1
ATOM 5605 N N . ASN A 1 683 ? -17.264 34.761 24.207 1.00 77.19 683 ASN A N 1
ATOM 5606 C CA . ASN A 1 683 ? -18.327 35.204 25.110 1.00 77.19 683 ASN A CA 1
ATOM 5607 C C . ASN A 1 683 ? -18.160 34.653 26.539 1.00 77.19 683 ASN A C 1
ATOM 5609 O O . ASN A 1 683 ? -18.911 35.043 27.432 1.00 77.19 683 ASN A O 1
ATOM 5613 N N . LEU A 1 684 ? -17.190 33.762 26.777 1.00 77.31 684 LEU A N 1
ATOM 5614 C CA . LEU A 1 684 ? -16.883 33.261 28.114 1.00 77.31 684 LEU A CA 1
ATOM 5615 C C . LEU A 1 684 ? -16.013 34.279 28.864 1.00 77.31 684 LEU A C 1
ATOM 5617 O O . LEU A 1 684 ? -14.908 34.615 28.419 1.00 77.31 684 LEU A O 1
ATOM 5621 N N . LYS A 1 685 ? -16.524 34.746 30.010 1.00 60.88 685 LYS A N 1
ATOM 5622 C CA . LYS A 1 685 ? -15.717 35.425 31.029 1.00 60.88 685 LYS A CA 1
ATOM 5623 C C . LYS A 1 685 ? -14.839 34.366 31.698 1.00 60.88 685 LYS A C 1
ATOM 5625 O O . LYS A 1 685 ? -15.353 33.309 32.063 1.00 60.88 685 LYS A O 1
ATOM 5630 N N . GLU A 1 686 ? -13.536 34.624 31.743 1.00 57.88 686 GLU A N 1
ATOM 5631 C CA . GLU A 1 686 ? -12.601 33.803 32.521 1.00 57.88 686 GLU A CA 1
ATOM 5632 C C . GLU A 1 686 ? -12.712 34.105 34.007 1.00 57.88 686 GLU A C 1
ATOM 5634 O O . GLU A 1 686 ? -12.940 35.295 34.332 1.00 57.88 686 GLU A O 1
#

pLDDT: mean 83.61, std 14.11, range [33.97, 98.56]

=== Feature glossary ===
Key to the feature types in this record:

Secondary structure (8-state, DSSP). Secondary structure is the local, repeating backbone conformation. DSSP classifies it into eight states by reading the hydrogen-bond network: three helix types (H, G, I), two β types (E, B), two non-regular types (T, S), and unstructured coil (-).

Backbone torsions (φ/ψ). Backbone dihedral angles. Every residue except chain termini has a φ (preceding-C → N → Cα → C) and a ψ (N → Cα → C → next-N). They are reported in degrees following the IUPAC sign convention. Secondary structure is essentially a statement about which (φ, ψ) basin each residue occupies.

Predicted aligned error. Predicted Aligned Error (PAE) is an AlphaFold confidence matrix: entry (i, j) is the expected error in the position of residue j, in ångströms, when the prediction is superimposed on the true structure at residue i. Low PAE within a block of residues means that block is internally rigid and well-predicted; high PAE between two blocks means their relative placement is uncertain even if each block individually is confident.

B-factor. B-factor (Debye–Waller factor) reflects atomic displacement in the crystal lattice. It is an experimental observable (units Å²), not a prediction; low values mean the atom is pinned down, high values mean it moves or is heterogeneous across the crystal.

Secondary structure (3-state, P-SEA). Three-state secondary structure (P-SEA) collapses the eight DSSP classes into helix (a), strand (b), and coil (c). P-SEA assigns these from Cα geometry alone — distances and angles — without requiring backbone oxygens, so it works on any Cα trace.

Sequence. Primary structure: the covalent order of the twenty standard amino acids along the backbone. Two proteins with the same sequence will (almost always) fold to the same structure; two with 30% identity often share a fold but not the details.

pLDDT. pLDDT is the predicted lDDT-Cα score: AlphaFold's confidence that the local environment of each residue (all inter-atomic distances within 15 Å) is correctly placed. It is a per-residue number between 0 and 100, with higher meaning more reliable.

InterPro / GO / CATH / organism. Functional annotations link the protein to curated databases. InterPro entries identify conserved domains and families by matching the sequence against member-database signatures (Pfam, PROSITE, CDD, …). Gene Ontology (GO) terms describe molecular function, biological process, and cellular component in a controlled vocabulary. CATH places the structure in a hierarchical fold classification (Class/Architecture/Topology/Homologous-superfamily). The organism is the source species.

Contact-map, Ramachandran, and PAE plots. Three diagnostic plots accompany the record. The Cα contact map visualizes the tertiary structure as a 2D adjacency matrix (8 Å cutoff, sequence-local contacts suppressed). The Ramachandran plot shows the distribution of backbone (φ, ψ) torsions, with points in the α and β basins reflecting secondary structure content. The PAE plot shows AlphaFold's inter-residue confidence as a color matrix.

mmCIF coordinates. The mmCIF table is the protein's shape written out atom by atom. For each backbone N, Cα, C, and carbonyl O, it records an (x, y, z) coordinate triple in Å plus the residue type, chain letter, and residue number.

Radius of gyration, Cα contacts, bounding box. Three whole-structure scalars: the radius of gyration (RMS distance of Cα from centroid, in Å), the count of Cα–Cα contacts (pairs closer than 8 Å and separated by more than four residues in sequence — i.e. tertiary, not local, contacts), and the bounding-box dimensions. Together they distinguish compact globular folds from extended fibres or disordered chains.

Foldseek 3Di. The Foldseek 3Di string encodes local tertiary geometry as a 20-letter alphabet — one character per residue — derived from the relative positions of nearby Cα atoms. Unlike the amino-acid sequence, 3Di is a direct function of the 3D structure, so two proteins with the same fold have similar 3Di strings even at low sequence identity.

Rendered structure images. Six rendered views show the 3D structure from the faces of a cube — i.e. along ±x, ±y, ±z. Rendering representation is drawn randomly per protein from cartoon (secondary-structure ribbons), sticks (backbone bonds), or molecular surface; coloring is either N→C rainbow (blue at the N-terminus through red at the C-terminus) or one color per chain.

Nearest PDB structures. The Foldseek neighbor list gives the closest experimentally determined structures in the PDB, ranked by structural alignment. TM-score near 1 means near-identical fold; near 0.3 means only rough topology match. This is how one finds what a novel AlphaFold prediction most resembles in the solved-structure universe.

Solvent-accessible surface area. SASA measures how much of the protein is reachable by solvent. It is computed by rolling a water-sized probe over the atomic surface and summing the exposed area (Å²). Per-residue SASA distinguishes core (buried, low SASA) from surface (exposed, high SASA) residues; total SASA is a whole-molecule size measure.